Protein AF-A0A4T0WFV3-F1 (afdb_monomer)

Mean predicted aligned error: 18.71 Å

Foldseek 3Di:
DDDDDDDDDDDDDDDDDDDDDDDDDDDDDDDDDDDDDDDDDDDDDDDDDDDDDDDDDDDDDDDDDDDDPDPQDDDALQQAAAEEEEADPLLVVLLVLLFPDWDDDDDDDPPQPWDWTWGHQVSHTYIYTYQPPPDGFAVSLLSNLLSSCVRRVLHPAYEYFFAFAFLCQPHPAWAQAKEKQADDPPALREAAPPAADQDPPRDGDHDDHFHHADPLLVVLVVVCVVVQVCLLVQLVVSLVVSVVPDVVLVLQDDDPPDDTWDFDLPDAQDPPDPACPVPDPVRTDDDDDDPDPTHHYHYGHEHEAQDQQAHSVVSNVVCVVGVHRTYDGHVRSQCHPPRHMYMHFHQHNSHNHGRPSSRSNSSNSRSSSVSVSVVSNDCLVSVLPPVLPPDDPVVNVVVLVQVLVLLDDPCQCVVLVPDDAQPDCALVVLVVDPQSVLLVDPVNCVQQLQEEEEEEDAQLCQSNNLSHVLVCCCVPPCVPCLQFEFEFEAEADLPDDPLSAAVSVVLSRRLSRLCVSHVVLSCLVSRDSQRDDDPPDRRPDDPVVSLVSVLSSLVPSQAGAYEYEYEALVSYDPVRSQVVLVSVLVSSVVCVVRNYHYHYYYYYYCPPVHDDPRRHYHYLLVDPSSLVSQLVVQLVVVPDPDPVVSVVVSVVCCVVCVSHDDDD

pLDDT: mean 80.23, std 20.89, range [25.72, 98.75]

Organism: NCBI:txid80884

Radius of gyration: 37.85 Å; Cα contacts (8 Å, |Δi|>4): 1053; chains: 1; bounding box: 112×98×107 Å

Sequence (664 aa):
MGKRAQTEESNDSEEERRPRLTKRPREEEEEEPSTDEDSNGDDSDNSDSSDDCSDSSDDSCTAPDSKRPRVQQTLHCEDYTVGWVCALPKEMKAARLMLDDLHESLAKIPGDENTYTFGNIRDHNIVIACLPSGQYGITSAAIVAENMRRSFPSIKVRLMVGIGGGAPDKHDVRLGDVVVSHPTATSTGVVPYNFGKTVQAGRFEQTGFLNKPPRELLAVVAKLRSDDSSLPDRISASLGQLQERDPSSAPFTKPPDDPDRLFDATYDHIKGEDTCAKCEASKLLERPRRPTDHPKIHYGVIASADQVMKHGLTRRQLADDHDPLCFEMEAAGLMDSFPCLVIRGICDYSDSHKAKKWQEYAAATAAAYARELICVIPTHVIQNSLVHANLSPADKAMRRKDLWESLTFDQIDSRQSNIKSALGKTCRWLTSHQSYRDWLDPAKLPEHHGFLWISGKPGAGKSTIMKFVMSRTKRGKIKKSPANAAVIHFFFNARGEELEKTTLGMYRSLLHQLLENLPDLQQVLDTANFSLLKEGSSFPWELRLLQKLFKKAIRKLGQRQISCFIDALDECAEEEVREMVKFFEGIGRLAIKRGTTLYTCFSSRHYPHISIRNGLRLTLEEQNGHEKDLEEYVREKLETKNKKQTNDLTTQILRKSSGVFMTK

Nearest PDB structures (foldseek):
  4l5c-assembly1_B  TM=5.365E-01  e=4.462E-06  Schistosoma mansoni
  1mr3-assembly1_F  TM=5.372E-01  e=1.231E-01  Saccharomyces cerevisiae
  4ag5-assembly1_A  TM=3.852E-01  e=2.858E-02  Thermoanaerobacter pseudethanolicus
  4ag6-assembly1_A  TM=3.683E-01  e=3.026E-01  Thermoanaerobacter pseudethanolicus
  2x77-assembly1_A  TM=3.846E-01  e=2.860E-01  Leishmania major

Secondary structure (DSSP, 8-state):
-----------------PPP-PPPPPPPPPPPPPP-----------------------------------------GGG--EEEEESSHHHHHHHHHT-SEEPPPPPPPTT----EEEEEETTEEEEEEEPPTT--SHHHHHHHHHHHHHH-TT--EEEEEEEEEE-TTTS---TT-EEEE---SS--SEEETT-EEE-GGG-EEE---PPPPPHHHHHHHHHHHHTGGGHHHHHHHHHHHHHHH-GGGGGGSPPTTS----B-TTPPPPTT-SSGGGS-GGGBPP-PPPS-SSPPEEEEEEEE-SS----HHHHHHHHHHH-EEEEESSGGGTTTTS--EEEEEEEE-SSS---GGGHHHHHHHHHHHHHHHHHHS-HHHHTTTTHHHHS-HHHHHHHHHHHHHHT--TTTTHHHHHSPPPPTTTTGGGGG-HHHHHHH-TTTHHHHTTEEEEE--TTSSHHHHHHHHHHHHIIIIITT-TTTEEEEEEE--TTS-GGGSSHHHHHHHHHHHHHHH-GGGGGGGGGS----PPTT------HHHHHHHHHHHHHH-TT-EEEEEEE-GGGS-HHHHHHHHHHHHHHHHHHHHTT-EEEEEEEE-S-S----SS-EEEEGGG-HHHHHHHHHHHHHHT--S-HHHHHHHHHHHHHHHTT-----

Solvent-accessible surface area (backbone atoms only — not comparable to full-atom values): 38558 Å² total; per-residue (Å²): 140,89,83,88,80,90,88,88,88,80,90,82,81,89,82,93,76,83,85,78,87,78,81,80,84,83,81,84,87,81,87,80,86,84,85,81,86,82,83,90,84,82,88,83,82,89,76,90,84,84,89,79,89,88,86,83,90,85,82,91,79,89,74,89,73,79,84,72,81,77,78,82,74,88,80,55,53,65,64,26,31,32,38,38,39,17,65,42,74,62,23,42,51,29,45,59,67,59,38,75,48,78,50,80,82,73,77,85,52,88,96,48,88,75,61,71,50,43,27,22,49,85,94,44,31,33,39,35,37,52,40,58,89,98,44,72,28,24,69,48,42,28,52,53,49,52,44,49,54,67,66,23,74,42,48,77,45,36,37,39,39,22,59,22,19,22,32,53,82,93,40,96,55,48,70,35,17,28,40,33,49,27,64,55,100,88,43,36,9,48,43,50,80,79,54,56,44,74,48,84,95,73,41,77,42,74,75,76,81,53,51,46,50,44,69,70,58,52,52,48,50,52,56,53,58,73,53,48,91,51,48,36,56,52,36,49,50,52,56,53,53,40,53,76,74,35,79,88,40,62,67,44,41,79,56,87,92,58,75,87,79,50,62,43,48,89,61,73,53,64,85,95,56,89,58,70,86,81,52,65,72,89,45,47,58,89,71,84,85,66,98,61,94,55,46,52,81,44,76,31,29,32,34,18,32,84,59,88,62,47,41,30,57,62,47,48,54,46,38,72,76,63,53,32,47,27,40,40,35,32,60,67,37,25,26,75,86,47,53,28,45,41,30,25,0,12,23,32,57,27,27,54,60,58,38,76,74,34,41,40,19,2,9,30,42,15,30,35,48,51,44,55,52,56,70,69,50,58,58,83,81,65,35,53,66,55,55,66,74,73,48,53,77,63,54,48,52,52,50,41,48,55,54,51,59,43,37,58,61,88,67,78,57,46,59,60,67,71,51,65,76,60,60,93,74,42,68,52,53,52,77,72,32,65,70,54,48,48,59,70,31,77,88,47,31,82,70,19,39,22,29,38,38,43,32,34,62,79,46,55,46,64,67,35,46,52,52,44,54,51,52,49,49,50,62,60,43,42,76,75,38,50,93,46,41,44,75,30,56,42,48,45,27,69,86,54,58,76,47,40,28,35,69,55,34,40,47,28,44,36,44,38,45,47,32,66,66,37,58,82,48,42,62,52,56,62,76,51,67,77,72,78,80,59,92,92,56,82,64,88,82,50,58,72,56,44,52,51,44,45,55,51,39,63,71,68,45,52,79,31,37,39,40,39,39,41,34,38,53,53,37,32,58,66,69,60,47,56,53,48,51,55,50,50,54,54,48,27,54,51,25,58,80,64,63,25,46,52,36,40,36,41,28,28,40,73,53,67,87,77,83,73,94,47,48,44,76,45,52,47,89,78,32,74,56,49,56,53,31,53,53,52,53,46,55,69,70,58,80,63,95,46,70,70,61,49,51,55,52,40,54,52,48,45,66,73,40,74,62,42,54,82,84,130

Structure (mmCIF, N/CA/C/O backbone):
data_AF-A0A4T0WFV3-F1
#
_entry.id   AF-A0A4T0WFV3-F1
#
loop_
_atom_site.group_PDB
_atom_site.id
_atom_site.type_symbol
_atom_site.label_atom_id
_atom_site.label_alt_id
_atom_site.label_comp_id
_atom_site.label_asym_id
_atom_site.label_entity_id
_atom_site.label_seq_id
_atom_site.pdbx_PDB_ins_code
_atom_site.Cartn_x
_atom_site.Cartn_y
_atom_site.Cartn_z
_atom_site.occupancy
_atom_site.B_iso_or_equiv
_atom_site.auth_seq_id
_atom_site.auth_comp_id
_atom_site.auth_asym_id
_atom_site.auth_atom_id
_atom_site.pdbx_PDB_model_num
ATOM 1 N N . MET A 1 1 ? 71.197 -40.555 7.844 1.00 36.72 1 MET A N 1
ATOM 2 C CA . MET A 1 1 ? 71.809 -40.199 6.543 1.00 36.72 1 MET A CA 1
ATOM 3 C C . MET A 1 1 ? 71.079 -38.954 6.054 1.00 36.72 1 MET A C 1
ATOM 5 O O . MET A 1 1 ? 69.895 -39.063 5.821 1.00 36.72 1 MET A O 1
ATOM 9 N N . GLY A 1 2 ? 71.583 -37.727 5.997 1.00 33.28 2 GLY A N 1
ATOM 10 C CA . GLY A 1 2 ? 72.932 -37.188 6.035 1.00 33.28 2 GLY A CA 1
ATOM 11 C C . GLY A 1 2 ? 73.047 -36.166 4.899 1.00 33.28 2 GLY A C 1
ATOM 12 O O . GLY A 1 2 ? 73.201 -36.598 3.765 1.00 33.28 2 GLY A O 1
ATOM 13 N N . LYS A 1 3 ? 72.965 -34.856 5.194 1.00 33.91 3 LYS A N 1
ATOM 14 C CA . LYS A 1 3 ? 73.959 -33.822 4.816 1.00 33.91 3 LYS A CA 1
ATOM 15 C C . LYS A 1 3 ? 73.539 -32.399 5.256 1.00 33.91 3 LYS A C 1
ATOM 17 O O . LYS A 1 3 ? 72.387 -32.012 5.129 1.00 33.91 3 LYS A O 1
ATOM 22 N N . ARG A 1 4 ? 74.548 -31.706 5.811 1.00 34.94 4 ARG A N 1
ATOM 23 C CA . ARG A 1 4 ? 74.725 -30.281 6.202 1.00 34.94 4 ARG A CA 1
ATOM 24 C C . ARG A 1 4 ? 74.598 -29.337 4.979 1.00 34.94 4 ARG A C 1
ATOM 26 O O . ARG A 1 4 ? 74.634 -29.859 3.871 1.00 34.94 4 ARG A O 1
ATOM 33 N N . ALA A 1 5 ? 74.486 -28.002 5.053 1.00 32.59 5 ALA A N 1
ATOM 34 C CA . ALA A 1 5 ? 75.118 -26.953 5.890 1.00 32.59 5 ALA A CA 1
ATOM 35 C C . ALA A 1 5 ? 74.241 -25.657 5.844 1.00 32.59 5 ALA A C 1
ATOM 37 O O . ALA A 1 5 ? 73.470 -25.528 4.899 1.00 32.59 5 ALA A O 1
ATOM 38 N N . GLN A 1 6 ? 74.122 -24.785 6.868 1.00 33.12 6 GLN A N 1
ATOM 39 C CA . GLN A 1 6 ? 75.029 -23.674 7.284 1.00 33.12 6 GLN A CA 1
ATOM 40 C C . GLN A 1 6 ? 75.558 -22.852 6.085 1.00 33.12 6 GLN A C 1
ATOM 42 O O . GLN A 1 6 ? 76.046 -23.463 5.145 1.00 33.12 6 GLN A O 1
ATOM 47 N N . THR A 1 7 ? 75.507 -21.516 5.994 1.00 31.14 7 THR A N 1
ATOM 48 C CA . THR A 1 7 ? 75.465 -20.385 6.955 1.00 31.14 7 THR A CA 1
ATOM 49 C C . THR A 1 7 ? 75.285 -19.086 6.136 1.00 31.14 7 THR A C 1
ATOM 51 O O . THR A 1 7 ? 75.670 -19.086 4.973 1.00 31.14 7 THR A O 1
ATOM 54 N N . GLU A 1 8 ? 74.754 -18.004 6.721 1.00 29.38 8 GLU A N 1
ATOM 55 C CA . GLU A 1 8 ? 75.423 -16.684 6.873 1.00 29.38 8 GLU A CA 1
ATOM 56 C C . GLU A 1 8 ? 74.419 -15.547 7.140 1.00 29.38 8 GLU A C 1
ATOM 58 O O . GLU A 1 8 ? 73.475 -15.309 6.389 1.00 29.38 8 GLU A O 1
ATOM 63 N N . GLU A 1 9 ? 74.650 -14.873 8.267 1.00 32.00 9 GLU A N 1
ATOM 64 C CA . GLU A 1 9 ? 74.088 -13.583 8.653 1.00 32.00 9 GLU A CA 1
ATOM 65 C C . GLU A 1 9 ? 74.848 -12.454 7.946 1.00 32.00 9 GLU A C 1
ATOM 67 O O . GLU A 1 9 ? 76.075 -12.483 7.869 1.00 32.00 9 GLU A O 1
ATOM 72 N N . SER A 1 10 ? 74.137 -11.394 7.565 1.00 31.25 10 SER A N 1
ATOM 73 C CA . SER A 1 10 ? 74.710 -10.048 7.499 1.00 31.25 10 SER A CA 1
ATOM 74 C C . SER A 1 10 ? 73.637 -9.028 7.879 1.00 31.25 10 SER A C 1
ATOM 76 O O . SER A 1 10 ? 72.677 -8.816 7.138 1.00 31.25 10 SER A O 1
ATOM 78 N N . ASN A 1 11 ? 73.805 -8.433 9.061 1.00 30.36 11 ASN A N 1
ATOM 79 C CA . ASN A 1 11 ? 73.165 -7.184 9.460 1.00 30.36 11 ASN A CA 1
ATOM 80 C C . ASN A 1 11 ? 73.663 -6.049 8.560 1.00 30.36 11 ASN A C 1
ATOM 82 O O . ASN A 1 11 ? 74.871 -5.934 8.374 1.00 30.36 11 ASN A O 1
ATOM 86 N N . ASP A 1 12 ? 72.760 -5.173 8.119 1.00 31.09 12 ASP A N 1
ATOM 87 C CA . ASP A 1 12 ? 73.059 -3.743 8.091 1.00 31.09 12 ASP A CA 1
ATOM 88 C C . ASP A 1 12 ? 71.784 -2.892 8.186 1.00 31.09 12 ASP A C 1
ATOM 90 O O . ASP A 1 12 ? 70.691 -3.269 7.760 1.00 31.09 12 ASP A O 1
ATOM 94 N N . SER A 1 13 ? 71.977 -1.775 8.865 1.00 31.19 13 SER A N 1
ATOM 95 C CA . SER A 1 13 ? 71.055 -0.832 9.493 1.00 31.19 13 SER A CA 1
ATOM 96 C C . SER A 1 13 ? 70.337 0.158 8.562 1.00 31.19 13 SER A C 1
ATOM 98 O O . SER A 1 13 ? 70.824 0.475 7.487 1.00 31.19 13 SER A O 1
ATOM 100 N N . GLU A 1 14 ? 69.232 0.706 9.097 1.00 31.00 14 GLU A N 1
ATOM 101 C CA . GLU A 1 14 ? 68.650 2.048 8.867 1.00 31.00 14 GLU A CA 1
ATOM 102 C C . GLU A 1 14 ? 68.240 2.469 7.437 1.00 31.00 14 GLU A C 1
ATOM 104 O O . GLU A 1 14 ? 69.066 2.663 6.560 1.00 31.00 14 GLU A O 1
ATOM 109 N N . GLU A 1 15 ? 66.949 2.768 7.231 1.00 28.64 15 GLU A N 1
ATOM 110 C CA . GLU A 1 15 ? 66.472 4.161 7.090 1.00 28.64 15 GLU A CA 1
ATOM 111 C C . GLU A 1 15 ? 64.937 4.187 6.924 1.00 28.64 15 GLU A C 1
ATOM 113 O O . GLU A 1 15 ? 64.341 3.601 6.018 1.00 28.64 15 GLU A O 1
ATOM 118 N N . GLU A 1 16 ? 64.285 4.894 7.838 1.00 35.59 16 GLU A N 1
ATOM 119 C CA . GLU A 1 16 ? 62.853 5.153 7.899 1.00 35.59 16 GLU A CA 1
ATOM 120 C C . GLU A 1 16 ? 62.440 6.114 6.759 1.00 35.59 16 GLU A C 1
ATOM 122 O O . GLU A 1 16 ? 62.832 7.282 6.746 1.00 35.59 16 GLU A O 1
ATOM 127 N N . ARG A 1 17 ? 61.626 5.673 5.784 1.00 32.16 17 ARG A N 1
ATOM 128 C CA . ARG A 1 17 ? 61.016 6.576 4.782 1.00 32.16 17 ARG A CA 1
ATOM 129 C C . ARG A 1 17 ? 59.508 6.379 4.661 1.00 32.16 17 ARG A C 1
ATOM 131 O O . ARG A 1 17 ? 59.014 5.416 4.083 1.00 32.16 17 ARG A O 1
ATOM 138 N N . ARG A 1 18 ? 58.783 7.376 5.180 1.00 34.81 18 ARG A N 1
ATOM 139 C CA . ARG A 1 18 ? 57.342 7.619 5.001 1.00 34.81 18 ARG A CA 1
ATOM 140 C C . ARG A 1 18 ? 56.940 7.603 3.513 1.00 34.81 18 ARG A C 1
ATOM 142 O O . ARG A 1 18 ? 57.612 8.265 2.716 1.00 34.81 18 ARG A O 1
ATOM 149 N N . PRO A 1 19 ? 55.808 6.988 3.123 1.00 31.88 19 PRO A N 1
ATOM 150 C CA . PRO A 1 19 ? 55.267 7.169 1.786 1.00 31.88 19 PRO A CA 1
ATOM 151 C C . PRO A 1 19 ? 54.523 8.507 1.666 1.00 31.88 19 PRO A C 1
ATOM 153 O O . PRO A 1 19 ? 53.719 8.899 2.511 1.00 31.88 19 PRO A O 1
ATOM 156 N N . ARG A 1 20 ? 54.852 9.216 0.584 1.00 30.53 20 ARG A N 1
ATOM 157 C CA . ARG A 1 20 ? 54.301 10.504 0.155 1.00 30.53 20 ARG A CA 1
ATOM 158 C C . ARG A 1 20 ? 52.820 10.371 -0.217 1.00 30.53 20 ARG A C 1
ATOM 160 O O . ARG A 1 20 ? 52.461 9.513 -1.015 1.00 30.53 20 ARG A O 1
ATOM 167 N N . LEU A 1 21 ? 52.003 11.293 0.296 1.00 32.12 21 LEU A N 1
ATOM 168 C CA . LEU A 1 21 ? 50.657 11.601 -0.195 1.00 32.12 21 LEU A CA 1
ATOM 169 C C . LEU A 1 21 ? 50.721 11.973 -1.683 1.00 32.12 21 LEU A C 1
ATOM 171 O O . LEU A 1 21 ? 51.296 13.001 -2.050 1.00 32.12 21 LEU A O 1
ATOM 175 N N . THR A 1 22 ? 50.136 11.141 -2.540 1.00 31.78 22 THR A N 1
ATOM 176 C CA . THR A 1 22 ? 49.870 11.473 -3.940 1.00 31.78 22 THR A CA 1
ATOM 177 C C . THR A 1 22 ? 48.514 12.163 -4.073 1.00 31.78 22 THR A C 1
ATOM 179 O O . THR A 1 22 ? 47.547 11.876 -3.370 1.00 31.78 22 THR A O 1
ATOM 182 N N . LYS A 1 23 ? 48.521 13.168 -4.947 1.00 29.62 23 LYS A N 1
ATOM 183 C CA . LYS A 1 23 ? 47.522 14.216 -5.150 1.00 29.62 23 LYS A CA 1
ATOM 184 C C . LYS A 1 23 ? 46.174 13.667 -5.638 1.00 29.62 23 LYS A C 1
ATOM 186 O O . LYS A 1 23 ? 46.141 12.798 -6.504 1.00 29.62 23 LYS A O 1
ATOM 191 N N . ARG A 1 24 ? 45.085 14.246 -5.117 1.00 31.00 24 ARG A N 1
ATOM 192 C CA . ARG A 1 24 ? 43.713 14.128 -5.643 1.00 31.00 24 ARG A CA 1
ATOM 193 C C . ARG A 1 24 ? 43.625 14.724 -7.064 1.00 31.00 24 ARG A C 1
ATOM 195 O O . ARG A 1 24 ? 44.313 15.719 -7.312 1.00 31.00 24 ARG A O 1
ATOM 202 N N . PRO A 1 25 ? 42.801 14.177 -7.978 1.00 30.88 25 PRO A N 1
ATOM 203 C CA . PRO A 1 25 ? 42.477 14.843 -9.234 1.00 30.88 25 PRO A CA 1
ATOM 204 C C . PRO A 1 25 ? 41.519 16.017 -8.992 1.00 30.88 25 PRO A C 1
ATOM 206 O O . PRO A 1 25 ? 40.744 16.001 -8.038 1.00 30.88 25 PRO A O 1
ATOM 209 N N . ARG A 1 26 ? 41.638 17.029 -9.855 1.00 27.08 26 ARG A N 1
ATOM 210 C CA . ARG A 1 26 ? 40.878 18.284 -9.881 1.00 27.08 26 ARG A CA 1
ATOM 211 C C . ARG A 1 26 ? 39.387 18.036 -10.120 1.00 27.08 26 ARG A C 1
ATOM 213 O O . ARG A 1 26 ? 39.040 17.279 -11.021 1.00 27.08 26 ARG A O 1
ATOM 220 N N . GLU A 1 27 ? 38.565 18.709 -9.326 1.00 28.81 27 GLU A N 1
ATOM 221 C CA . GLU A 1 27 ? 37.150 18.971 -9.588 1.00 28.81 27 GLU A CA 1
ATOM 222 C C . GLU A 1 27 ? 37.064 20.066 -10.667 1.00 28.81 27 GLU A C 1
ATOM 224 O O . GLU A 1 27 ? 37.821 21.038 -10.620 1.00 28.81 27 GLU A O 1
ATOM 229 N N . GLU A 1 28 ? 36.221 19.847 -11.675 1.00 29.19 28 GLU A N 1
ATOM 230 C CA . GLU A 1 28 ? 35.853 20.841 -12.686 1.00 29.19 28 GLU A CA 1
ATOM 231 C C . GLU A 1 28 ? 34.779 21.765 -12.092 1.00 29.19 28 GLU A C 1
ATOM 233 O O . GLU A 1 28 ? 33.822 21.296 -11.477 1.00 29.19 28 GLU A O 1
ATOM 238 N N . GLU A 1 29 ? 35.001 23.073 -12.227 1.00 28.44 29 GLU A N 1
ATOM 239 C CA . GLU A 1 29 ? 34.124 24.160 -11.786 1.00 28.44 29 GLU A CA 1
ATOM 240 C C . GLU A 1 29 ? 32.889 24.250 -12.703 1.00 28.44 29 GLU A C 1
ATOM 242 O O . GLU A 1 29 ? 33.031 24.360 -13.920 1.00 28.44 29 GLU A O 1
ATOM 247 N N . GLU A 1 30 ? 31.686 24.227 -12.120 1.00 28.08 30 GLU A N 1
ATOM 248 C CA . GLU A 1 30 ? 30.442 24.644 -12.778 1.00 28.08 30 GLU A CA 1
ATOM 249 C C . GLU A 1 30 ? 30.124 26.094 -12.373 1.00 28.08 30 GLU A C 1
ATOM 251 O O . GLU A 1 30 ? 30.157 26.448 -11.193 1.00 28.08 30 GLU A O 1
ATOM 256 N N . GLU A 1 31 ? 29.858 26.932 -13.376 1.00 29.06 31 GLU A N 1
ATOM 257 C CA . GLU A 1 31 ? 29.551 28.362 -13.273 1.00 29.06 31 GLU A CA 1
ATOM 258 C C . GLU A 1 31 ? 28.161 28.616 -12.648 1.00 29.06 31 GLU A C 1
ATOM 260 O O . GLU A 1 31 ? 27.148 28.098 -13.123 1.00 29.06 31 GLU A O 1
ATOM 265 N N . GLU A 1 32 ? 28.097 29.472 -11.622 1.00 28.88 32 GLU A N 1
ATOM 266 C CA . GLU A 1 32 ? 26.854 30.093 -11.138 1.00 28.88 32 GLU A CA 1
ATOM 267 C C . GLU A 1 32 ? 26.551 31.390 -11.918 1.00 28.88 32 GLU A C 1
ATOM 269 O O . GLU A 1 32 ? 27.481 32.133 -12.247 1.00 28.88 32 GLU A O 1
ATOM 274 N N . PRO A 1 33 ? 25.274 31.728 -12.192 1.00 30.28 33 PRO A N 1
ATOM 275 C 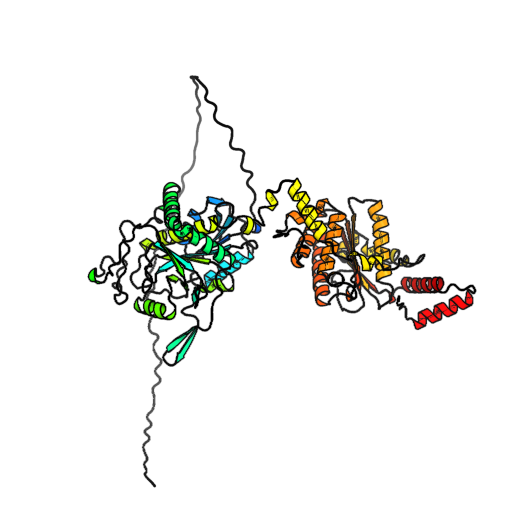CA . PRO A 1 33 ? 24.928 32.991 -12.825 1.00 30.28 33 PRO A CA 1
ATOM 276 C C . PRO A 1 33 ? 24.838 34.130 -11.799 1.00 30.28 33 PRO A C 1
ATOM 278 O O . PRO A 1 33 ? 24.219 34.015 -10.741 1.00 30.28 33 PRO A O 1
ATOM 281 N N . SER A 1 34 ? 25.443 35.254 -12.174 1.00 27.67 34 SER A N 1
ATOM 282 C CA . SER A 1 34 ? 25.490 36.531 -11.466 1.00 27.67 34 SER A CA 1
ATOM 283 C C . SER A 1 34 ? 24.108 37.148 -11.227 1.00 27.67 34 SER A C 1
ATOM 285 O O . SER A 1 34 ? 23.305 37.298 -12.149 1.00 27.67 34 SER A O 1
ATOM 287 N N . THR A 1 35 ? 23.877 37.575 -9.989 1.00 28.30 35 THR A N 1
ATOM 288 C CA . THR A 1 35 ? 22.819 38.502 -9.582 1.00 28.30 35 THR A CA 1
ATOM 289 C C . THR A 1 35 ? 23.283 39.942 -9.794 1.00 28.30 35 THR A C 1
ATOM 291 O O . THR A 1 35 ? 24.224 40.361 -9.124 1.00 28.30 35 THR A O 1
ATOM 294 N N . ASP A 1 36 ? 22.594 40.694 -10.650 1.00 28.17 36 ASP A N 1
ATOM 295 C CA . ASP A 1 36 ? 22.641 42.158 -10.647 1.00 28.17 36 ASP A CA 1
ATOM 296 C C . ASP A 1 36 ? 21.279 42.685 -10.175 1.00 28.17 36 ASP A C 1
ATOM 298 O O . ASP A 1 36 ? 20.255 42.543 -10.850 1.00 28.17 36 ASP A O 1
ATOM 302 N N . GLU A 1 37 ? 21.279 43.260 -8.975 1.00 30.48 37 GLU A N 1
ATOM 303 C CA . GLU A 1 37 ? 20.302 44.257 -8.547 1.00 30.48 37 GLU A CA 1
ATOM 304 C C . GLU A 1 37 ? 20.733 45.607 -9.133 1.00 30.48 37 GLU A C 1
ATOM 306 O O . GLU A 1 37 ? 21.910 45.941 -9.043 1.00 30.48 37 GLU A O 1
ATOM 311 N N . ASP A 1 38 ? 19.800 46.401 -9.671 1.00 29.19 38 ASP A N 1
ATOM 312 C CA . ASP A 1 38 ? 19.691 47.794 -9.225 1.00 29.19 38 ASP A CA 1
ATOM 313 C C . ASP A 1 38 ? 18.435 48.534 -9.731 1.00 29.19 38 ASP A C 1
ATOM 315 O O . ASP A 1 38 ? 18.204 48.725 -10.923 1.00 29.19 38 ASP A O 1
ATOM 319 N N . SER A 1 39 ? 17.729 49.088 -8.740 1.00 30.86 39 SER A N 1
ATOM 320 C CA . SER A 1 39 ? 17.126 50.432 -8.690 1.00 30.86 39 SER A CA 1
ATOM 321 C C . SER A 1 39 ? 15.833 50.792 -9.459 1.00 30.86 39 SER A C 1
ATOM 323 O O . SER A 1 39 ? 15.811 51.009 -10.663 1.00 30.86 39 SER A O 1
ATOM 325 N N . ASN A 1 40 ? 14.775 50.966 -8.649 1.00 29.03 40 ASN A N 1
ATOM 326 C CA . ASN A 1 40 ? 13.879 52.131 -8.486 1.00 29.03 40 ASN A CA 1
ATOM 327 C C . ASN A 1 40 ? 13.358 52.929 -9.701 1.00 29.03 40 ASN A C 1
ATOM 329 O O . ASN A 1 40 ? 14.121 53.526 -10.455 1.00 29.03 40 ASN A O 1
ATOM 333 N N . GLY A 1 41 ? 12.035 53.139 -9.718 1.00 27.69 41 GLY A N 1
ATOM 334 C CA . GLY A 1 41 ? 11.378 54.235 -10.437 1.00 27.69 41 GLY A CA 1
ATOM 335 C C . GLY A 1 41 ? 9.863 54.260 -10.207 1.00 27.69 41 GLY A C 1
ATOM 336 O O . GLY A 1 41 ? 9.177 53.311 -10.568 1.00 27.69 41 GLY A O 1
ATOM 337 N N . ASP A 1 42 ? 9.398 55.339 -9.580 1.00 28.67 42 ASP A N 1
ATOM 338 C CA . ASP A 1 42 ? 8.070 55.610 -9.015 1.00 28.67 42 ASP A CA 1
ATOM 339 C C . ASP A 1 42 ? 6.893 55.771 -10.004 1.00 28.67 42 ASP A C 1
ATOM 341 O O . ASP A 1 42 ? 7.070 56.087 -11.179 1.00 28.67 42 ASP A O 1
ATOM 345 N N . ASP A 1 43 ? 5.693 55.604 -9.428 1.00 27.89 43 ASP A N 1
ATOM 346 C CA . ASP A 1 43 ? 4.447 56.384 -9.555 1.00 27.89 43 ASP A CA 1
ATOM 347 C C . ASP A 1 43 ? 4.011 56.988 -10.906 1.00 27.89 43 ASP A C 1
ATOM 349 O O . ASP A 1 43 ? 4.655 57.862 -11.481 1.00 27.89 43 ASP A O 1
ATOM 353 N N . SER A 1 44 ? 2.764 56.684 -11.292 1.00 29.34 44 SER A N 1
ATOM 354 C CA . SER A 1 44 ? 1.600 57.598 -11.191 1.00 29.34 44 SER A CA 1
ATOM 355 C C . SER A 1 44 ? 0.582 57.469 -12.339 1.00 29.34 44 SER A C 1
ATOM 357 O O . SER A 1 44 ? 0.913 57.493 -13.519 1.00 29.34 44 SER A O 1
ATOM 359 N N . ASP A 1 45 ? -0.675 57.388 -11.896 1.00 28.11 45 ASP A N 1
ATOM 360 C CA . ASP A 1 45 ? -1.868 58.087 -12.381 1.00 28.11 45 ASP A CA 1
ATOM 361 C C . ASP A 1 45 ? -2.558 57.798 -13.728 1.00 28.11 45 ASP A C 1
ATOM 363 O O . ASP A 1 45 ? -2.008 57.949 -14.813 1.00 28.11 45 ASP A O 1
ATOM 367 N N . ASN A 1 46 ? -3.885 57.643 -13.553 1.00 28.70 46 ASN A N 1
ATOM 368 C CA . ASN A 1 46 ? -4.994 58.134 -14.385 1.00 28.70 46 ASN A CA 1
ATOM 369 C C . ASN A 1 46 ? -5.215 57.460 -15.749 1.00 28.70 46 ASN A C 1
ATOM 371 O O . ASN A 1 46 ? -4.294 57.101 -16.460 1.00 28.70 46 ASN A O 1
ATOM 375 N N . SER A 1 47 ? -6.423 57.302 -16.276 1.00 28.80 47 SER A N 1
ATOM 376 C CA . SER A 1 47 ? -7.806 57.521 -15.845 1.00 28.80 47 SER A CA 1
ATOM 377 C C . SER A 1 47 ? -8.645 57.148 -17.070 1.00 28.80 47 SER A C 1
ATOM 379 O O . SER A 1 47 ? -8.324 57.589 -18.169 1.00 28.80 47 SER A O 1
ATOM 381 N N . ASP A 1 48 ? -9.702 56.370 -16.861 1.00 26.69 48 ASP A N 1
ATOM 382 C CA . ASP A 1 48 ? -11.063 56.741 -17.265 1.00 26.69 48 ASP A CA 1
ATOM 383 C C . ASP A 1 48 ? -11.323 57.095 -18.743 1.00 26.69 48 ASP A C 1
ATOM 385 O O . ASP A 1 48 ? -10.888 58.126 -19.251 1.00 26.69 48 ASP A O 1
ATOM 389 N N . SER A 1 49 ? -12.124 56.276 -19.424 1.00 29.86 49 SER A N 1
ATOM 390 C CA . SER A 1 49 ? -13.309 56.746 -20.160 1.00 29.86 49 SER A CA 1
ATOM 391 C C . SER A 1 49 ? -13.985 55.613 -20.925 1.00 29.86 49 SER A C 1
ATOM 393 O O . SER A 1 49 ? -13.383 54.636 -21.369 1.00 29.86 49 SER A O 1
ATOM 395 N N . SER A 1 50 ? -15.293 55.779 -20.959 1.00 28.75 50 SER A N 1
ATOM 396 C CA . SER A 1 50 ? -16.377 54.905 -21.346 1.00 28.75 50 SER A CA 1
ATOM 397 C C . SER A 1 50 ? -16.740 55.032 -22.832 1.00 28.75 50 SER A C 1
ATOM 399 O O . SER A 1 50 ? -16.087 55.757 -23.578 1.00 28.75 50 SER A O 1
ATOM 401 N N . ASP A 1 51 ? -17.850 54.368 -23.180 1.00 28.72 51 ASP A N 1
ATOM 402 C CA . ASP A 1 51 ? -18.752 54.621 -24.318 1.00 28.72 51 ASP A CA 1
ATOM 403 C C . ASP A 1 51 ? -18.499 53.769 -25.578 1.00 28.72 51 ASP A C 1
ATOM 405 O O . ASP A 1 51 ? -17.371 53.567 -26.007 1.00 28.72 51 ASP A O 1
ATOM 409 N N . ASP A 1 52 ? -19.497 53.261 -26.300 1.00 27.69 52 ASP A N 1
ATOM 410 C CA . ASP A 1 52 ? -20.905 52.972 -26.021 1.00 27.69 52 ASP A CA 1
ATOM 411 C C . ASP A 1 52 ? -21.433 52.097 -27.184 1.00 27.69 52 ASP A C 1
ATOM 413 O O . ASP A 1 52 ? -20.883 52.080 -28.283 1.00 27.69 52 ASP A O 1
ATOM 417 N N . CYS A 1 53 ? -22.501 51.377 -26.867 1.00 25.72 53 CYS A N 1
ATOM 418 C CA . CYS A 1 53 ? -23.522 50.642 -27.617 1.00 25.72 53 CYS A CA 1
ATOM 419 C C . CYS A 1 53 ? -23.550 50.411 -29.154 1.00 25.72 53 CYS A C 1
ATOM 421 O O . CYS A 1 53 ? -23.300 51.275 -29.992 1.00 25.72 53 CYS A O 1
ATOM 423 N N . SER A 1 54 ? -24.219 49.272 -29.427 1.00 28.80 54 SER A N 1
ATOM 424 C CA . SER A 1 54 ? -25.230 48.949 -30.466 1.00 28.80 54 SER A CA 1
ATOM 425 C C . SER A 1 54 ? -24.786 48.098 -31.658 1.00 28.80 54 SER A C 1
ATOM 427 O O . SER A 1 54 ? -23.674 48.235 -32.145 1.00 28.80 54 SER A O 1
ATOM 429 N N . ASP A 1 55 ? -25.611 47.262 -32.285 1.00 26.52 55 ASP A N 1
ATOM 430 C CA . ASP A 1 55 ? -26.802 46.451 -31.977 1.00 26.52 55 ASP A CA 1
ATOM 431 C C . ASP A 1 55 ? -27.069 45.719 -33.313 1.00 26.52 55 ASP A C 1
ATOM 433 O O . ASP A 1 55 ? -27.020 46.350 -34.371 1.00 26.52 55 ASP A O 1
ATOM 437 N N . SER A 1 56 ? -27.256 44.399 -33.318 1.00 28.75 56 SER A N 1
ATOM 438 C CA . SER A 1 56 ? -28.100 43.722 -34.319 1.00 28.75 56 SER A CA 1
ATOM 439 C C . SER A 1 56 ? -28.290 42.241 -33.990 1.00 28.75 56 SER A C 1
ATOM 441 O O . SER A 1 56 ? -27.367 41.427 -33.957 1.00 28.75 56 SER A O 1
ATOM 443 N N . SER A 1 57 ? -29.555 41.945 -33.742 1.00 27.88 57 SER A N 1
ATOM 444 C CA . SER A 1 57 ? -30.236 40.668 -33.597 1.00 27.88 57 SER A CA 1
ATOM 445 C C . SER A 1 57 ? -30.155 39.786 -34.852 1.00 27.88 57 SER A C 1
ATOM 447 O O . SER A 1 57 ? -30.314 40.287 -35.960 1.00 27.88 57 SER A O 1
ATOM 449 N N . ASP A 1 58 ? -29.958 38.471 -34.692 1.00 27.78 58 ASP A N 1
ATOM 450 C CA . ASP A 1 58 ? -31.038 37.488 -34.899 1.00 27.78 58 ASP A CA 1
ATOM 451 C C . ASP A 1 58 ? -30.585 36.013 -34.793 1.00 27.78 58 ASP A C 1
ATOM 453 O O . ASP A 1 58 ? -29.547 35.589 -35.294 1.00 27.78 58 ASP A O 1
ATOM 457 N N . ASP A 1 59 ? -31.469 35.262 -34.136 1.00 27.98 59 ASP A N 1
ATOM 458 C CA . ASP A 1 59 ? -31.789 33.833 -34.225 1.00 27.98 59 ASP A CA 1
ATOM 459 C C . ASP A 1 59 ? -30.863 32.704 -33.711 1.00 27.98 59 ASP A C 1
ATOM 461 O O . ASP A 1 59 ? -30.067 32.076 -34.404 1.00 27.98 59 ASP A O 1
ATOM 465 N N . SER A 1 60 ? -31.108 32.385 -32.436 1.00 28.84 60 SER A N 1
ATOM 466 C CA . SER A 1 60 ? -31.490 31.068 -31.897 1.00 28.84 60 SER A CA 1
ATOM 467 C C . SER A 1 60 ? -30.931 29.776 -32.536 1.00 28.84 60 SER A C 1
ATOM 469 O O . SER A 1 60 ? -31.446 29.229 -33.505 1.00 28.84 60 SER A O 1
ATOM 471 N N . CYS A 1 61 ? -29.987 29.146 -31.827 1.00 27.09 61 CYS A N 1
ATOM 472 C CA . CYS A 1 61 ? -29.913 27.686 -31.696 1.00 27.09 61 CYS A CA 1
ATOM 473 C C . CYS A 1 61 ? -29.395 27.338 -30.292 1.00 27.09 61 CYS A C 1
ATOM 475 O O . CYS A 1 61 ? -28.285 27.685 -29.897 1.00 27.09 61 CYS A O 1
ATOM 477 N N . THR A 1 62 ? -30.253 26.685 -29.517 1.00 28.23 62 THR A N 1
ATOM 478 C CA . THR A 1 62 ? -30.068 26.268 -28.123 1.00 28.23 62 THR A CA 1
ATOM 479 C C . THR A 1 62 ? -28.792 25.449 -27.905 1.00 28.23 62 THR A C 1
ATOM 481 O O . THR A 1 62 ? -28.680 24.326 -28.396 1.00 28.23 62 THR A O 1
ATOM 484 N N . ALA A 1 63 ? -27.866 25.982 -27.105 1.00 27.44 63 ALA A N 1
ATOM 485 C CA . ALA A 1 63 ? -26.747 25.232 -26.542 1.00 27.44 63 ALA A CA 1
ATOM 486 C C . ALA A 1 63 ? -27.239 24.295 -25.417 1.00 27.44 63 ALA A C 1
ATOM 488 O O . ALA A 1 63 ? -28.064 24.718 -24.599 1.00 27.44 63 ALA A O 1
ATOM 489 N N . PRO A 1 64 ? -26.743 23.047 -25.319 1.00 31.28 64 PRO A N 1
ATOM 490 C CA . PRO A 1 64 ? -27.035 22.193 -24.182 1.00 31.28 64 PRO A CA 1
ATOM 491 C C . PRO A 1 64 ? -26.267 22.691 -22.954 1.00 31.28 64 PRO A C 1
ATOM 493 O O . PRO A 1 64 ? -25.047 22.588 -22.854 1.00 31.28 64 PRO A O 1
ATOM 496 N N . ASP A 1 65 ? -27.050 23.290 -22.070 1.00 31.72 65 ASP A N 1
ATOM 497 C CA . ASP A 1 65 ? -27.028 23.220 -20.613 1.00 31.72 65 ASP A CA 1
ATOM 498 C C . ASP A 1 65 ? -25.675 23.000 -19.902 1.00 31.72 65 ASP A C 1
ATOM 500 O O . ASP A 1 65 ? -25.084 21.920 -19.876 1.00 31.72 65 ASP A O 1
ATOM 504 N N . SER A 1 66 ? -25.248 24.099 -19.281 1.00 32.47 66 SER A N 1
ATOM 505 C CA . SER A 1 66 ? -24.448 24.243 -18.067 1.00 32.47 66 SER A CA 1
ATOM 506 C C . SER A 1 66 ? -23.720 23.003 -17.510 1.00 32.47 66 SER A C 1
ATOM 508 O O . SER A 1 66 ? -24.284 22.047 -16.973 1.00 32.47 66 SER A O 1
ATOM 510 N N . LYS A 1 67 ? -22.383 23.100 -17.509 1.00 35.19 67 LYS A N 1
ATOM 511 C CA . LYS A 1 67 ? -21.491 22.305 -16.657 1.00 35.19 67 LYS A CA 1
ATOM 512 C C . LYS A 1 67 ? -21.975 22.401 -15.206 1.00 35.19 67 LYS A C 1
ATOM 514 O O . LYS A 1 67 ? -21.772 23.422 -14.551 1.00 35.19 67 LYS A O 1
ATOM 519 N N . ARG A 1 68 ? -22.571 21.326 -14.682 1.00 29.48 68 ARG A N 1
ATOM 520 C CA . ARG A 1 68 ? -22.736 21.151 -13.232 1.00 29.48 68 ARG A CA 1
ATOM 521 C C . ARG A 1 68 ? -21.363 21.345 -12.571 1.00 29.48 68 ARG A C 1
ATOM 523 O O . ARG A 1 68 ? -20.396 20.745 -13.051 1.00 29.48 68 ARG A O 1
ATOM 530 N N . PRO A 1 69 ? -21.239 22.136 -11.494 1.00 26.64 69 PRO A N 1
ATOM 531 C CA . PRO A 1 69 ? -19.972 22.262 -10.789 1.00 26.64 69 PRO A CA 1
ATOM 532 C C . PRO A 1 69 ? -19.562 20.876 -10.277 1.00 26.64 69 PRO A C 1
ATOM 534 O O . PRO A 1 69 ? -20.304 20.241 -9.524 1.00 26.64 69 PRO A O 1
ATOM 537 N N . ARG A 1 70 ? -18.399 20.373 -10.723 1.00 34.62 70 ARG A N 1
ATOM 538 C CA . ARG A 1 70 ? -17.774 19.183 -10.131 1.00 34.62 70 ARG A CA 1
ATOM 539 C C . ARG A 1 70 ? -17.534 19.520 -8.662 1.00 34.62 70 ARG A C 1
ATOM 541 O O . ARG A 1 70 ? -16.718 20.383 -8.357 1.00 34.62 70 ARG A O 1
ATOM 548 N N . VAL A 1 71 ? -18.264 18.866 -7.763 1.00 34.72 71 VAL A N 1
ATOM 549 C CA . VAL A 1 71 ? -17.953 18.874 -6.332 1.00 34.72 71 VAL A CA 1
ATOM 550 C C . VAL A 1 71 ? -16.511 18.378 -6.213 1.00 34.72 71 VAL A C 1
ATOM 552 O O . VAL A 1 71 ? -16.255 17.210 -6.494 1.00 34.72 71 VAL A O 1
ATOM 555 N N . GLN A 1 72 ? -15.563 19.262 -5.888 1.00 42.12 72 GLN A N 1
ATOM 556 C CA . GLN A 1 72 ? -14.180 18.870 -5.621 1.00 42.12 72 GLN A CA 1
ATOM 557 C C . GLN A 1 72 ? -14.194 17.944 -4.406 1.00 42.12 72 GLN A C 1
ATOM 559 O O . GLN A 1 72 ? -14.384 18.367 -3.266 1.00 42.12 72 GLN A O 1
ATOM 564 N N . GLN A 1 73 ? -14.077 16.649 -4.667 1.00 52.88 73 GLN A N 1
ATOM 565 C CA . GLN A 1 73 ? -13.988 15.642 -3.632 1.00 52.88 73 GLN A CA 1
ATOM 566 C C . GLN A 1 73 ? -12.616 15.781 -2.970 1.00 52.88 73 GLN A C 1
ATOM 568 O O . GLN A 1 73 ? -11.589 15.640 -3.628 1.00 52.88 73 GLN A O 1
ATOM 573 N N . THR A 1 74 ? -12.588 16.089 -1.674 1.00 71.19 74 THR A N 1
ATOM 574 C CA . THR A 1 74 ? -11.337 16.131 -0.910 1.00 71.19 74 THR A CA 1
ATOM 575 C C . THR A 1 74 ? -10.756 14.720 -0.838 1.00 71.19 74 THR A C 1
ATOM 577 O O . THR A 1 74 ? -11.377 13.834 -0.250 1.00 71.19 74 THR A O 1
ATOM 580 N N . LEU A 1 75 ? -9.592 14.511 -1.454 1.00 80.31 75 LEU A N 1
ATOM 581 C CA . LEU A 1 75 ? -8.870 13.239 -1.421 1.00 80.31 75 LEU A CA 1
ATOM 582 C C . LEU A 1 75 ? -7.904 13.197 -0.231 1.00 80.31 75 LEU A C 1
ATOM 584 O O . LEU A 1 75 ? -7.332 14.210 0.173 1.00 80.31 75 LEU A O 1
ATOM 588 N N . HIS A 1 76 ? -7.706 12.005 0.317 1.00 85.00 76 HIS A N 1
ATOM 589 C CA . HIS A 1 76 ? -6.790 11.708 1.413 1.00 85.00 76 HIS A CA 1
ATOM 590 C C . HIS A 1 76 ? -5.810 10.598 1.018 1.00 85.00 76 HIS A C 1
ATOM 592 O O . HIS A 1 76 ? -5.987 9.917 0.009 1.00 85.00 76 HIS A O 1
ATOM 598 N N . CYS A 1 77 ? -4.768 10.377 1.825 1.00 84.44 77 CYS A N 1
ATOM 599 C CA . CYS A 1 77 ? -3.773 9.337 1.550 1.00 84.44 77 CYS A CA 1
ATOM 600 C C . CYS A 1 77 ? -4.399 7.935 1.432 1.00 84.44 77 CYS A C 1
ATOM 602 O O . CYS A 1 77 ? -3.919 7.092 0.679 1.00 84.44 77 CYS A O 1
ATOM 604 N N . GLU A 1 78 ? -5.495 7.675 2.145 1.00 86.62 78 GLU A N 1
ATOM 605 C CA . GLU A 1 78 ? -6.225 6.409 2.091 1.00 86.62 78 GLU A CA 1
ATOM 606 C C . GLU A 1 78 ? -6.976 6.169 0.772 1.00 86.62 78 GLU A C 1
ATOM 608 O O . GLU A 1 78 ? -7.406 5.037 0.526 1.00 86.62 78 GLU A O 1
ATOM 613 N N . ASP A 1 79 ? -7.117 7.188 -0.075 1.00 84.88 79 ASP A N 1
ATOM 614 C CA . ASP A 1 79 ? -7.803 7.076 -1.362 1.00 84.88 79 ASP A CA 1
ATOM 615 C C . ASP A 1 79 ? -6.872 6.602 -2.483 1.00 84.88 79 ASP A C 1
ATOM 617 O O . ASP A 1 79 ? -7.359 6.174 -3.528 1.00 84.88 79 ASP A O 1
ATOM 621 N N . TYR A 1 80 ? -5.551 6.628 -2.271 1.00 91.25 80 TYR A N 1
ATOM 622 C CA . TYR A 1 80 ? -4.547 6.202 -3.247 1.00 91.25 80 TYR A CA 1
ATOM 623 C C . TYR A 1 80 ? -4.229 4.720 -3.097 1.00 91.25 80 TYR A C 1
ATOM 625 O O . TYR A 1 80 ? -3.945 4.218 -2.009 1.00 91.25 80 TYR A O 1
ATOM 633 N N . THR A 1 81 ? -4.290 4.003 -4.213 1.00 92.12 81 THR A N 1
ATOM 634 C CA . THR A 1 81 ? -4.272 2.533 -4.220 1.00 92.12 81 THR A CA 1
ATOM 635 C C . THR A 1 81 ? -3.185 1.937 -5.110 1.00 92.12 81 THR A C 1
ATOM 637 O O . THR A 1 81 ? -2.854 0.751 -4.983 1.00 92.12 81 THR A O 1
ATOM 640 N N . VAL A 1 82 ? -2.585 2.775 -5.953 1.00 96.06 82 VAL A N 1
ATOM 641 C CA . VAL A 1 82 ? -1.445 2.459 -6.806 1.00 96.06 82 VAL A CA 1
ATOM 642 C C . VAL A 1 82 ? -0.278 3.354 -6.394 1.00 96.06 82 VAL A C 1
ATOM 644 O O . VAL A 1 82 ? -0.396 4.577 -6.408 1.00 96.06 82 VAL A O 1
ATOM 647 N N . GLY A 1 83 ? 0.841 2.740 -6.022 1.00 97.69 83 GLY A N 1
ATOM 648 C CA . GLY A 1 83 ? 2.118 3.409 -5.804 1.00 97.69 83 GLY A CA 1
ATOM 649 C C . GLY A 1 83 ? 3.035 3.205 -7.001 1.00 97.69 83 GLY A C 1
ATOM 650 O O . GLY A 1 83 ? 3.221 2.069 -7.443 1.00 97.69 83 GLY A O 1
ATOM 651 N N . TRP A 1 84 ? 3.611 4.290 -7.507 1.00 98.50 84 TRP A N 1
ATOM 652 C CA . TRP A 1 84 ? 4.497 4.291 -8.666 1.00 98.50 84 TRP A CA 1
ATOM 653 C C . TRP A 1 84 ? 5.808 4.994 -8.305 1.00 98.50 84 TRP A C 1
ATOM 655 O O . TRP A 1 84 ? 5.834 6.197 -8.052 1.00 98.50 84 TRP A O 1
ATOM 665 N N . VAL A 1 85 ? 6.911 4.250 -8.283 1.00 98.25 85 VAL A N 1
ATOM 666 C CA . VAL A 1 85 ? 8.249 4.781 -7.984 1.00 98.25 85 VAL A CA 1
ATOM 667 C C . VAL A 1 85 ? 9.048 4.935 -9.278 1.00 98.25 85 VAL A C 1
ATOM 669 O O . VAL A 1 85 ? 9.037 4.042 -10.126 1.00 98.25 85 VAL A O 1
ATOM 672 N N . CYS A 1 86 ? 9.708 6.083 -9.422 1.00 97.81 86 CYS A N 1
ATOM 673 C CA . CYS A 1 86 ? 10.626 6.423 -10.511 1.00 97.81 86 CYS A CA 1
ATOM 674 C C . CYS A 1 86 ? 12.005 6.764 -9.928 1.00 97.81 86 CYS A C 1
ATOM 676 O O . CYS A 1 86 ? 12.082 7.348 -8.848 1.00 97.81 86 CYS A O 1
ATOM 678 N N . ALA A 1 87 ? 13.086 6.455 -10.638 1.00 95.50 87 ALA A N 1
ATOM 679 C CA . ALA A 1 87 ? 14.451 6.814 -10.252 1.00 95.50 87 ALA A CA 1
ATOM 680 C C . ALA A 1 87 ? 14.846 8.220 -10.722 1.00 95.50 87 ALA A C 1
ATOM 682 O O . ALA A 1 87 ? 15.542 8.933 -10.005 1.00 95.50 87 ALA A O 1
ATOM 683 N N . LEU A 1 88 ? 14.395 8.636 -11.908 1.00 95.81 88 LEU A N 1
ATOM 684 C CA . LEU A 1 88 ? 14.842 9.872 -12.552 1.00 95.81 88 LEU A CA 1
ATOM 685 C C . LEU A 1 88 ? 13.694 10.863 -12.810 1.00 95.81 88 LEU A C 1
ATOM 687 O O . LEU A 1 88 ? 12.573 10.453 -13.123 1.00 95.81 88 LEU A O 1
ATOM 691 N N . PRO A 1 89 ? 13.968 12.184 -12.828 1.00 95.94 89 PRO A N 1
ATOM 692 C CA . PRO A 1 89 ? 12.960 13.195 -13.153 1.00 95.94 89 PRO A CA 1
ATOM 693 C C . PRO A 1 89 ? 12.277 12.987 -14.513 1.00 95.94 89 PRO A C 1
ATOM 695 O O . PRO A 1 89 ? 11.076 13.219 -14.643 1.00 95.94 89 PRO A O 1
ATOM 698 N N . LYS A 1 90 ? 13.012 12.501 -15.523 1.00 95.50 90 LYS A N 1
ATOM 699 C CA . LYS A 1 90 ? 12.449 12.179 -16.847 1.00 95.50 90 LYS A CA 1
ATOM 700 C C . LYS A 1 90 ? 11.459 11.013 -16.800 1.00 95.50 90 LYS A C 1
ATOM 702 O O . LYS A 1 90 ? 10.440 11.050 -17.480 1.00 95.50 90 LYS A O 1
ATOM 707 N N . GLU A 1 91 ? 11.708 10.025 -15.943 1.00 97.75 91 GLU A N 1
ATOM 708 C CA . GLU A 1 91 ? 10.794 8.903 -15.714 1.00 97.75 91 GLU A CA 1
ATOM 709 C C . GLU A 1 91 ? 9.535 9.374 -14.987 1.00 97.75 91 GLU A C 1
ATOM 711 O O . GLU A 1 91 ? 8.426 9.048 -15.403 1.00 97.75 91 GLU A O 1
ATOM 716 N N . MET A 1 92 ? 9.687 10.227 -13.966 1.00 97.00 92 MET A N 1
ATOM 717 C CA . MET A 1 92 ? 8.545 10.852 -13.297 1.00 97.00 92 MET A CA 1
ATOM 718 C C . MET A 1 92 ? 7.730 11.714 -14.267 1.00 97.00 92 MET A C 1
ATOM 720 O O . MET A 1 92 ? 6.502 11.675 -14.226 1.00 97.00 92 MET A O 1
ATOM 724 N N . LYS A 1 93 ? 8.371 12.487 -15.153 1.00 95.69 93 LYS A N 1
ATOM 725 C CA . LYS A 1 93 ? 7.662 13.282 -16.166 1.00 95.69 93 LYS A CA 1
ATOM 726 C C . LYS A 1 93 ? 6.893 12.377 -17.135 1.00 95.69 93 LYS A C 1
ATOM 728 O O . LYS A 1 93 ? 5.721 12.657 -17.366 1.00 95.69 93 LYS A O 1
ATOM 733 N N . ALA A 1 94 ? 7.484 11.277 -17.613 1.00 96.62 94 ALA A N 1
ATOM 734 C CA . ALA A 1 94 ? 6.773 10.277 -18.417 1.00 96.62 94 ALA A CA 1
ATOM 735 C C . ALA A 1 94 ? 5.564 9.690 -17.669 1.00 96.62 94 ALA A C 1
ATOM 737 O O . ALA A 1 94 ? 4.465 9.641 -18.215 1.00 96.62 94 ALA A O 1
ATOM 738 N N . ALA A 1 95 ? 5.735 9.306 -16.401 1.00 97.50 95 ALA A N 1
ATOM 739 C CA . ALA A 1 95 ? 4.656 8.775 -15.571 1.00 97.50 95 ALA A CA 1
ATOM 740 C C . ALA A 1 95 ? 3.520 9.792 -15.369 1.00 97.50 95 ALA A C 1
ATOM 742 O O . ALA A 1 95 ? 2.349 9.446 -15.493 1.00 97.50 95 ALA A O 1
ATOM 743 N N . ARG A 1 96 ? 3.858 11.064 -15.119 1.00 95.81 96 ARG A N 1
ATOM 744 C CA . ARG A 1 96 ? 2.886 12.159 -14.974 1.00 95.81 96 ARG A CA 1
ATOM 745 C C . ARG A 1 96 ? 2.079 12.399 -16.243 1.00 95.81 96 ARG A C 1
ATOM 747 O O . ARG A 1 96 ? 0.889 12.663 -16.140 1.00 95.81 96 ARG A O 1
ATOM 754 N N . LEU A 1 97 ? 2.716 12.310 -17.411 1.00 93.38 97 LEU A N 1
ATOM 755 C CA . LEU A 1 97 ? 2.041 12.464 -18.701 1.00 93.38 97 LEU A CA 1
ATOM 756 C C . LEU A 1 97 ? 1.014 11.349 -18.950 1.00 93.38 97 LEU A C 1
ATOM 758 O O . LEU A 1 97 ? 0.029 11.584 -19.637 1.00 93.38 97 LEU A O 1
ATOM 762 N N . MET A 1 98 ? 1.203 10.163 -18.364 1.00 94.94 98 MET A N 1
ATOM 763 C CA . MET A 1 98 ? 0.282 9.029 -18.521 1.00 94.94 98 MET A CA 1
ATOM 764 C C . MET A 1 98 ? -0.982 9.103 -17.653 1.00 94.94 98 MET A C 1
ATOM 766 O O . MET A 1 98 ? -1.865 8.258 -17.820 1.00 94.94 98 MET A O 1
ATOM 770 N N . LEU A 1 99 ? -1.068 10.060 -16.725 1.00 94.06 99 LEU A N 1
ATOM 771 C CA . LEU A 1 99 ? -2.244 10.258 -15.877 1.00 94.06 99 LEU A CA 1
ATOM 772 C C . LEU A 1 99 ? -3.408 10.841 -16.691 1.00 94.06 99 LEU A C 1
ATOM 774 O O . LEU A 1 99 ? -3.205 11.672 -17.577 1.00 94.06 99 LEU A O 1
ATOM 778 N N . ASP A 1 100 ? -4.632 10.419 -16.376 1.00 88.00 100 ASP A N 1
ATOM 779 C CA . ASP A 1 100 ? -5.836 10.953 -17.013 1.00 88.00 100 ASP A CA 1
ATOM 780 C C . ASP A 1 100 ? -6.178 12.344 -16.440 1.00 88.00 100 ASP A C 1
ATOM 782 O O . ASP A 1 100 ? -6.384 13.277 -17.219 1.00 88.00 100 ASP A O 1
ATOM 786 N N . ASP A 1 101 ? -6.152 12.497 -15.107 1.00 86.62 101 ASP A N 1
ATOM 787 C CA . ASP A 1 101 ? -6.234 13.778 -14.396 1.00 86.62 101 ASP A CA 1
ATOM 788 C C . ASP A 1 101 ? -5.146 13.888 -13.301 1.00 86.62 101 ASP A C 1
ATOM 790 O O . ASP A 1 101 ? -4.722 12.905 -12.683 1.00 86.62 101 ASP A O 1
ATOM 794 N N . LEU A 1 102 ? -4.699 15.120 -13.033 1.00 88.31 102 LEU A N 1
ATOM 795 C CA . LEU A 1 102 ? -3.857 15.453 -11.880 1.00 88.31 102 LEU A CA 1
ATOM 796 C C . LEU A 1 102 ? -4.737 15.864 -10.696 1.00 88.31 102 LEU A C 1
ATOM 798 O O . LEU A 1 102 ? -5.686 16.632 -10.854 1.00 88.31 102 LEU A O 1
ATOM 802 N N . HIS A 1 103 ? -4.396 15.390 -9.502 1.00 90.38 103 HIS A N 1
ATOM 803 C CA . HIS A 1 103 ? -5.045 15.813 -8.262 1.00 90.38 103 HIS A CA 1
ATOM 804 C C . HIS A 1 103 ? -4.248 16.929 -7.578 1.00 90.38 103 HIS A C 1
ATOM 806 O O . HIS A 1 103 ? -3.046 17.088 -7.803 1.00 90.38 103 HIS A O 1
ATOM 812 N N . GLU A 1 104 ? -4.911 17.679 -6.697 1.00 85.88 104 GLU A N 1
ATOM 813 C CA . GLU A 1 104 ? -4.244 18.653 -5.833 1.00 85.88 104 GLU A CA 1
ATOM 814 C C . GLU A 1 104 ? -3.266 17.968 -4.867 1.00 85.88 104 GLU A C 1
ATOM 816 O O . GLU A 1 104 ? -3.500 16.854 -4.384 1.00 85.88 104 GLU A O 1
ATOM 821 N N . SER A 1 105 ? -2.164 18.655 -4.565 1.00 86.81 105 SER A N 1
ATOM 822 C CA . SER A 1 105 ? -1.172 18.171 -3.609 1.00 86.81 105 SER A CA 1
ATOM 823 C C . SER A 1 105 ? -1.770 18.034 -2.212 1.00 86.81 105 SER A C 1
ATOM 825 O O . SER A 1 105 ? -2.372 18.966 -1.679 1.00 86.81 105 SER A O 1
ATOM 827 N N . LEU A 1 106 ? -1.544 16.882 -1.582 1.00 86.19 106 LEU A N 1
ATOM 828 C CA . LEU A 1 106 ? -1.882 16.686 -0.176 1.00 86.19 106 LEU A CA 1
ATOM 829 C C . LEU A 1 106 ? -0.901 17.436 0.736 1.00 86.19 106 LEU A C 1
ATOM 831 O O . LEU A 1 106 ? 0.249 17.693 0.373 1.00 86.19 106 LEU A O 1
ATOM 835 N N . ALA A 1 107 ? -1.346 17.751 1.955 1.00 81.44 107 ALA A N 1
ATOM 836 C CA . ALA A 1 107 ? -0.478 18.326 2.977 1.00 81.44 107 ALA A CA 1
ATOM 837 C C . ALA A 1 107 ? 0.726 17.411 3.261 1.00 81.44 107 ALA A C 1
ATOM 839 O O . ALA A 1 107 ? 0.601 16.183 3.250 1.00 81.44 107 ALA A O 1
ATOM 840 N N . LYS A 1 108 ? 1.882 18.017 3.566 1.00 83.69 108 LYS A N 1
ATOM 841 C CA . LYS A 1 108 ? 3.109 17.281 3.891 1.00 83.69 108 LYS A CA 1
ATOM 842 C C . LYS A 1 108 ? 2.846 16.271 5.008 1.00 83.69 108 LYS A C 1
ATOM 844 O O . LYS A 1 108 ? 2.310 16.618 6.062 1.00 83.69 108 LYS A O 1
ATOM 849 N N . ILE A 1 109 ? 3.252 15.028 4.775 1.00 87.75 109 ILE A N 1
ATOM 850 C CA . ILE A 1 109 ? 3.021 13.924 5.700 1.00 87.75 109 ILE A CA 1
ATOM 851 C C . ILE A 1 109 ? 4.134 13.944 6.759 1.00 87.75 109 ILE A C 1
ATOM 853 O O . ILE A 1 109 ? 5.313 13.883 6.408 1.00 87.75 109 ILE A O 1
ATOM 857 N N . PRO A 1 110 ? 3.814 14.076 8.061 1.00 86.44 110 PRO A N 1
ATOM 858 C CA . PRO A 1 110 ? 4.838 14.154 9.098 1.00 86.44 110 PRO A CA 1
ATOM 859 C C . PRO A 1 110 ? 5.724 12.903 9.135 1.00 86.44 110 PRO A C 1
ATOM 861 O O . PRO A 1 110 ? 5.217 11.791 9.266 1.00 86.44 110 PRO A O 1
ATOM 864 N N . GLY A 1 111 ? 7.043 13.099 9.078 1.00 87.44 111 GLY A N 1
ATOM 865 C CA . GLY A 1 111 ? 8.026 12.009 9.082 1.00 87.44 111 GLY A CA 1
ATOM 866 C C . GLY A 1 111 ? 8.257 11.349 7.720 1.00 87.44 111 GLY A C 1
ATOM 867 O O . GLY A 1 111 ? 9.013 10.387 7.656 1.00 87.44 111 GLY A O 1
ATOM 868 N N . ASP A 1 112 ? 7.632 11.862 6.659 1.00 92.19 112 ASP A N 1
ATOM 869 C CA . ASP A 1 112 ? 7.899 11.479 5.277 1.00 92.19 112 ASP A CA 1
ATOM 870 C C . ASP A 1 112 ? 8.562 12.653 4.540 1.00 92.19 112 ASP A C 1
ATOM 872 O O . ASP A 1 112 ? 8.029 13.767 4.484 1.00 92.19 112 ASP A O 1
ATOM 876 N N . GLU A 1 113 ? 9.761 12.411 4.018 1.00 91.12 113 GLU A N 1
ATOM 877 C CA . GLU A 1 113 ? 10.561 13.398 3.285 1.00 91.12 113 GLU A CA 1
ATOM 878 C C . GLU A 1 113 ? 10.333 13.340 1.770 1.00 91.12 113 GLU A C 1
ATOM 880 O O . GLU A 1 113 ? 10.807 14.213 1.043 1.00 91.12 113 GLU A O 1
ATOM 885 N N . ASN A 1 114 ? 9.584 12.348 1.283 1.00 94.62 114 ASN A N 1
ATOM 886 C CA . ASN A 1 114 ? 9.289 12.216 -0.133 1.00 94.62 114 ASN A CA 1
ATOM 887 C C . ASN A 1 114 ? 8.403 13.366 -0.627 1.00 94.62 114 ASN A C 1
ATOM 889 O O . ASN A 1 114 ? 7.506 13.854 0.066 1.00 94.62 114 ASN A O 1
ATOM 893 N N . THR A 1 115 ? 8.601 13.728 -1.893 1.00 93.12 115 THR A N 1
ATOM 894 C CA . THR A 1 115 ? 7.658 14.558 -2.646 1.00 93.12 115 THR A CA 1
ATOM 895 C C . THR A 1 115 ? 6.847 13.673 -3.580 1.00 93.12 115 THR A C 1
ATOM 897 O O . THR A 1 115 ? 7.403 12.841 -4.299 1.00 93.12 115 THR A O 1
ATOM 900 N N . TYR A 1 116 ? 5.530 13.866 -3.573 1.00 96.50 116 TYR A N 1
ATOM 901 C CA . TYR A 1 116 ? 4.593 13.042 -4.324 1.00 96.50 116 TYR A CA 1
ATOM 902 C C . TYR A 1 116 ? 3.868 13.844 -5.400 1.00 96.50 116 TYR A C 1
ATOM 904 O O . TYR A 1 116 ? 3.504 14.998 -5.188 1.00 96.50 116 TYR A O 1
ATOM 912 N N . THR A 1 117 ? 3.617 13.202 -6.540 1.00 96.44 117 THR A N 1
ATOM 913 C CA . THR A 1 117 ? 2.616 13.652 -7.513 1.00 96.44 117 THR A CA 1
ATOM 914 C C . THR A 1 117 ? 1.380 12.769 -7.417 1.00 96.44 117 THR A C 1
ATOM 916 O O . THR A 1 117 ? 1.493 11.556 -7.243 1.00 96.44 117 THR A O 1
ATOM 919 N N . PHE A 1 118 ? 0.208 13.378 -7.550 1.00 95.94 118 PHE A N 1
ATOM 920 C CA . PHE A 1 118 ? -1.077 12.721 -7.373 1.00 95.94 118 PHE A CA 1
ATOM 921 C C . PHE A 1 118 ? -1.916 12.810 -8.645 1.00 95.94 118 PHE A C 1
ATOM 923 O O . PHE A 1 118 ? -1.940 13.848 -9.306 1.00 95.94 118 PHE A O 1
ATOM 930 N N . GLY A 1 119 ? -2.635 11.741 -8.963 1.00 93.56 119 GLY A N 1
ATOM 931 C CA . GLY A 1 119 ? -3.604 11.731 -10.054 1.00 93.56 119 GLY A CA 1
ATOM 932 C C . GLY A 1 119 ? -4.331 10.403 -10.151 1.00 93.56 119 GLY A C 1
ATOM 933 O O . GLY A 1 119 ? -4.330 9.614 -9.201 1.00 93.56 119 GLY A O 1
ATOM 934 N N . ASN A 1 120 ? -4.923 10.136 -11.304 1.00 92.38 120 ASN A N 1
ATOM 935 C CA . ASN A 1 120 ? -5.623 8.890 -11.586 1.00 92.38 120 ASN A CA 1
ATOM 936 C C . ASN A 1 120 ? -5.325 8.359 -12.994 1.00 92.38 120 ASN A C 1
ATOM 938 O O . ASN A 1 120 ? -4.965 9.100 -13.903 1.00 92.38 120 ASN A O 1
ATOM 942 N N . ILE A 1 121 ? -5.503 7.050 -13.168 1.00 90.69 121 ILE A N 1
ATOM 943 C CA . ILE A 1 121 ? -5.698 6.410 -14.476 1.00 90.69 121 ILE A CA 1
ATOM 944 C C . ILE A 1 121 ? -6.973 5.587 -14.358 1.00 90.69 121 ILE A C 1
ATOM 946 O O . ILE A 1 121 ? -7.075 4.704 -13.497 1.00 90.69 121 ILE A O 1
ATOM 950 N N . ARG A 1 122 ? -7.953 5.878 -15.212 1.00 84.56 122 ARG A N 1
ATOM 951 C CA . ARG A 1 122 ? -9.340 5.428 -15.066 1.00 84.56 122 ARG A CA 1
ATOM 952 C C . ARG A 1 122 ? -9.824 5.707 -13.639 1.00 84.56 122 ARG A C 1
ATOM 954 O O . ARG A 1 122 ? -9.695 6.822 -13.137 1.00 84.56 122 ARG A O 1
ATOM 961 N N . ASP A 1 123 ? -10.330 4.682 -12.964 1.00 81.62 123 ASP A N 1
ATOM 962 C CA . ASP A 1 123 ? -10.861 4.794 -11.610 1.00 81.62 123 ASP A CA 1
ATOM 963 C C . ASP A 1 123 ? -9.843 4.414 -10.514 1.00 81.62 123 ASP A C 1
ATOM 965 O O . ASP A 1 123 ? -10.233 4.121 -9.376 1.00 81.62 123 ASP A O 1
ATOM 969 N N . HIS A 1 124 ? -8.548 4.363 -10.851 1.00 85.75 124 HIS A N 1
ATOM 970 C CA . HIS A 1 124 ? -7.467 4.074 -9.910 1.00 85.75 124 HIS A CA 1
ATOM 971 C C . HIS A 1 124 ? -6.720 5.354 -9.551 1.00 85.75 124 HIS A C 1
ATOM 973 O O . HIS A 1 124 ? -6.096 5.971 -10.410 1.00 85.75 124 HIS A O 1
ATOM 979 N N . ASN A 1 125 ? -6.728 5.714 -8.268 1.00 93.94 125 ASN A N 1
ATOM 980 C CA . ASN A 1 125 ? -5.928 6.821 -7.746 1.00 93.94 125 ASN A CA 1
ATOM 981 C C . ASN A 1 125 ? -4.469 6.386 -7.557 1.00 93.94 125 ASN A C 1
ATOM 983 O O . ASN A 1 125 ? -4.184 5.398 -6.862 1.00 93.94 125 ASN A O 1
ATOM 987 N N . ILE A 1 126 ? -3.558 7.160 -8.139 1.00 96.75 126 ILE A N 1
ATOM 988 C CA . ILE A 1 126 ? -2.126 6.889 -8.242 1.00 96.75 126 ILE A CA 1
ATOM 989 C C . ILE A 1 126 ? -1.347 7.951 -7.480 1.00 96.75 126 ILE A C 1
ATOM 991 O O . ILE A 1 126 ? -1.590 9.151 -7.623 1.00 96.75 126 ILE A O 1
ATOM 995 N N . VAL A 1 127 ? -0.389 7.491 -6.683 1.00 97.75 127 VAL A N 1
ATOM 996 C CA . VAL A 1 127 ? 0.636 8.338 -6.085 1.00 97.75 127 VAL A CA 1
ATOM 997 C C . VAL A 1 127 ? 1.997 7.980 -6.679 1.00 97.75 127 VAL A C 1
ATOM 999 O O . VAL A 1 127 ? 2.400 6.815 -6.690 1.00 97.75 127 VAL A O 1
ATOM 1002 N N . ILE A 1 128 ? 2.692 8.989 -7.201 1.00 98.56 128 ILE A N 1
ATOM 1003 C CA . ILE A 1 128 ? 3.995 8.863 -7.857 1.00 98.56 128 ILE A CA 1
ATOM 1004 C C . ILE A 1 128 ? 5.061 9.497 -6.964 1.00 98.56 128 ILE A C 1
ATOM 1006 O O . ILE A 1 128 ? 4.888 10.637 -6.535 1.00 98.56 128 ILE A O 1
ATOM 1010 N N . ALA A 1 129 ? 6.174 8.804 -6.729 1.00 97.50 129 ALA A N 1
ATOM 1011 C CA . ALA A 1 129 ? 7.369 9.374 -6.103 1.00 97.50 129 ALA A CA 1
ATOM 1012 C C . ALA A 1 129 ? 8.589 9.209 -7.012 1.00 97.50 129 ALA A C 1
ATOM 1014 O O . ALA A 1 129 ? 8.694 8.231 -7.752 1.00 97.50 129 ALA A O 1
ATOM 1015 N N . CYS A 1 130 ? 9.511 10.164 -6.931 1.00 97.19 130 CYS A N 1
ATOM 1016 C CA . CYS A 1 130 ? 10.827 10.087 -7.557 1.00 97.19 130 CYS A CA 1
ATOM 1017 C C . CYS A 1 130 ? 11.879 10.019 -6.456 1.00 97.19 130 CYS A C 1
ATOM 1019 O O . CYS A 1 130 ? 11.682 10.595 -5.382 1.00 97.19 130 CYS A O 1
ATOM 1021 N N . LEU A 1 131 ? 12.993 9.347 -6.729 1.00 95.06 131 LEU A N 1
ATOM 1022 C CA . LEU A 1 131 ? 14.168 9.442 -5.875 1.00 95.06 131 LEU A CA 1
ATOM 1023 C C . LEU A 1 131 ? 14.650 10.905 -5.781 1.00 95.06 131 LEU A C 1
ATOM 1025 O O . LEU A 1 131 ? 14.473 11.670 -6.738 1.00 95.06 131 LEU A O 1
ATOM 1029 N N . PRO A 1 132 ? 15.221 11.322 -4.633 1.00 92.38 132 PRO A N 1
ATOM 1030 C CA . PRO A 1 132 ? 15.769 12.664 -4.474 1.00 92.38 132 PRO A CA 1
ATOM 1031 C C . PRO A 1 132 ? 16.827 12.980 -5.535 1.00 92.38 132 PRO A C 1
ATOM 1033 O O . PRO A 1 132 ? 17.606 12.113 -5.927 1.00 92.38 132 PRO A O 1
ATOM 1036 N N . SER A 1 133 ? 16.890 14.241 -5.970 1.00 87.31 133 SER A N 1
ATOM 1037 C CA . SER A 1 133 ? 17.881 14.674 -6.962 1.00 87.31 133 SER A CA 1
ATOM 1038 C C . SER A 1 133 ? 19.308 14.341 -6.510 1.00 87.31 133 SER A C 1
ATOM 1040 O O . SER A 1 133 ? 19.662 14.550 -5.349 1.00 87.31 133 SER A O 1
ATOM 1042 N N . GLY A 1 134 ? 20.117 13.799 -7.423 1.00 83.38 134 GLY A N 1
ATOM 1043 C CA . GLY A 1 134 ? 21.490 13.365 -7.145 1.00 83.38 134 GLY A CA 1
ATOM 1044 C C . GLY A 1 134 ? 21.615 12.053 -6.360 1.00 83.38 134 GLY A C 1
ATOM 1045 O O . GLY A 1 134 ? 22.733 11.595 -6.141 1.00 83.38 134 GLY A O 1
ATOM 1046 N N . GLN A 1 135 ? 20.504 11.424 -5.963 1.00 85.94 135 GLN A N 1
ATOM 1047 C CA . GLN A 1 135 ? 20.496 10.120 -5.304 1.00 85.94 135 GLN A CA 1
ATOM 1048 C C . GLN A 1 135 ? 19.919 9.056 -6.240 1.00 85.94 135 GLN A C 1
ATOM 1050 O O . GLN A 1 135 ? 18.876 9.244 -6.857 1.00 85.94 135 GLN A O 1
ATOM 1055 N N . TYR A 1 136 ? 20.600 7.921 -6.335 1.00 84.81 136 TYR A N 1
ATOM 1056 C CA . TYR A 1 136 ? 20.187 6.757 -7.117 1.00 84.81 136 TYR A CA 1
ATOM 1057 C C . TYR A 1 136 ? 20.660 5.481 -6.421 1.00 84.81 136 TYR A C 1
ATOM 1059 O O . TYR A 1 136 ? 21.389 5.538 -5.425 1.00 84.81 136 TYR A O 1
ATOM 1067 N N . GLY A 1 137 ? 20.224 4.333 -6.932 1.00 88.19 137 GLY A N 1
ATOM 1068 C CA . GLY A 1 137 ? 20.573 3.036 -6.372 1.00 88.19 137 GLY A CA 1
ATOM 1069 C C . GLY A 1 137 ? 19.558 2.479 -5.371 1.00 88.19 137 GLY A C 1
ATOM 1070 O O . GLY A 1 137 ? 18.607 3.135 -4.930 1.00 88.19 137 GLY A O 1
ATOM 1071 N N . ILE A 1 138 ? 19.814 1.236 -4.983 1.00 91.25 138 ILE A N 1
ATOM 1072 C CA . ILE A 1 138 ? 19.005 0.340 -4.151 1.00 91.25 138 ILE A CA 1
ATOM 1073 C C . ILE A 1 138 ? 18.588 1.006 -2.833 1.00 91.25 138 ILE A C 1
ATOM 1075 O O . ILE A 1 138 ? 17.428 0.913 -2.427 1.00 91.25 138 ILE A O 1
ATOM 1079 N N . THR A 1 139 ? 19.511 1.704 -2.161 1.00 90.56 139 THR A N 1
ATOM 1080 C CA . THR A 1 139 ? 19.254 2.295 -0.832 1.00 90.56 139 THR A CA 1
ATOM 1081 C C . THR A 1 139 ? 18.257 3.450 -0.898 1.00 90.56 139 THR A C 1
ATOM 1083 O O . THR A 1 139 ? 17.300 3.487 -0.123 1.00 90.56 139 THR A O 1
ATOM 1086 N N . SER A 1 140 ? 18.454 4.384 -1.833 1.00 93.12 140 SER A N 1
ATOM 1087 C CA . SER A 1 140 ? 17.555 5.532 -1.996 1.00 93.12 140 SER A CA 1
ATOM 1088 C C . SER A 1 140 ? 16.157 5.061 -2.406 1.00 93.12 140 SER A C 1
ATOM 1090 O O . SER A 1 140 ? 15.151 5.475 -1.825 1.00 93.12 140 SER A O 1
ATOM 1092 N N . ALA A 1 141 ? 16.101 4.087 -3.319 1.00 94.38 141 ALA A N 1
ATOM 1093 C CA . ALA A 1 141 ? 14.853 3.495 -3.771 1.00 94.38 141 ALA A CA 1
ATOM 1094 C C . ALA A 1 141 ? 14.075 2.817 -2.625 1.00 94.38 141 ALA A C 1
ATOM 1096 O O . ALA A 1 141 ? 12.864 3.017 -2.497 1.00 94.38 141 ALA A O 1
ATOM 1097 N N . ALA A 1 142 ? 14.761 2.081 -1.743 1.00 93.31 142 ALA A N 1
ATOM 1098 C CA . ALA A 1 142 ? 14.147 1.444 -0.579 1.00 93.31 142 ALA A CA 1
ATOM 1099 C C . ALA A 1 142 ? 13.547 2.461 0.412 1.00 93.31 142 ALA A C 1
ATOM 1101 O O . ALA A 1 142 ? 12.447 2.241 0.925 1.00 93.31 142 ALA A O 1
ATOM 1102 N N . ILE A 1 143 ? 14.235 3.584 0.661 1.00 94.12 143 ILE A N 1
ATOM 1103 C CA . ILE A 1 143 ? 13.752 4.655 1.553 1.00 94.12 143 ILE A CA 1
ATOM 1104 C C . ILE A 1 143 ? 12.474 5.283 0.990 1.00 94.12 143 ILE A C 1
ATOM 1106 O O . ILE A 1 143 ? 11.469 5.377 1.700 1.00 94.12 143 ILE A O 1
ATOM 1110 N N . VAL A 1 144 ? 12.489 5.656 -0.294 1.00 95.75 144 VAL A N 1
ATOM 1111 C CA . VAL A 1 144 ? 11.325 6.249 -0.968 1.00 95.75 144 VAL A CA 1
ATOM 1112 C C . VAL A 1 144 ? 10.131 5.299 -0.914 1.00 95.75 144 VAL A C 1
ATOM 1114 O O . VAL A 1 144 ? 9.030 5.701 -0.531 1.00 95.75 144 VAL A O 1
ATOM 1117 N N . ALA A 1 145 ? 10.347 4.025 -1.238 1.00 95.00 145 ALA A N 1
ATOM 1118 C CA . ALA A 1 145 ? 9.299 3.016 -1.256 1.00 95.00 145 ALA A CA 1
ATOM 1119 C C . ALA A 1 145 ? 8.705 2.742 0.139 1.00 95.00 145 ALA A C 1
ATOM 1121 O O . ALA A 1 145 ? 7.483 2.655 0.289 1.00 95.00 145 ALA A O 1
ATOM 1122 N N . GLU A 1 146 ? 9.534 2.644 1.182 1.00 92.62 146 GLU A N 1
ATOM 1123 C CA . GLU A 1 146 ? 9.064 2.388 2.549 1.00 92.62 146 GLU A CA 1
ATOM 1124 C C . GLU A 1 146 ? 8.281 3.577 3.122 1.00 92.62 146 GLU A C 1
ATOM 1126 O O . GLU A 1 146 ? 7.242 3.380 3.760 1.00 92.62 146 GLU A O 1
ATOM 1131 N N . ASN A 1 147 ? 8.722 4.806 2.849 1.00 94.94 147 ASN A N 1
ATOM 1132 C CA . ASN A 1 147 ? 7.977 6.011 3.206 1.00 94.94 147 ASN A CA 1
ATOM 1133 C C . ASN A 1 147 ? 6.614 6.053 2.498 1.00 94.94 147 ASN A C 1
ATOM 1135 O O . ASN A 1 147 ? 5.586 6.189 3.164 1.00 94.94 147 ASN A O 1
ATOM 1139 N N . MET A 1 148 ? 6.573 5.789 1.185 1.00 96.12 148 MET A N 1
ATOM 1140 C CA . MET A 1 148 ? 5.317 5.692 0.430 1.00 96.12 148 MET A CA 1
ATOM 1141 C C . MET A 1 148 ? 4.380 4.636 1.028 1.00 96.12 148 MET A C 1
ATOM 1143 O O . MET A 1 148 ? 3.196 4.896 1.246 1.00 96.12 148 MET A O 1
ATOM 1147 N N . ARG A 1 149 ? 4.904 3.451 1.359 1.00 91.38 149 ARG A N 1
ATOM 1148 C CA . ARG A 1 149 ? 4.125 2.360 1.961 1.00 91.38 149 ARG A CA 1
ATOM 1149 C C . ARG A 1 149 ? 3.500 2.750 3.302 1.00 91.38 149 ARG A C 1
ATOM 1151 O O . ARG A 1 149 ? 2.395 2.304 3.611 1.00 91.38 149 ARG A O 1
ATOM 1158 N N . ARG A 1 150 ? 4.213 3.528 4.121 1.00 90.69 150 ARG A N 1
ATOM 1159 C CA . ARG A 1 150 ? 3.735 4.000 5.433 1.00 90.69 150 ARG A CA 1
ATOM 1160 C C . ARG A 1 150 ? 2.690 5.098 5.295 1.00 90.69 150 ARG A C 1
ATOM 1162 O O . ARG A 1 150 ? 1.680 5.063 5.994 1.00 90.69 150 ARG A O 1
ATOM 1169 N N . SER A 1 151 ? 2.945 6.041 4.399 1.00 92.62 151 SER A N 1
ATOM 1170 C CA . SER A 1 151 ? 2.125 7.226 4.168 1.00 92.62 151 SER A CA 1
ATOM 1171 C C . SER A 1 151 ? 0.801 6.915 3.474 1.00 92.62 151 SER A C 1
ATOM 1173 O O . SER A 1 151 ? -0.210 7.552 3.767 1.00 92.62 151 SER A O 1
ATOM 1175 N N . PHE A 1 152 ? 0.782 5.899 2.609 1.00 92.75 152 PHE A N 1
ATOM 1176 C CA . PHE A 1 152 ? -0.376 5.517 1.803 1.00 92.75 152 PHE A CA 1
ATOM 1177 C C . PHE A 1 152 ? -0.780 4.062 2.094 1.00 92.75 152 PHE A C 1
ATOM 1179 O O . PHE A 1 152 ? -0.442 3.140 1.345 1.00 92.75 152 PHE A O 1
ATOM 1186 N N . PRO A 1 153 ? -1.530 3.818 3.186 1.00 86.00 153 PRO A N 1
ATOM 1187 C CA . PRO A 1 153 ? -1.815 2.465 3.669 1.00 86.00 153 PRO A CA 1
ATOM 1188 C C . PRO A 1 153 ? -2.738 1.657 2.743 1.00 86.00 153 PRO A C 1
ATOM 1190 O O . PRO A 1 153 ? -2.852 0.442 2.904 1.00 86.00 153 PRO A O 1
ATOM 1193 N N . SER A 1 154 ? -3.406 2.315 1.792 1.00 87.38 154 SER A N 1
ATOM 1194 C CA . SER A 1 154 ? -4.317 1.687 0.830 1.00 87.38 154 SER A CA 1
ATOM 1195 C C . SER A 1 154 ? -3.626 1.206 -0.451 1.00 87.38 154 SER A C 1
ATOM 1197 O O . SER A 1 154 ? -4.289 0.584 -1.285 1.00 87.38 154 SER A O 1
ATOM 1199 N N . ILE A 1 155 ? -2.315 1.440 -0.616 1.00 90.19 155 ILE A N 1
ATOM 1200 C CA . ILE A 1 155 ? -1.563 0.971 -1.785 1.00 90.19 155 ILE A CA 1
ATOM 1201 C C . ILE A 1 155 ? -1.524 -0.559 -1.825 1.00 90.19 155 ILE A C 1
ATOM 1203 O O . ILE A 1 155 ? -0.914 -1.219 -0.975 1.00 90.19 155 ILE A O 1
ATOM 1207 N N . LYS A 1 156 ? -2.123 -1.113 -2.881 1.00 86.31 156 LYS A N 1
ATOM 1208 C CA . LYS A 1 156 ? -2.128 -2.547 -3.201 1.00 86.31 156 LYS A CA 1
ATOM 1209 C C . LYS A 1 156 ? -1.303 -2.868 -4.440 1.00 86.31 156 LYS A C 1
ATOM 1211 O O . LYS A 1 156 ? -0.688 -3.927 -4.498 1.00 86.31 156 LYS A O 1
ATOM 1216 N N . VAL A 1 157 ? -1.281 -1.959 -5.412 1.00 93.19 157 VAL A N 1
ATOM 1217 C CA . VAL A 1 157 ? -0.455 -2.076 -6.618 1.00 93.19 157 VAL A CA 1
ATOM 1218 C C . VAL A 1 157 ? 0.793 -1.249 -6.428 1.00 93.19 157 VAL A C 1
ATOM 1220 O O . VAL A 1 157 ? 0.711 -0.076 -6.084 1.00 93.19 157 VAL A O 1
ATOM 1223 N N . ARG A 1 158 ? 1.945 -1.863 -6.651 1.00 96.62 158 ARG A N 1
ATOM 1224 C CA . ARG A 1 158 ? 3.250 -1.238 -6.471 1.00 96.62 158 ARG A CA 1
ATOM 1225 C C . ARG A 1 158 ? 4.045 -1.449 -7.740 1.00 96.62 158 ARG A C 1
ATOM 1227 O O . ARG A 1 158 ? 4.214 -2.594 -8.162 1.00 96.62 158 ARG A O 1
ATOM 1234 N N . LEU A 1 159 ? 4.496 -0.360 -8.339 1.00 98.25 159 LEU A N 1
ATOM 1235 C CA . LEU A 1 159 ? 5.240 -0.363 -9.589 1.00 98.25 159 LEU A CA 1
ATOM 1236 C C . LEU A 1 159 ? 6.569 0.361 -9.386 1.00 98.25 159 LEU A C 1
ATOM 1238 O O . LEU A 1 159 ? 6.604 1.424 -8.766 1.00 98.25 159 LEU A O 1
ATOM 1242 N N . MET A 1 160 ? 7.634 -0.208 -9.940 1.00 97.81 160 MET A N 1
ATOM 1243 C CA . MET A 1 160 ? 8.892 0.491 -10.190 1.00 97.81 160 MET A CA 1
ATOM 1244 C C . MET A 1 160 ? 9.016 0.637 -11.701 1.00 97.81 160 MET A C 1
ATOM 1246 O O . MET A 1 160 ? 9.161 -0.367 -12.402 1.00 97.81 160 MET A O 1
ATOM 1250 N N . VAL A 1 161 ? 8.900 1.861 -12.209 1.00 98.62 161 VAL A N 1
ATOM 1251 C CA . VAL A 1 161 ? 8.883 2.116 -13.654 1.00 98.62 161 VAL A CA 1
ATOM 1252 C C . VAL A 1 161 ? 9.963 3.119 -13.997 1.00 98.62 161 VAL A C 1
ATOM 1254 O O . VAL A 1 161 ? 10.057 4.173 -13.373 1.00 98.62 161 VAL A O 1
ATOM 1257 N N . GLY A 1 162 ? 10.752 2.802 -15.013 1.00 98.06 162 GLY A N 1
ATOM 1258 C CA . GLY A 1 162 ? 11.814 3.682 -15.465 1.00 98.06 162 GLY A CA 1
ATOM 1259 C C . GLY A 1 162 ? 12.542 3.127 -16.674 1.00 98.06 162 GLY A C 1
ATOM 1260 O O . GLY A 1 162 ? 12.006 2.293 -17.401 1.00 98.06 162 GLY A O 1
ATOM 1261 N N . ILE A 1 163 ? 13.773 3.571 -16.881 1.00 98.00 163 ILE A N 1
ATOM 1262 C CA . ILE A 1 163 ? 14.639 3.096 -17.959 1.00 98.00 163 ILE A CA 1
ATOM 1263 C C . ILE A 1 163 ? 15.588 2.005 -17.469 1.00 98.00 163 ILE A C 1
ATOM 1265 O O . ILE A 1 163 ? 15.861 1.887 -16.274 1.00 98.00 163 ILE A O 1
ATOM 1269 N N . GLY A 1 164 ? 16.083 1.201 -18.401 1.00 97.00 164 GLY A N 1
ATOM 1270 C CA . GLY A 1 164 ? 17.141 0.223 -18.181 1.00 97.00 164 GLY A CA 1
ATOM 1271 C C . GLY A 1 164 ? 17.964 0.017 -19.450 1.00 97.00 164 GLY A C 1
ATOM 1272 O O . GLY A 1 164 ? 17.559 0.416 -20.545 1.00 97.00 164 GLY A O 1
ATOM 1273 N N . GLY A 1 165 ? 19.124 -0.614 -19.304 1.00 97.06 165 GLY A N 1
ATOM 1274 C CA . GLY A 1 165 ? 19.952 -1.014 -20.437 1.00 97.06 165 GLY A CA 1
ATOM 1275 C C . GLY A 1 165 ? 19.598 -2.428 -20.886 1.00 97.06 165 GLY A C 1
ATOM 1276 O O . GLY A 1 165 ? 19.558 -3.347 -20.074 1.00 97.06 165 GLY A O 1
ATOM 1277 N N . GLY A 1 166 ? 19.339 -2.641 -22.168 1.00 97.19 166 GLY A N 1
ATOM 1278 C CA . GLY A 1 166 ? 18.966 -3.940 -22.722 1.00 97.19 166 GLY A CA 1
ATOM 1279 C C . GLY A 1 166 ? 20.115 -4.946 -22.701 1.00 97.19 166 GLY A C 1
ATOM 1280 O O . GLY A 1 166 ? 21.288 -4.576 -22.697 1.00 97.19 166 GLY A O 1
ATOM 1281 N N . ALA A 1 167 ? 19.766 -6.228 -22.714 1.00 96.88 167 ALA A N 1
ATOM 1282 C CA . ALA A 1 167 ? 20.691 -7.348 -22.838 1.00 96.88 167 ALA A CA 1
ATOM 1283 C C . ALA A 1 167 ? 20.358 -8.144 -24.116 1.00 96.88 167 ALA A C 1
ATOM 1285 O O . ALA A 1 167 ? 19.567 -9.088 -24.080 1.00 96.88 167 ALA A O 1
ATOM 1286 N N . PRO A 1 168 ? 20.907 -7.740 -25.275 1.00 95.50 168 PRO A N 1
ATOM 1287 C CA . PRO A 1 168 ? 20.507 -8.284 -26.569 1.00 95.50 168 PRO A CA 1
ATOM 1288 C C . PRO A 1 168 ? 21.236 -9.588 -26.953 1.00 95.50 168 PRO A C 1
ATOM 1290 O O . PRO A 1 168 ? 21.141 -10.020 -28.097 1.00 95.50 168 PRO A O 1
ATOM 1293 N N . ASP A 1 169 ? 22.004 -10.202 -26.040 1.00 91.44 169 ASP A N 1
ATOM 1294 C CA . ASP A 1 169 ? 22.879 -11.340 -26.360 1.00 91.44 169 ASP A CA 1
ATOM 1295 C C . ASP A 1 169 ? 22.090 -12.606 -26.749 1.00 91.44 169 ASP A C 1
ATOM 1297 O O . ASP A 1 169 ? 22.363 -13.212 -27.782 1.00 91.44 169 ASP A O 1
ATOM 1301 N N . LYS A 1 170 ? 21.088 -12.994 -25.948 1.00 92.69 170 LYS A N 1
ATOM 1302 C CA . LYS A 1 170 ? 20.220 -14.165 -26.210 1.00 92.69 170 LYS A CA 1
ATOM 1303 C C . LYS A 1 170 ? 18.826 -13.795 -26.709 1.00 92.69 170 LYS A C 1
ATOM 1305 O O . LYS A 1 170 ? 18.089 -14.657 -27.186 1.00 92.69 170 LYS A O 1
ATOM 1310 N N . HIS A 1 171 ? 18.469 -12.517 -26.613 1.00 94.06 171 HIS A N 1
ATOM 1311 C CA . HIS A 1 171 ? 17.119 -12.011 -26.845 1.00 94.06 171 HIS A CA 1
ATOM 1312 C C . HIS A 1 171 ? 17.160 -10.825 -27.806 1.00 94.06 171 HIS A C 1
ATOM 1314 O O . HIS A 1 171 ? 18.026 -9.965 -27.697 1.00 94.06 171 HIS A O 1
ATOM 1320 N N . ASP A 1 172 ? 16.193 -10.713 -28.722 1.00 94.81 172 ASP A N 1
ATOM 1321 C CA . ASP A 1 172 ? 16.084 -9.555 -29.629 1.00 94.81 172 ASP A CA 1
ATOM 1322 C C . ASP A 1 172 ? 15.483 -8.332 -28.907 1.00 94.81 172 ASP A C 1
ATOM 1324 O O . ASP A 1 172 ? 14.428 -7.835 -29.297 1.00 94.81 172 ASP A O 1
ATOM 1328 N N . VAL A 1 173 ? 16.129 -7.857 -27.841 1.00 96.75 173 VAL A N 1
ATOM 1329 C CA . VAL A 1 173 ? 15.758 -6.629 -27.117 1.00 96.75 173 VAL A CA 1
ATOM 1330 C C . VAL A 1 173 ? 16.265 -5.415 -27.899 1.00 96.75 173 VAL A C 1
ATOM 1332 O O . VAL A 1 173 ? 17.418 -5.409 -28.337 1.00 96.75 173 VAL A O 1
ATOM 1335 N N . ARG A 1 174 ? 15.414 -4.410 -28.131 1.00 96.69 174 ARG A N 1
ATOM 1336 C CA . ARG A 1 174 ? 15.739 -3.196 -28.905 1.00 96.69 174 ARG A CA 1
ATOM 1337 C C . ARG A 1 174 ? 15.514 -1.918 -28.116 1.00 96.69 174 ARG A C 1
ATOM 1339 O O . ARG A 1 174 ? 14.744 -1.914 -27.161 1.00 96.69 174 ARG A O 1
ATOM 1346 N N . LEU A 1 175 ? 16.155 -0.828 -28.534 1.00 96.69 175 LEU A N 1
ATOM 1347 C CA . LEU A 1 175 ? 15.886 0.490 -27.960 1.00 96.69 175 LEU A CA 1
ATOM 1348 C C . LEU A 1 175 ? 14.398 0.847 -28.110 1.00 96.69 175 LEU A C 1
ATOM 1350 O O . LEU A 1 175 ? 13.790 0.631 -29.160 1.00 96.69 175 LEU A O 1
ATOM 1354 N N . GLY A 1 176 ? 13.806 1.362 -27.035 1.00 96.38 176 GLY A N 1
ATOM 1355 C CA . GLY A 1 176 ? 12.375 1.645 -26.931 1.00 96.38 176 GLY A CA 1
ATOM 1356 C C . GLY A 1 176 ? 11.502 0.452 -26.531 1.00 96.38 176 GLY A C 1
ATOM 1357 O O . GLY A 1 176 ? 10.375 0.683 -26.094 1.00 96.38 176 GLY A O 1
ATOM 1358 N N . ASP A 1 177 ? 11.995 -0.792 -26.609 1.00 98.00 177 ASP A N 1
ATOM 1359 C CA . ASP A 1 177 ? 11.265 -1.959 -26.093 1.00 98.00 177 ASP A CA 1
ATOM 1360 C C . ASP A 1 177 ? 11.015 -1.837 -24.584 1.00 98.00 177 ASP A C 1
ATOM 1362 O O . ASP A 1 177 ? 11.686 -1.085 -23.873 1.00 98.00 177 ASP A O 1
ATOM 1366 N N . VAL A 1 178 ? 10.052 -2.613 -24.089 1.00 98.50 178 VAL A N 1
ATOM 1367 C CA . VAL A 1 178 ? 9.700 -2.672 -22.669 1.00 98.50 178 VAL A CA 1
ATOM 1368 C C . VAL A 1 178 ? 10.044 -4.049 -22.118 1.00 98.50 178 VAL A C 1
ATOM 1370 O O . VAL A 1 178 ? 9.617 -5.066 -22.655 1.00 98.50 178 VAL A O 1
ATOM 1373 N N . VAL A 1 179 ? 10.780 -4.091 -21.013 1.00 98.69 179 VAL A N 1
ATOM 1374 C CA . VAL A 1 179 ? 11.055 -5.298 -20.233 1.00 98.69 179 VAL A CA 1
ATOM 1375 C C . VAL A 1 179 ? 10.243 -5.258 -18.945 1.00 98.69 179 VAL A C 1
ATOM 1377 O O . VAL A 1 179 ? 10.241 -4.264 -18.222 1.00 98.69 179 VAL A O 1
ATOM 1380 N N . VAL A 1 180 ? 9.554 -6.353 -18.644 1.00 98.31 180 VAL A N 1
ATOM 1381 C CA . VAL A 1 180 ? 8.709 -6.504 -17.457 1.00 98.31 180 VAL A CA 1
ATOM 1382 C C . VAL A 1 180 ? 9.232 -7.667 -16.627 1.00 98.31 180 VAL A C 1
ATOM 1384 O O . VAL A 1 180 ? 9.391 -8.776 -17.150 1.00 98.31 180 VAL A O 1
ATOM 1387 N N . SER A 1 181 ? 9.470 -7.439 -15.331 1.00 97.81 181 SER A N 1
ATOM 1388 C CA . SER A 1 181 ? 9.965 -8.497 -14.450 1.00 97.81 181 SER A CA 1
ATOM 1389 C C . SER A 1 181 ? 8.967 -9.649 -14.369 1.00 97.81 181 SER A C 1
ATOM 1391 O O . SER A 1 181 ? 7.791 -9.481 -14.032 1.00 97.81 181 SER A O 1
ATOM 1393 N N . HIS A 1 182 ? 9.436 -10.849 -14.702 1.00 96.19 182 HIS A N 1
ATOM 1394 C CA . HIS A 1 182 ? 8.616 -12.051 -14.736 1.00 96.19 182 HIS A CA 1
ATOM 1395 C C . HIS A 1 182 ? 9.394 -13.243 -14.171 1.00 96.19 182 HIS A C 1
ATOM 1397 O O . HIS A 1 182 ? 10.508 -13.504 -14.629 1.00 96.19 182 HIS A O 1
ATOM 1403 N N . PRO A 1 183 ? 8.831 -13.983 -13.198 1.00 93.50 183 PRO A N 1
ATOM 1404 C CA . PRO A 1 183 ? 9.459 -15.196 -12.693 1.00 93.50 183 PRO A CA 1
ATOM 1405 C C . PRO A 1 183 ? 9.652 -16.234 -13.801 1.00 93.50 183 PRO A C 1
ATOM 1407 O O . PRO A 1 183 ? 8.759 -16.453 -14.619 1.00 93.50 183 PRO A O 1
ATOM 1410 N N . THR A 1 184 ? 10.795 -16.908 -13.789 1.00 88.62 184 THR A N 1
ATOM 1411 C CA . THR A 1 184 ? 11.116 -18.033 -14.675 1.00 88.62 184 THR A CA 1
ATOM 1412 C C . THR A 1 184 ? 11.291 -19.307 -13.844 1.00 88.62 184 THR A C 1
ATOM 1414 O O . THR A 1 184 ? 11.091 -19.306 -12.629 1.00 88.62 184 THR A O 1
ATOM 1417 N N . ALA A 1 185 ? 11.669 -20.420 -14.479 1.00 84.06 185 ALA A N 1
ATOM 1418 C CA . ALA A 1 185 ? 11.974 -21.657 -13.758 1.00 84.06 185 ALA A CA 1
ATOM 1419 C C . ALA A 1 185 ? 13.150 -21.508 -12.770 1.00 84.06 185 ALA A C 1
ATOM 1421 O O . ALA A 1 185 ? 13.227 -22.252 -11.797 1.00 84.06 185 ALA A O 1
ATOM 1422 N N . THR A 1 186 ? 14.053 -20.554 -13.016 1.00 82.31 186 THR A N 1
ATOM 1423 C CA . THR A 1 186 ? 15.321 -20.390 -12.288 1.00 82.31 186 THR A CA 1
ATOM 1424 C C . THR A 1 186 ? 15.464 -19.032 -11.596 1.00 82.31 186 THR A C 1
ATOM 1426 O O . THR A 1 186 ? 16.444 -18.815 -10.890 1.00 82.31 186 THR A O 1
ATOM 1429 N N . SER A 1 187 ? 14.504 -18.116 -11.762 1.00 88.00 187 SER A N 1
ATOM 1430 C CA . SER A 1 187 ? 14.580 -16.751 -11.234 1.00 88.00 187 SER A CA 1
ATOM 1431 C C . SER A 1 187 ? 13.226 -16.233 -10.755 1.00 88.00 187 SER A C 1
ATOM 1433 O O . SER A 1 187 ? 12.175 -16.560 -11.304 1.00 88.00 187 SER A O 1
ATOM 1435 N N . THR A 1 188 ? 13.245 -15.363 -9.747 1.00 87.94 188 THR A N 1
ATOM 1436 C CA . THR A 1 188 ? 12.055 -14.675 -9.228 1.00 87.94 188 THR A CA 1
ATOM 1437 C C . THR A 1 188 ? 11.652 -13.449 -10.057 1.00 87.94 188 THR A C 1
ATOM 1439 O O . THR A 1 188 ? 10.634 -12.825 -9.764 1.00 87.94 188 THR A O 1
ATOM 1442 N N . GLY A 1 189 ? 12.395 -13.143 -11.127 1.00 93.00 189 GLY A N 1
ATOM 1443 C CA . GLY A 1 189 ? 12.135 -12.053 -12.075 1.00 93.00 189 GLY A CA 1
ATOM 1444 C C . GLY A 1 189 ? 13.035 -10.831 -11.878 1.00 93.00 189 GLY A C 1
ATOM 1445 O O . GLY A 1 189 ? 13.204 -10.052 -12.811 1.00 93.00 189 GLY A O 1
ATOM 1446 N N . VAL A 1 190 ? 13.661 -10.689 -10.706 1.00 94.88 190 VAL A N 1
ATOM 1447 C CA . VAL A 1 190 ? 14.710 -9.696 -10.433 1.00 94.88 190 VAL A CA 1
ATOM 1448 C C . VAL A 1 190 ? 15.883 -10.403 -9.765 1.00 94.88 190 VAL A C 1
ATOM 1450 O O . VAL A 1 190 ? 15.689 -11.131 -8.791 1.00 94.88 190 VAL A O 1
ATOM 1453 N N . VAL A 1 191 ? 17.094 -10.205 -10.285 1.00 91.88 191 VAL A N 1
ATOM 1454 C CA . VAL A 1 191 ? 18.317 -10.845 -9.780 1.00 91.88 191 VAL A CA 1
ATOM 1455 C C . VAL A 1 191 ? 19.326 -9.778 -9.359 1.00 91.88 191 VAL A C 1
ATOM 1457 O O . VAL A 1 191 ? 19.720 -8.966 -10.199 1.00 91.88 191 VAL A O 1
ATOM 1460 N N . PRO A 1 192 ? 19.780 -9.776 -8.093 1.00 89.88 192 PRO A N 1
ATOM 1461 C CA . PRO A 1 192 ? 20.844 -8.892 -7.655 1.00 89.88 192 PRO A CA 1
ATOM 1462 C C . PRO A 1 192 ? 22.208 -9.473 -8.057 1.00 89.88 192 PRO A C 1
ATOM 1464 O O . PRO A 1 192 ? 22.719 -10.383 -7.406 1.00 89.88 192 PRO A O 1
ATOM 1467 N N . TYR A 1 193 ? 22.810 -8.973 -9.138 1.00 84.31 193 TYR A N 1
ATOM 1468 C CA . TYR A 1 193 ? 24.005 -9.600 -9.733 1.00 84.31 193 TYR A CA 1
ATOM 1469 C C . TYR A 1 193 ? 25.330 -9.229 -9.048 1.00 84.31 193 TYR A C 1
ATOM 1471 O O . TYR A 1 193 ? 26.370 -9.788 -9.380 1.00 84.31 193 TYR A O 1
ATOM 1479 N N . ASN A 1 194 ? 25.312 -8.301 -8.088 1.00 78.88 194 ASN A N 1
ATOM 1480 C CA . ASN A 1 194 ? 26.469 -7.947 -7.261 1.00 78.88 194 ASN A CA 1
ATOM 1481 C C . ASN A 1 194 ? 26.308 -8.362 -5.783 1.00 78.88 194 ASN A C 1
ATOM 1483 O O . ASN A 1 194 ? 27.178 -8.057 -4.968 1.00 78.88 194 ASN A O 1
ATOM 1487 N N . PHE A 1 195 ? 25.218 -9.057 -5.425 1.00 72.56 195 PHE A N 1
ATOM 1488 C CA . PHE A 1 195 ? 24.941 -9.511 -4.059 1.00 72.56 195 PHE A CA 1
ATOM 1489 C C . PHE A 1 195 ? 25.210 -11.013 -3.851 1.00 72.56 195 PHE A C 1
ATOM 1491 O O . PHE A 1 195 ? 24.437 -11.881 -4.263 1.00 72.56 195 PHE A O 1
ATOM 1498 N N . GLY A 1 196 ? 26.347 -11.333 -3.236 1.00 73.19 196 GLY A N 1
ATOM 1499 C CA . GLY A 1 196 ? 26.834 -12.705 -3.136 1.00 73.19 196 GLY A CA 1
ATOM 1500 C C . GLY A 1 196 ? 28.202 -12.798 -2.472 1.00 73.19 196 GLY A C 1
ATOM 1501 O O . GLY A 1 196 ? 28.688 -11.838 -1.873 1.00 73.19 196 GLY A O 1
ATOM 1502 N N . LYS A 1 197 ? 28.824 -13.972 -2.558 1.00 73.25 197 LYS A N 1
ATOM 1503 C CA . LYS A 1 197 ? 30.154 -14.240 -2.004 1.00 73.25 197 LYS A CA 1
ATOM 1504 C C . LYS A 1 197 ? 31.154 -14.460 -3.125 1.00 73.25 197 LYS A C 1
ATOM 1506 O O . LYS A 1 197 ? 30.895 -15.207 -4.061 1.00 73.25 197 LYS A O 1
ATOM 1511 N N . THR A 1 198 ? 32.330 -13.867 -2.984 1.00 80.19 198 THR A N 1
ATOM 1512 C CA . THR A 1 198 ? 33.484 -14.225 -3.809 1.00 80.19 198 THR A CA 1
ATOM 1513 C C . THR A 1 198 ? 34.112 -15.500 -3.250 1.00 80.19 198 THR A C 1
ATOM 1515 O O . THR A 1 198 ? 34.538 -15.530 -2.095 1.00 80.19 198 THR A O 1
ATOM 1518 N N . VAL A 1 199 ? 34.160 -16.557 -4.058 1.00 81.06 199 VAL A N 1
ATOM 1519 C CA . VAL A 1 199 ? 34.786 -17.847 -3.736 1.00 81.06 199 VAL A CA 1
ATOM 1520 C C . VAL A 1 199 ? 36.181 -17.959 -4.370 1.00 81.06 199 VAL A C 1
ATOM 1522 O O . VAL A 1 199 ? 36.705 -16.995 -4.937 1.00 81.06 199 VAL A O 1
ATOM 1525 N N . GLN A 1 200 ? 36.836 -19.121 -4.226 1.00 69.06 200 GLN A N 1
ATOM 1526 C CA . GLN A 1 200 ? 38.185 -19.354 -4.759 1.00 69.06 200 GLN A CA 1
ATOM 1527 C C . GLN A 1 200 ? 38.292 -18.959 -6.243 1.00 69.06 200 GLN A C 1
ATOM 1529 O O . GLN A 1 200 ? 37.348 -19.120 -7.015 1.00 69.06 200 GLN A O 1
ATOM 1534 N N . ALA A 1 201 ? 39.460 -18.433 -6.624 1.00 73.75 201 ALA A N 1
ATOM 1535 C CA . ALA A 1 201 ? 39.741 -17.885 -7.954 1.00 73.75 201 ALA A CA 1
ATOM 1536 C C . ALA A 1 201 ? 38.888 -16.662 -8.363 1.00 73.75 201 ALA A C 1
ATOM 1538 O O . ALA A 1 201 ? 38.799 -16.348 -9.545 1.00 73.75 201 ALA A O 1
ATOM 1539 N N . GLY A 1 202 ? 38.283 -15.947 -7.405 1.00 67.00 202 GLY A N 1
ATOM 1540 C CA . GLY A 1 202 ? 37.564 -14.697 -7.680 1.00 67.00 202 GLY A CA 1
ATOM 1541 C C . GLY A 1 202 ? 36.176 -14.891 -8.296 1.00 67.00 202 GLY A C 1
ATOM 1542 O O . GLY A 1 202 ? 35.553 -13.918 -8.711 1.00 67.00 202 GLY A O 1
ATOM 1543 N N . ARG A 1 203 ? 35.679 -16.133 -8.350 1.00 72.44 203 ARG A N 1
ATOM 1544 C CA . ARG A 1 203 ? 34.337 -16.439 -8.851 1.00 72.44 203 ARG A CA 1
ATOM 1545 C C . ARG A 1 203 ? 33.289 -15.897 -7.884 1.00 72.44 203 ARG A C 1
ATOM 1547 O O . ARG A 1 203 ? 33.406 -16.075 -6.678 1.00 72.44 203 ARG A O 1
ATOM 1554 N N . PHE A 1 204 ? 32.256 -15.264 -8.417 1.00 75.25 204 PHE A N 1
ATOM 1555 C CA . PHE A 1 204 ? 31.123 -14.789 -7.638 1.00 75.25 204 PHE A CA 1
ATOM 1556 C C . PHE A 1 204 ? 30.041 -15.874 -7.540 1.00 75.25 204 PHE A C 1
ATOM 1558 O O . PHE A 1 204 ? 29.734 -16.547 -8.524 1.00 75.25 204 PHE A O 1
ATOM 1565 N N . GLU A 1 205 ? 29.482 -16.058 -6.348 1.00 73.88 205 GLU A N 1
ATOM 1566 C CA . GLU A 1 205 ? 28.380 -16.975 -6.065 1.00 73.88 205 GLU A CA 1
ATOM 1567 C C . GLU A 1 205 ? 27.228 -16.201 -5.419 1.00 73.88 205 GLU A C 1
ATOM 1569 O O . GLU A 1 205 ? 27.380 -15.606 -4.350 1.00 73.88 205 GLU A O 1
ATOM 1574 N N . GLN A 1 206 ? 26.062 -16.212 -6.061 1.00 72.25 206 GLN A N 1
ATOM 1575 C CA . GLN A 1 206 ? 24.860 -15.565 -5.543 1.00 72.25 206 GLN A CA 1
ATOM 1576 C C . GLN A 1 206 ? 24.349 -16.301 -4.293 1.00 72.25 206 GLN A C 1
ATOM 1578 O O . GLN A 1 206 ? 24.145 -17.513 -4.317 1.00 72.25 206 GLN A O 1
ATOM 1583 N N . THR A 1 207 ? 24.094 -15.573 -3.199 1.00 64.56 207 THR A N 1
ATOM 1584 C CA . THR A 1 207 ? 23.737 -16.175 -1.895 1.00 64.56 207 THR A CA 1
ATOM 1585 C C . THR A 1 207 ? 22.281 -15.985 -1.468 1.00 64.56 207 THR A C 1
ATOM 1587 O O . THR A 1 207 ? 21.977 -16.064 -0.278 1.00 64.56 207 THR A O 1
ATOM 1590 N N . GLY A 1 208 ? 21.363 -15.735 -2.402 1.00 68.75 208 GLY A N 1
ATOM 1591 C CA . GLY A 1 208 ? 19.944 -15.579 -2.083 1.00 68.75 208 GLY A CA 1
ATOM 1592 C C . GLY A 1 208 ? 19.073 -15.219 -3.281 1.00 68.75 208 GLY A C 1
ATOM 1593 O O . GLY A 1 208 ? 19.572 -14.897 -4.359 1.00 68.75 208 GLY A O 1
ATOM 1594 N N . PHE A 1 209 ? 17.760 -15.259 -3.067 1.00 80.75 209 PHE A N 1
ATOM 1595 C CA . PHE A 1 209 ? 16.747 -14.856 -4.039 1.00 80.75 209 PHE A CA 1
ATOM 1596 C C . PHE A 1 209 ? 15.911 -13.727 -3.449 1.00 80.75 209 PHE A C 1
ATOM 1598 O O . PHE A 1 209 ? 15.539 -13.789 -2.279 1.00 80.75 209 PHE A O 1
ATOM 1605 N N . LEU A 1 210 ? 15.597 -12.730 -4.272 1.00 85.88 210 LEU A N 1
ATOM 1606 C CA . LEU A 1 210 ? 14.634 -11.690 -3.924 1.00 85.88 210 LEU A CA 1
ATOM 1607 C C . LEU A 1 210 ? 13.209 -12.219 -4.071 1.00 85.88 210 LEU A C 1
ATOM 1609 O O . LEU A 1 210 ? 12.957 -13.130 -4.869 1.00 85.88 210 LEU A O 1
ATOM 1613 N N . ASN A 1 211 ? 12.258 -11.607 -3.371 1.00 87.81 211 ASN A N 1
ATOM 1614 C CA . ASN A 1 211 ? 10.841 -11.864 -3.602 1.00 87.81 211 ASN A CA 1
ATOM 1615 C C . ASN A 1 211 ? 10.451 -11.670 -5.077 1.00 87.81 211 ASN A C 1
ATOM 1617 O O . ASN A 1 211 ? 10.971 -10.816 -5.791 1.00 87.81 211 ASN A O 1
ATOM 1621 N N . LYS A 1 212 ? 9.483 -12.467 -5.532 1.00 89.56 212 LYS A N 1
ATOM 1622 C CA . LYS A 1 212 ? 8.871 -12.317 -6.859 1.00 89.56 212 LYS A CA 1
ATOM 1623 C C . LYS A 1 212 ? 7.814 -11.205 -6.869 1.00 89.56 212 LYS A C 1
ATOM 1625 O O . LYS A 1 212 ? 7.251 -10.915 -5.808 1.00 89.56 212 LYS A O 1
ATOM 1630 N N . PRO A 1 213 ? 7.462 -10.646 -8.045 1.00 93.25 213 PRO A N 1
ATOM 1631 C CA . PRO A 1 213 ? 6.329 -9.735 -8.154 1.00 93.25 213 PRO A CA 1
ATOM 1632 C C . PRO A 1 213 ? 5.042 -10.331 -7.546 1.00 93.25 213 PRO A C 1
ATOM 1634 O O . PRO A 1 213 ? 4.827 -11.548 -7.642 1.00 93.25 213 PRO A O 1
ATOM 1637 N N . PRO A 1 214 ? 4.168 -9.503 -6.935 1.00 91.62 214 PRO A N 1
ATOM 1638 C CA . PRO A 1 214 ? 2.907 -9.952 -6.347 1.00 91.62 214 PRO A CA 1
ATOM 1639 C C . PRO A 1 214 ? 2.063 -10.795 -7.307 1.00 91.62 214 PRO A C 1
ATOM 1641 O O . PRO A 1 214 ? 1.961 -10.495 -8.501 1.00 91.62 214 PRO A O 1
ATOM 1644 N N . ARG A 1 215 ? 1.407 -11.837 -6.781 1.00 90.19 215 ARG A N 1
ATOM 1645 C CA . ARG A 1 215 ? 0.599 -12.776 -7.579 1.00 90.19 215 ARG A CA 1
ATOM 1646 C C . ARG A 1 215 ? -0.510 -12.059 -8.349 1.00 90.19 215 ARG A C 1
ATOM 1648 O O . ARG A 1 215 ? -0.808 -12.434 -9.479 1.00 90.19 215 ARG A O 1
ATOM 1655 N N . GLU A 1 216 ? -1.108 -11.043 -7.744 1.00 87.62 216 GLU A N 1
ATOM 1656 C CA . GLU A 1 216 ? -2.167 -10.229 -8.331 1.00 87.62 216 GLU A CA 1
ATOM 1657 C C . GLU A 1 216 ? -1.664 -9.505 -9.584 1.00 87.62 216 GLU A C 1
ATOM 1659 O O . GLU A 1 216 ? -2.327 -9.543 -10.618 1.00 87.62 216 GLU A O 1
ATOM 1664 N N . LEU A 1 217 ? -0.459 -8.926 -9.536 1.00 92.31 217 LEU A N 1
ATOM 1665 C CA . LEU A 1 217 ? 0.154 -8.271 -10.696 1.00 92.31 217 LEU A CA 1
ATOM 1666 C C . LEU A 1 217 ? 0.560 -9.281 -11.765 1.00 92.31 217 LEU A C 1
ATOM 1668 O O . LEU A 1 217 ? 0.356 -9.022 -12.946 1.00 92.31 217 LEU A O 1
ATOM 1672 N N . LEU A 1 218 ? 1.046 -10.462 -11.377 1.00 93.25 218 LEU A N 1
ATOM 1673 C CA . LEU A 1 218 ? 1.345 -11.532 -12.333 1.00 93.25 218 LEU A CA 1
ATOM 1674 C C . LEU A 1 218 ? 0.088 -12.038 -13.058 1.00 93.25 218 LEU A C 1
ATOM 1676 O O . LEU A 1 218 ? 0.156 -12.338 -14.248 1.00 93.25 218 LEU A O 1
ATOM 1680 N N . ALA A 1 219 ? -1.065 -12.092 -12.384 1.00 90.56 219 ALA A N 1
ATOM 1681 C CA . ALA A 1 219 ? -2.339 -12.433 -13.018 1.00 90.56 219 ALA A CA 1
ATOM 1682 C C . ALA A 1 219 ? -2.794 -11.352 -14.015 1.00 90.56 219 ALA A C 1
ATOM 1684 O O . ALA A 1 219 ? -3.289 -11.671 -15.095 1.00 90.56 219 ALA A O 1
ATOM 1685 N N . VAL A 1 220 ? -2.579 -10.077 -13.681 1.00 91.38 220 VAL A N 1
ATOM 1686 C CA . VAL A 1 220 ? -2.848 -8.949 -14.585 1.00 91.38 220 VAL A CA 1
ATOM 1687 C C . VAL A 1 220 ? -1.922 -8.989 -15.804 1.00 91.38 220 VAL A C 1
ATOM 1689 O O . VAL A 1 220 ? -2.392 -8.839 -16.929 1.00 91.38 220 VAL A O 1
ATOM 1692 N N . VAL A 1 221 ? -0.631 -9.265 -15.602 1.00 94.00 221 VAL A N 1
ATOM 1693 C CA . VAL A 1 221 ? 0.334 -9.478 -16.691 1.00 94.00 221 VAL A CA 1
ATOM 1694 C C . VAL A 1 221 ? -0.111 -10.633 -17.586 1.00 94.00 221 VAL A C 1
ATOM 1696 O O . VAL A 1 221 ? -0.103 -10.487 -18.802 1.00 94.00 221 VAL A O 1
ATOM 1699 N N . ALA A 1 222 ? -0.550 -11.760 -17.017 1.00 92.31 222 ALA A N 1
ATOM 1700 C CA . ALA A 1 222 ? -1.047 -12.891 -17.799 1.00 92.31 222 ALA A CA 1
ATOM 1701 C C . ALA A 1 222 ? -2.262 -12.516 -18.667 1.00 92.31 222 ALA A C 1
ATOM 1703 O O . ALA A 1 222 ? -2.333 -12.932 -19.819 1.00 92.31 222 ALA A O 1
ATOM 1704 N N . LYS A 1 223 ? -3.176 -11.688 -18.144 1.00 90.25 223 LYS A N 1
ATOM 1705 C CA . LYS A 1 223 ? -4.318 -11.158 -18.904 1.00 90.25 223 LYS A CA 1
ATOM 1706 C C . LYS A 1 223 ? -3.884 -10.206 -20.021 1.00 90.25 223 LYS A C 1
ATOM 1708 O O . LYS A 1 223 ? -4.387 -10.300 -21.128 1.00 90.25 223 LYS A O 1
ATOM 1713 N N . LEU A 1 224 ? -2.936 -9.304 -19.771 1.00 90.25 224 LEU A N 1
ATOM 1714 C CA . LEU A 1 224 ? -2.418 -8.439 -20.839 1.00 90.25 224 LEU A CA 1
ATOM 1715 C C . LEU A 1 224 ? -1.739 -9.236 -21.948 1.00 90.25 224 LEU A C 1
ATOM 1717 O O . LEU A 1 224 ? -1.924 -8.932 -23.122 1.00 90.25 224 LEU A O 1
ATOM 1721 N N . ARG A 1 225 ? -1.001 -10.280 -21.566 1.00 90.00 225 ARG A N 1
ATOM 1722 C CA . ARG A 1 225 ? -0.350 -11.202 -22.496 1.00 90.00 225 ARG A CA 1
ATOM 1723 C C . ARG A 1 225 ? -1.332 -12.053 -23.294 1.00 90.00 225 ARG A C 1
ATOM 1725 O O . ARG A 1 225 ? -0.938 -12.557 -24.333 1.00 90.00 225 ARG A O 1
ATOM 1732 N N . SER A 1 226 ? -2.574 -12.258 -22.849 1.00 84.75 226 SER A N 1
ATOM 1733 C CA . SER A 1 226 ? -3.561 -12.950 -23.691 1.00 84.75 226 SER A CA 1
ATOM 1734 C C . SER A 1 226 ? -4.077 -12.068 -24.831 1.00 84.75 226 SER A C 1
ATOM 1736 O O . SER A 1 226 ? -4.497 -12.602 -25.851 1.00 84.75 226 SER A O 1
ATOM 1738 N N . ASP A 1 227 ? -3.975 -10.743 -24.694 1.00 71.44 227 ASP A N 1
ATOM 1739 C CA . ASP A 1 227 ? -4.366 -9.752 -25.709 1.00 71.44 227 ASP A CA 1
ATOM 1740 C C . ASP A 1 227 ? -3.156 -9.264 -26.553 1.00 71.44 227 ASP A C 1
ATOM 1742 O O . ASP A 1 227 ? -3.179 -8.161 -27.117 1.00 71.44 227 ASP A O 1
ATOM 1746 N N . ASP A 1 228 ? -2.093 -10.084 -26.623 1.00 67.38 228 ASP A N 1
ATOM 1747 C CA . ASP A 1 228 ? -0.710 -9.748 -27.026 1.00 67.38 228 ASP A CA 1
ATOM 1748 C C . ASP A 1 228 ? -0.594 -8.967 -28.341 1.00 67.38 228 ASP A C 1
ATOM 1750 O O . ASP A 1 228 ? 0.178 -8.016 -28.447 1.00 67.38 228 ASP A O 1
ATOM 1754 N N . SER A 1 229 ? -1.399 -9.320 -29.347 1.00 73.94 229 SER A N 1
ATOM 1755 C CA . SER A 1 229 ? -1.257 -8.774 -30.702 1.00 73.94 229 SER A CA 1
ATOM 1756 C C . SER A 1 229 ? -1.551 -7.279 -30.801 1.00 73.94 229 SER A C 1
ATOM 1758 O O . SER A 1 229 ? -1.102 -6.640 -31.741 1.00 73.94 229 SER A O 1
ATOM 1760 N N . SER A 1 230 ? -2.309 -6.726 -29.853 1.00 84.69 230 SER A N 1
ATOM 1761 C CA . SER A 1 230 ? -2.766 -5.329 -29.882 1.00 84.69 230 SER A CA 1
ATOM 1762 C C . SER A 1 230 ? -2.046 -4.428 -28.878 1.00 84.69 230 SER A C 1
ATOM 1764 O O . SER A 1 230 ? -2.195 -3.208 -28.923 1.00 84.69 230 SER A O 1
ATOM 1766 N N . LEU A 1 231 ? -1.274 -4.999 -27.948 1.00 89.62 231 LEU A N 1
ATOM 1767 C CA . LEU A 1 231 ? -0.630 -4.233 -26.883 1.00 89.62 231 LEU A CA 1
ATOM 1768 C C . LEU A 1 231 ? 0.462 -3.272 -27.400 1.00 89.62 231 LEU A C 1
ATOM 1770 O O . LEU A 1 231 ? 0.428 -2.107 -26.997 1.00 89.62 231 LEU A O 1
ATOM 1774 N N . PRO A 1 232 ? 1.372 -3.675 -28.314 1.00 91.19 232 PRO A N 1
ATOM 1775 C CA . PRO A 1 232 ? 2.315 -2.744 -28.943 1.00 91.19 232 PRO A CA 1
ATOM 1776 C C . PRO A 1 232 ? 1.630 -1.556 -29.632 1.00 91.19 232 PRO A C 1
ATOM 1778 O O . PRO A 1 232 ? 2.106 -0.422 -29.549 1.00 91.19 232 PRO A O 1
ATOM 1781 N N . ASP A 1 233 ? 0.485 -1.802 -30.273 1.00 90.62 233 ASP A N 1
ATOM 1782 C CA . ASP A 1 233 ? -0.290 -0.767 -30.959 1.00 90.62 233 ASP A CA 1
ATOM 1783 C C . ASP A 1 233 ? -0.933 0.197 -29.958 1.00 90.62 233 ASP A C 1
ATOM 1785 O O . ASP A 1 233 ? -0.877 1.408 -30.154 1.00 90.62 233 ASP A O 1
ATOM 1789 N N . ARG A 1 234 ? -1.483 -0.309 -28.844 1.00 90.75 234 ARG A N 1
ATOM 1790 C CA . ARG A 1 234 ? -2.040 0.534 -27.768 1.00 90.75 234 ARG A CA 1
ATOM 1791 C C . ARG A 1 234 ? -0.985 1.392 -27.079 1.00 90.75 234 ARG A C 1
ATOM 1793 O O . ARG A 1 234 ? -1.263 2.547 -26.752 1.00 90.75 234 ARG A O 1
ATOM 1800 N N . ILE A 1 235 ? 0.219 0.855 -26.877 1.00 93.19 235 ILE A N 1
ATOM 1801 C CA . ILE A 1 235 ? 1.355 1.619 -26.347 1.00 93.19 235 ILE A CA 1
ATOM 1802 C C . ILE A 1 235 ? 1.708 2.752 -27.312 1.00 93.19 235 ILE A C 1
ATOM 1804 O O . ILE A 1 235 ? 1.742 3.910 -26.901 1.00 93.19 235 ILE A O 1
ATOM 1808 N N . SER A 1 236 ? 1.893 2.442 -28.597 1.00 92.56 236 SER A N 1
ATOM 1809 C CA . SER A 1 236 ? 2.193 3.451 -29.621 1.00 92.56 236 SER A CA 1
ATOM 1810 C C . SER A 1 236 ? 1.079 4.497 -29.750 1.00 92.56 236 SER A C 1
ATOM 1812 O O . SER A 1 236 ? 1.368 5.688 -29.834 1.00 92.56 236 SER A O 1
ATOM 1814 N N . ALA A 1 237 ? -0.190 4.085 -29.682 1.00 90.62 237 ALA A N 1
ATOM 1815 C CA . ALA A 1 237 ? -1.335 4.994 -29.706 1.00 90.62 237 ALA A CA 1
ATOM 1816 C C . ALA A 1 237 ? -1.366 5.918 -28.480 1.00 90.62 237 ALA A C 1
ATOM 1818 O O . ALA A 1 237 ? -1.606 7.114 -28.623 1.00 90.62 237 ALA A O 1
ATOM 1819 N N . SER A 1 238 ? -1.073 5.389 -27.286 1.00 88.94 238 SER A N 1
ATOM 1820 C CA . SER A 1 238 ? -0.980 6.195 -26.061 1.00 88.94 238 SER A CA 1
ATOM 1821 C C . SER A 1 238 ? 0.117 7.254 -26.181 1.00 88.94 238 SER A C 1
ATOM 1823 O O . SER A 1 238 ? -0.099 8.405 -25.819 1.00 88.94 238 SER A O 1
ATOM 1825 N N . LEU A 1 239 ? 1.271 6.894 -26.753 1.00 91.56 239 LEU A N 1
ATOM 1826 C CA . LEU A 1 239 ? 2.368 7.832 -27.005 1.00 91.56 239 LEU A CA 1
ATOM 1827 C C . LEU A 1 239 ? 1.995 8.909 -28.034 1.00 91.56 239 LEU A C 1
ATOM 1829 O O . LEU A 1 239 ? 2.343 10.069 -27.835 1.00 91.56 239 LEU A O 1
ATOM 1833 N N . GLY A 1 240 ? 1.262 8.553 -29.094 1.00 87.31 240 GLY A N 1
ATOM 1834 C CA . GLY A 1 240 ? 0.742 9.519 -30.067 1.00 87.31 240 GLY A CA 1
ATOM 1835 C C . GLY A 1 240 ? -0.231 10.521 -29.437 1.00 87.31 240 GLY A C 1
ATOM 1836 O O . GLY A 1 240 ? -0.092 11.724 -29.630 1.00 87.31 240 GLY A O 1
ATOM 1837 N N . GLN A 1 241 ? -1.147 10.051 -28.586 1.00 84.06 241 GLN A N 1
ATOM 1838 C CA . GLN A 1 241 ? -2.090 10.922 -27.870 1.00 84.06 241 GLN A CA 1
ATOM 1839 C C . GLN A 1 241 ? -1.395 11.912 -26.925 1.00 84.06 241 GLN A C 1
ATOM 1841 O O . GLN A 1 241 ? -1.891 13.020 -26.731 1.00 84.06 241 GLN A O 1
ATOM 1846 N N . LEU A 1 242 ? -0.253 11.546 -26.330 1.00 80.88 242 LEU A N 1
ATOM 1847 C CA . LEU A 1 242 ? 0.520 12.486 -25.510 1.00 80.88 242 LEU A CA 1
ATOM 1848 C C . LEU A 1 242 ? 1.051 13.663 -26.324 1.00 80.88 242 LEU A C 1
ATOM 1850 O O . LEU A 1 242 ? 0.970 14.799 -25.856 1.00 80.88 242 LEU A O 1
ATOM 1854 N N . GLN A 1 243 ? 1.540 13.391 -27.535 1.00 79.31 243 GLN A N 1
ATOM 1855 C CA . GLN A 1 243 ? 2.057 14.418 -28.443 1.00 79.31 243 GLN A CA 1
ATOM 1856 C C . GLN A 1 243 ? 0.979 15.438 -28.808 1.00 79.31 243 GLN A C 1
ATOM 1858 O O . GLN A 1 243 ? 1.258 16.631 -28.877 1.00 79.31 243 GLN A O 1
ATOM 1863 N N . GLU A 1 244 ? -0.259 14.977 -28.992 1.00 80.44 244 GLU A N 1
ATOM 1864 C CA . GLU A 1 244 ? -1.396 15.843 -29.310 1.00 80.44 244 GLU A CA 1
ATOM 1865 C C . GLU A 1 244 ? -1.860 16.682 -28.109 1.00 80.44 244 GLU A C 1
ATOM 1867 O O . GLU A 1 244 ? -2.292 17.822 -28.280 1.00 80.44 244 GLU A O 1
ATOM 1872 N N . ARG A 1 245 ? -1.793 16.131 -26.888 1.00 79.62 245 ARG A N 1
ATOM 1873 C CA . ARG A 1 245 ? -2.358 16.758 -25.678 1.00 79.62 245 ARG A CA 1
ATOM 1874 C C . ARG A 1 245 ? -1.410 17.731 -24.978 1.00 79.62 245 ARG A C 1
ATOM 1876 O O . ARG A 1 245 ? -1.891 18.676 -24.359 1.00 79.62 245 ARG A O 1
ATOM 1883 N N . ASP A 1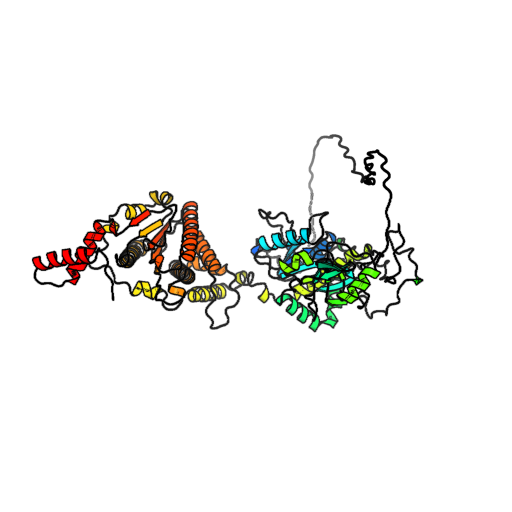 246 ? -0.099 17.496 -25.026 1.00 79.69 246 ASP A N 1
ATOM 1884 C CA . ASP A 1 246 ? 0.893 18.295 -24.295 1.00 79.69 246 ASP A CA 1
ATOM 1885 C C . ASP A 1 246 ? 2.160 18.518 -25.146 1.00 79.69 246 ASP A C 1
ATOM 1887 O O . ASP A 1 246 ? 2.952 17.586 -25.318 1.00 79.69 246 ASP A O 1
ATOM 1891 N N . PRO A 1 247 ? 2.423 19.751 -25.626 1.00 81.81 247 PRO A N 1
ATOM 1892 C CA . PRO A 1 247 ? 3.639 20.081 -26.377 1.00 81.81 247 PRO A CA 1
ATOM 1893 C C . PRO A 1 247 ? 4.947 19.777 -25.629 1.00 81.81 247 PRO A C 1
ATOM 1895 O O . PRO A 1 247 ? 5.975 19.517 -26.255 1.00 81.81 247 PRO A O 1
ATOM 1898 N N . SER A 1 248 ? 4.931 19.754 -24.288 1.00 84.12 248 SER A N 1
ATOM 1899 C CA . SER A 1 248 ? 6.101 19.394 -23.473 1.00 84.12 248 SER A CA 1
ATOM 1900 C C . SER A 1 248 ? 6.469 17.906 -23.551 1.00 84.12 248 SER A C 1
ATOM 1902 O O . SER A 1 248 ? 7.500 17.499 -23.012 1.00 84.12 248 SER A O 1
ATOM 1904 N N . SER A 1 249 ? 5.659 17.089 -24.236 1.00 86.00 249 SER A N 1
ATOM 1905 C CA . SER A 1 249 ? 5.934 15.675 -24.499 1.00 86.00 249 SER A CA 1
ATOM 1906 C C . SER A 1 249 ? 6.857 15.428 -25.703 1.00 86.00 249 SER A C 1
ATOM 1908 O O . SER A 1 249 ? 7.275 14.292 -25.905 1.00 86.00 249 SER A O 1
ATOM 1910 N N . ALA A 1 250 ? 7.247 16.460 -26.466 1.00 86.19 250 ALA A N 1
ATOM 1911 C CA . ALA A 1 250 ? 8.120 16.319 -27.640 1.00 86.19 250 ALA A CA 1
ATOM 1912 C C . ALA A 1 250 ? 9.425 15.513 -27.402 1.00 86.19 250 ALA A C 1
ATOM 1914 O O . ALA A 1 250 ? 9.783 14.706 -28.265 1.00 86.19 250 ALA A O 1
ATOM 1915 N N . PRO A 1 251 ? 10.116 15.625 -26.244 1.00 88.31 251 PRO A N 1
ATOM 1916 C CA . PRO A 1 251 ? 11.293 14.800 -25.953 1.00 88.31 251 PRO A CA 1
ATOM 1917 C C . PRO A 1 251 ? 10.989 13.301 -25.793 1.00 88.31 251 PRO A C 1
ATOM 1919 O O . PRO A 1 251 ? 11.880 12.478 -25.943 1.00 88.31 251 PRO A O 1
ATOM 1922 N N . PHE A 1 252 ? 9.740 12.926 -25.507 1.00 91.94 252 PHE A N 1
ATOM 1923 C CA . PHE A 1 252 ? 9.298 11.552 -25.230 1.00 91.94 252 PHE A CA 1
ATOM 1924 C C . PHE A 1 252 ? 8.894 10.787 -26.500 1.00 91.94 252 PHE A C 1
ATOM 1926 O O . PHE A 1 252 ? 8.192 9.777 -26.439 1.00 91.94 252 PHE A O 1
ATOM 1933 N N . THR A 1 253 ? 9.326 11.274 -27.661 1.00 90.56 253 THR A N 1
ATOM 1934 C CA . THR A 1 253 ? 9.059 10.682 -28.972 1.00 90.56 253 THR A CA 1
ATOM 1935 C C . THR A 1 253 ? 10.261 9.880 -29.454 1.00 90.56 253 THR A C 1
ATOM 1937 O O . THR A 1 253 ? 11.387 10.100 -29.010 1.00 90.56 253 THR A O 1
ATOM 1940 N N . LYS A 1 254 ? 10.028 8.908 -30.344 1.00 90.25 254 LYS A N 1
ATOM 1941 C CA . LYS A 1 254 ? 11.116 8.101 -30.904 1.00 90.25 254 LYS A CA 1
ATOM 1942 C C . LYS A 1 254 ? 12.105 9.038 -31.613 1.00 90.25 254 LYS A C 1
ATOM 1944 O O . LYS A 1 254 ? 11.660 9.775 -32.494 1.00 90.25 254 LYS A O 1
ATOM 1949 N N . PRO A 1 255 ? 13.409 9.008 -31.281 1.00 88.31 255 PRO A N 1
ATOM 1950 C CA . PRO A 1 255 ? 14.388 9.877 -31.924 1.00 88.31 255 PRO A CA 1
ATOM 1951 C C . PRO A 1 255 ? 14.404 9.657 -33.448 1.00 88.31 255 PRO A C 1
ATOM 1953 O O . PRO A 1 255 ? 14.690 8.540 -33.884 1.00 88.31 255 PRO A O 1
ATOM 1956 N N . PRO A 1 256 ? 14.109 10.680 -34.275 1.00 85.00 256 PRO A N 1
ATOM 1957 C CA . PRO A 1 256 ? 14.044 10.509 -35.728 1.00 85.00 256 PRO A CA 1
ATOM 1958 C C . PRO A 1 256 ? 15.433 10.308 -36.353 1.00 85.00 256 PRO A C 1
ATOM 1960 O O . PRO A 1 256 ? 15.582 9.529 -37.291 1.00 85.00 256 PRO A O 1
ATOM 1963 N N . ASP A 1 257 ? 16.456 10.956 -35.787 1.00 86.06 257 ASP A N 1
ATOM 1964 C CA . ASP A 1 257 ? 17.817 11.001 -36.343 1.00 86.06 257 ASP A CA 1
ATOM 1965 C C . ASP A 1 257 ? 18.808 10.055 -35.642 1.00 86.06 257 ASP A C 1
ATOM 1967 O O . ASP A 1 257 ? 20.014 10.107 -35.896 1.00 86.06 257 ASP A O 1
ATOM 1971 N N . ASP A 1 258 ? 18.336 9.211 -34.721 1.00 85.25 258 ASP A N 1
ATOM 1972 C CA . ASP A 1 258 ? 19.188 8.280 -33.977 1.00 85.25 258 ASP A CA 1
ATOM 1973 C C . ASP A 1 258 ? 18.604 6.862 -34.022 1.00 85.25 258 ASP A C 1
ATOM 1975 O O . ASP A 1 258 ? 17.844 6.482 -33.132 1.00 85.25 258 ASP A O 1
ATOM 1979 N N . PRO A 1 259 ? 18.893 6.087 -35.085 1.00 88.56 259 PRO A N 1
ATOM 1980 C CA . PRO A 1 259 ? 18.330 4.755 -35.251 1.00 88.56 259 PRO A CA 1
ATOM 1981 C C . PRO A 1 259 ? 18.859 3.784 -34.192 1.00 88.56 259 PRO A C 1
ATOM 1983 O O . PRO A 1 259 ? 19.925 3.978 -33.610 1.00 88.56 259 PRO A O 1
ATOM 1986 N N . ASP A 1 260 ? 18.128 2.687 -34.003 1.00 92.12 260 ASP A N 1
ATOM 1987 C CA . ASP A 1 260 ? 18.575 1.577 -33.169 1.00 92.12 260 ASP A CA 1
ATOM 1988 C C . ASP A 1 260 ? 19.866 0.952 -33.733 1.00 92.12 260 ASP A C 1
ATOM 1990 O O . ASP A 1 260 ? 19.864 0.370 -34.822 1.00 92.12 260 ASP A O 1
ATOM 1994 N N . ARG A 1 261 ? 20.970 1.084 -32.988 1.00 92.06 261 ARG A N 1
ATOM 1995 C CA . ARG A 1 261 ? 22.300 0.580 -33.344 1.00 92.06 261 ARG A CA 1
ATOM 1996 C C . ARG A 1 261 ? 22.811 -0.352 -32.257 1.00 92.06 261 ARG A C 1
ATOM 1998 O O . ARG A 1 261 ? 23.087 0.086 -31.144 1.00 92.06 261 ARG A O 1
ATOM 2005 N N . LEU A 1 262 ? 22.993 -1.621 -32.607 1.00 94.81 262 LEU A N 1
ATOM 2006 C CA . LEU A 1 262 ? 23.649 -2.601 -31.749 1.00 94.81 262 LEU A CA 1
ATOM 2007 C C . LEU A 1 262 ? 25.048 -2.891 -32.292 1.00 94.81 262 LEU A C 1
ATOM 2009 O O . LEU A 1 262 ? 25.183 -3.357 -33.421 1.00 94.81 262 LEU A O 1
ATOM 2013 N N . PHE A 1 263 ? 26.073 -2.632 -31.487 1.00 95.44 263 PHE A N 1
ATOM 2014 C CA . PHE A 1 263 ? 27.454 -2.984 -31.804 1.00 95.44 263 PHE A CA 1
ATOM 2015 C C . PHE A 1 263 ? 27.803 -4.375 -31.268 1.00 95.44 263 PHE A C 1
ATOM 2017 O O . PHE A 1 263 ? 27.188 -4.867 -30.317 1.00 95.44 263 PHE A O 1
ATOM 2024 N N . ASP A 1 264 ? 28.805 -5.015 -31.871 1.00 94.81 264 ASP A N 1
ATOM 2025 C CA . ASP A 1 264 ? 29.387 -6.235 -31.322 1.00 94.81 264 ASP A CA 1
ATOM 2026 C C . ASP A 1 264 ? 29.903 -5.982 -29.897 1.00 94.81 264 ASP A C 1
ATOM 2028 O O . ASP A 1 264 ? 30.593 -4.998 -29.645 1.00 94.81 264 ASP A O 1
ATOM 2032 N N . ALA A 1 265 ? 29.602 -6.882 -28.958 1.00 93.75 265 ALA A N 1
ATOM 2033 C CA . ALA A 1 265 ? 29.946 -6.685 -27.547 1.00 93.75 265 ALA A CA 1
ATOM 2034 C C . ALA A 1 265 ? 31.463 -6.655 -27.257 1.00 93.75 265 ALA A C 1
ATOM 2036 O O . ALA A 1 265 ? 31.850 -6.320 -26.140 1.00 93.75 265 ALA A O 1
ATOM 2037 N N . THR A 1 266 ? 32.308 -7.051 -28.219 1.00 94.81 266 THR A N 1
ATOM 2038 C CA . THR A 1 266 ? 33.778 -6.941 -28.154 1.00 94.81 266 THR A CA 1
ATOM 2039 C C . THR A 1 266 ? 34.294 -5.572 -28.596 1.00 94.81 266 THR A C 1
ATOM 2041 O O . THR A 1 266 ? 35.469 -5.269 -28.391 1.00 94.81 266 THR A O 1
ATOM 2044 N N . TYR A 1 267 ? 33.451 -4.761 -29.235 1.00 95.31 267 TYR A N 1
ATOM 2045 C CA . TYR A 1 267 ? 33.792 -3.414 -29.651 1.00 95.31 267 TYR A CA 1
ATOM 2046 C C . TYR A 1 267 ? 33.418 -2.442 -28.538 1.00 95.31 267 TYR A C 1
ATOM 2048 O O . TYR A 1 267 ? 32.289 -2.451 -28.055 1.00 95.31 267 TYR A O 1
ATOM 2056 N N . ASP A 1 268 ? 34.374 -1.613 -28.136 1.00 94.44 268 ASP A N 1
ATOM 2057 C CA . ASP A 1 268 ? 34.135 -0.552 -27.171 1.00 94.44 268 ASP A CA 1
ATOM 2058 C C . ASP A 1 268 ? 33.934 0.786 -27.868 1.00 94.44 268 ASP A C 1
ATOM 2060 O O . ASP A 1 268 ? 34.586 1.105 -28.866 1.00 94.44 268 ASP A O 1
ATOM 2064 N N . HIS A 1 269 ? 33.063 1.593 -27.272 1.00 92.69 269 HIS A N 1
ATOM 2065 C CA . HIS A 1 269 ? 32.844 2.966 -27.687 1.00 92.69 269 HIS A CA 1
ATOM 2066 C C . HIS A 1 269 ? 34.143 3.783 -27.645 1.00 92.69 269 HIS A C 1
ATOM 2068 O O . HIS A 1 269 ? 34.999 3.606 -26.770 1.00 92.69 269 HIS A O 1
ATOM 2074 N N . ILE A 1 270 ? 34.281 4.716 -28.587 1.00 91.56 270 ILE A N 1
ATOM 2075 C CA . ILE A 1 270 ? 35.486 5.535 -28.726 1.00 91.56 270 ILE A CA 1
ATOM 2076 C C . ILE A 1 270 ? 35.631 6.451 -27.506 1.00 91.56 270 ILE A C 1
ATOM 2078 O O . ILE A 1 270 ? 34.748 7.248 -27.185 1.00 91.56 270 ILE A O 1
ATOM 2082 N N . LYS A 1 271 ? 36.779 6.357 -26.824 1.00 87.56 271 LYS A N 1
ATOM 2083 C CA . LYS A 1 271 ? 37.073 7.177 -25.641 1.00 87.56 271 LYS A CA 1
ATOM 2084 C C . LYS A 1 271 ? 37.053 8.668 -25.989 1.00 87.56 271 LYS A C 1
ATOM 2086 O O . LYS A 1 271 ? 37.725 9.087 -26.925 1.00 87.56 271 LYS A O 1
ATOM 2091 N N . GLY A 1 272 ? 36.349 9.453 -25.176 1.00 83.06 272 GLY A N 1
ATOM 2092 C CA . GLY A 1 272 ? 36.248 10.910 -25.320 1.00 83.06 272 GLY A CA 1
ATOM 2093 C C . GLY A 1 272 ? 35.115 11.388 -26.232 1.00 83.06 272 GLY A C 1
ATOM 2094 O O . GLY A 1 272 ? 34.901 12.589 -26.326 1.00 83.06 272 GLY A O 1
ATOM 2095 N N . GLU A 1 273 ? 34.370 10.483 -26.870 1.00 86.38 273 GLU A N 1
ATOM 2096 C CA . GLU A 1 273 ? 33.202 10.839 -27.679 1.00 86.38 273 GLU A CA 1
ATOM 2097 C C . GLU A 1 273 ? 31.904 10.629 -26.890 1.00 86.38 273 GLU A C 1
ATOM 2099 O O . GLU A 1 273 ? 31.723 9.598 -26.245 1.00 86.38 273 GLU A O 1
ATOM 2104 N N . ASP A 1 274 ? 30.955 11.558 -26.998 1.00 79.62 274 ASP A N 1
ATOM 2105 C CA . ASP A 1 274 ? 29.644 11.450 -26.336 1.00 79.62 274 ASP A CA 1
ATOM 2106 C C . ASP A 1 274 ? 28.597 10.664 -27.138 1.00 79.62 274 ASP A C 1
ATOM 2108 O O . ASP A 1 274 ? 27.537 10.318 -26.611 1.00 79.62 274 ASP A O 1
ATOM 2112 N N . THR A 1 275 ? 28.863 10.406 -28.423 1.00 85.12 275 THR A N 1
ATOM 2113 C CA . THR A 1 275 ? 27.915 9.765 -29.346 1.00 85.12 275 THR A CA 1
ATOM 2114 C C . THR A 1 275 ? 28.606 8.741 -30.231 1.00 85.12 275 THR A C 1
ATOM 2116 O O . THR A 1 275 ? 29.776 8.894 -30.577 1.00 85.12 275 THR A O 1
ATOM 2119 N N . CYS A 1 276 ? 27.862 7.736 -30.690 1.00 87.81 276 CYS A N 1
ATOM 2120 C CA . CYS A 1 276 ? 28.381 6.696 -31.580 1.00 87.81 276 CYS A CA 1
ATOM 2121 C C . CYS A 1 276 ? 28.517 7.136 -33.051 1.00 87.81 276 CYS A C 1
ATOM 2123 O O . CYS A 1 276 ? 28.667 6.292 -33.928 1.00 87.81 276 CYS A O 1
ATOM 2125 N N . ALA A 1 277 ? 28.474 8.440 -33.353 1.00 86.56 277 ALA A N 1
ATOM 2126 C CA . ALA A 1 277 ? 28.582 8.949 -34.723 1.00 86.56 277 ALA A CA 1
ATOM 2127 C C . ALA A 1 277 ? 29.936 8.626 -35.381 1.00 86.56 277 ALA A C 1
ATOM 2129 O O . ALA A 1 277 ? 30.010 8.490 -36.600 1.00 86.56 277 ALA A O 1
ATOM 2130 N N . LYS A 1 278 ? 30.998 8.492 -34.574 1.00 89.00 278 LYS A N 1
ATOM 2131 C CA . LYS A 1 278 ? 32.350 8.132 -35.031 1.00 89.00 278 LYS A CA 1
ATOM 2132 C C . LYS A 1 278 ? 32.672 6.642 -34.882 1.00 89.00 278 LYS A C 1
ATOM 2134 O O . LYS A 1 278 ? 33.769 6.234 -35.249 1.00 89.00 278 LYS A O 1
ATOM 2139 N N . CYS A 1 279 ? 31.753 5.842 -34.340 1.00 91.81 279 CYS A N 1
ATOM 2140 C CA . CYS A 1 279 ? 31.956 4.405 -34.176 1.00 91.81 279 CYS A CA 1
ATOM 2141 C C . CYS A 1 279 ? 32.020 3.687 -35.527 1.00 91.81 279 CYS A C 1
ATOM 2143 O O . CYS A 1 279 ? 31.383 4.084 -36.504 1.00 91.81 279 CYS A O 1
ATOM 2145 N N . GLU A 1 280 ? 32.776 2.595 -35.572 1.00 93.44 280 GLU A N 1
ATOM 2146 C CA . GLU A 1 280 ? 32.987 1.810 -36.783 1.00 93.44 280 GLU A CA 1
ATOM 2147 C C . GLU A 1 280 ? 31.692 1.123 -37.236 1.00 93.44 280 GLU A C 1
ATOM 2149 O O . GLU A 1 280 ? 31.177 0.223 -36.573 1.00 93.44 280 GLU A O 1
ATOM 2154 N N . ALA A 1 281 ? 31.190 1.493 -38.417 1.00 92.00 281 ALA A N 1
ATOM 2155 C CA . ALA A 1 281 ? 29.982 0.890 -38.983 1.00 92.00 281 ALA A CA 1
ATOM 2156 C C . ALA A 1 281 ? 30.123 -0.624 -39.236 1.00 92.00 281 ALA A C 1
ATOM 2158 O O . ALA A 1 281 ? 29.138 -1.349 -39.164 1.00 92.00 281 ALA A O 1
ATOM 2159 N N . SER A 1 282 ? 31.342 -1.120 -39.475 1.00 94.19 282 SER A N 1
ATOM 2160 C CA . SER A 1 282 ? 31.639 -2.553 -39.640 1.00 94.19 282 SER A CA 1
ATOM 2161 C C . SER A 1 282 ? 31.456 -3.376 -38.360 1.00 94.19 282 SER A C 1
ATOM 2163 O O . SER A 1 282 ? 31.434 -4.603 -38.423 1.00 94.19 282 SER A O 1
ATOM 2165 N N . LYS A 1 283 ? 31.351 -2.717 -37.200 1.00 96.25 283 LYS A N 1
ATOM 2166 C CA . LYS A 1 283 ? 31.112 -3.343 -35.894 1.00 96.25 283 LYS A CA 1
ATOM 2167 C C . LYS A 1 283 ? 29.631 -3.396 -35.530 1.00 96.25 283 LYS A C 1
ATOM 2169 O O . LYS A 1 283 ? 29.293 -3.960 -34.492 1.00 96.25 283 LYS A O 1
ATOM 2174 N N . LEU A 1 284 ? 28.757 -2.810 -36.350 1.00 94.69 284 LEU A N 1
ATOM 2175 C CA . LEU A 1 284 ? 27.314 -2.918 -36.178 1.00 94.69 284 LEU A CA 1
ATOM 2176 C C . LEU A 1 284 ? 26.854 -4.335 -36.516 1.00 94.69 284 LEU A C 1
ATOM 2178 O O . LEU A 1 284 ? 27.231 -4.899 -37.542 1.00 94.69 284 LEU A O 1
ATOM 2182 N N . LEU A 1 285 ? 26.010 -4.895 -35.658 1.00 94.62 285 LEU A N 1
ATOM 2183 C CA . LEU A 1 285 ? 25.376 -6.180 -35.897 1.00 94.62 285 LEU A CA 1
ATOM 2184 C C . LEU A 1 285 ? 24.140 -5.991 -36.775 1.00 94.62 285 LEU A C 1
ATOM 2186 O O . LEU A 1 285 ? 23.241 -5.211 -36.451 1.00 94.62 285 LEU A O 1
ATOM 2190 N N . GLU A 1 286 ? 24.070 -6.743 -37.872 1.00 92.75 286 GLU A N 1
ATOM 2191 C CA . GLU A 1 286 ? 22.863 -6.800 -38.690 1.00 92.75 286 GLU A CA 1
ATOM 2192 C C . GLU A 1 286 ? 21.746 -7.530 -37.941 1.00 92.75 286 GLU A C 1
ATOM 2194 O O . GLU A 1 286 ? 21.924 -8.631 -37.416 1.00 92.75 286 GLU A O 1
ATOM 2199 N N . ARG A 1 287 ? 20.564 -6.909 -37.901 1.00 92.75 287 ARG A N 1
ATOM 2200 C CA . ARG A 1 287 ? 19.377 -7.461 -37.240 1.00 92.75 287 ARG A CA 1
ATOM 2201 C C . ARG A 1 287 ? 18.209 -7.510 -38.221 1.00 92.75 287 ARG A C 1
ATOM 2203 O O . ARG A 1 287 ? 18.016 -6.552 -38.972 1.00 92.75 287 ARG A O 1
ATOM 2210 N N . PRO A 1 288 ? 17.373 -8.564 -38.192 1.00 91.69 288 PRO A N 1
ATOM 2211 C CA . PRO A 1 288 ? 16.187 -8.635 -39.037 1.00 91.69 288 PRO A CA 1
ATOM 2212 C C . PRO A 1 288 ? 15.270 -7.423 -38.840 1.00 91.69 288 PRO A C 1
ATOM 2214 O O . PRO A 1 288 ? 15.043 -6.970 -37.709 1.00 91.69 288 PRO A O 1
ATOM 2217 N N . ARG A 1 289 ? 14.710 -6.909 -39.938 1.00 91.06 289 ARG A N 1
ATOM 2218 C CA . ARG A 1 289 ? 13.717 -5.831 -39.887 1.00 91.06 289 ARG A CA 1
ATOM 2219 C C . ARG A 1 289 ? 12.443 -6.341 -39.207 1.00 91.06 289 ARG A C 1
ATOM 2221 O O . ARG A 1 289 ? 11.934 -7.402 -39.562 1.00 91.06 289 ARG A O 1
ATOM 2228 N N . ARG A 1 290 ? 11.929 -5.587 -38.231 1.00 90.75 290 ARG A N 1
ATOM 2229 C CA . ARG A 1 290 ? 10.638 -5.889 -37.599 1.00 90.75 290 ARG A CA 1
ATOM 2230 C C . ARG A 1 290 ? 9.478 -5.467 -38.515 1.00 90.75 290 ARG A C 1
ATOM 2232 O O . ARG A 1 290 ? 9.645 -4.521 -39.285 1.00 90.75 290 ARG A O 1
ATOM 2239 N N . PRO A 1 291 ? 8.309 -6.132 -38.434 1.00 87.31 291 PRO A N 1
ATOM 2240 C CA . PRO A 1 291 ? 7.130 -5.755 -39.218 1.00 87.31 291 PRO A CA 1
ATOM 2241 C C . PRO A 1 291 ? 6.616 -4.343 -38.911 1.00 87.31 291 PRO A C 1
ATOM 2243 O O . PRO A 1 291 ? 6.089 -3.679 -39.798 1.00 87.31 291 PRO A O 1
ATOM 2246 N N . THR A 1 292 ? 6.777 -3.892 -37.665 1.00 88.69 292 THR A N 1
ATOM 2247 C CA . THR A 1 292 ? 6.390 -2.558 -37.198 1.00 88.69 292 THR A CA 1
ATOM 2248 C C . THR A 1 292 ? 7.530 -1.923 -36.406 1.00 88.69 292 THR A C 1
ATOM 2250 O O . THR A 1 292 ? 8.425 -2.611 -35.908 1.00 88.69 292 THR A O 1
ATOM 2253 N N . ASP A 1 293 ? 7.474 -0.600 -36.274 1.00 86.50 293 ASP A N 1
ATOM 2254 C CA . ASP A 1 293 ? 8.374 0.190 -35.429 1.00 86.50 293 ASP A CA 1
ATOM 2255 C C . ASP A 1 293 ? 7.890 0.306 -33.974 1.00 86.50 293 ASP A C 1
ATOM 2257 O O . ASP A 1 293 ? 8.466 1.067 -33.194 1.00 86.50 293 ASP A O 1
ATOM 2261 N N . HIS A 1 294 ? 6.827 -0.421 -33.612 1.00 92.50 294 HIS A N 1
ATOM 2262 C CA . HIS A 1 294 ? 6.226 -0.360 -32.283 1.00 92.50 294 HIS A CA 1
ATOM 2263 C C . HIS A 1 294 ? 7.117 -1.059 -31.240 1.00 92.50 294 HIS A C 1
ATOM 2265 O O . HIS A 1 294 ? 7.753 -2.072 -31.557 1.00 92.50 294 HIS A O 1
ATOM 2271 N N . PRO A 1 295 ? 7.136 -0.568 -29.986 1.00 93.81 295 PRO A N 1
ATOM 2272 C CA . PRO A 1 295 ? 7.836 -1.227 -28.889 1.00 93.81 295 PRO A CA 1
ATOM 2273 C C . PRO A 1 295 ? 7.372 -2.670 -28.698 1.00 93.81 295 PRO A C 1
ATOM 2275 O O . PRO A 1 295 ? 6.171 -2.935 -28.603 1.00 93.81 295 PRO A O 1
ATOM 2278 N N . LYS A 1 296 ? 8.316 -3.608 -28.582 1.00 95.12 296 LYS A N 1
ATOM 2279 C CA . LYS A 1 296 ? 8.017 -4.987 -28.184 1.00 95.12 296 LYS A CA 1
ATOM 2280 C C . LYS A 1 296 ? 8.104 -5.124 -26.666 1.00 95.12 296 LYS A C 1
ATOM 2282 O O . LYS A 1 296 ? 8.935 -4.485 -26.023 1.00 95.12 296 LYS A O 1
ATOM 2287 N N . ILE A 1 297 ? 7.257 -5.980 -26.102 1.00 96.25 297 ILE A N 1
ATOM 2288 C CA . ILE A 1 297 ? 7.241 -6.272 -24.672 1.00 96.25 297 ILE A CA 1
ATOM 2289 C C . ILE A 1 297 ? 7.943 -7.610 -24.444 1.00 96.25 297 ILE A C 1
ATOM 2291 O O . ILE A 1 297 ? 7.615 -8.614 -25.080 1.00 96.25 297 ILE A O 1
ATOM 2295 N N . HIS A 1 298 ? 8.899 -7.625 -23.523 1.00 97.00 298 HIS A N 1
ATOM 2296 C CA . HIS A 1 298 ? 9.650 -8.808 -23.119 1.00 97.00 298 HIS A CA 1
ATOM 2297 C C . HIS A 1 298 ? 9.394 -9.098 -21.641 1.00 97.00 298 HIS A C 1
ATOM 2299 O O . HIS A 1 298 ? 9.361 -8.190 -20.811 1.00 97.00 298 HIS A O 1
ATOM 2305 N N . TYR A 1 299 ? 9.220 -10.373 -21.304 1.00 96.88 299 TYR A N 1
ATOM 2306 C CA . TYR A 1 299 ? 8.893 -10.823 -19.951 1.00 96.88 299 TYR A CA 1
ATOM 2307 C C . TYR A 1 299 ? 9.980 -11.764 -19.453 1.00 96.88 299 TYR A C 1
ATOM 2309 O O . TYR A 1 299 ? 10.155 -12.840 -20.023 1.00 96.88 299 TYR A O 1
ATOM 2317 N N . GLY A 1 300 ? 10.687 -11.392 -18.389 1.00 96.44 300 GLY A N 1
ATOM 2318 C CA . GLY A 1 300 ? 11.772 -12.227 -17.879 1.00 96.44 300 GLY A CA 1
ATOM 2319 C C . GLY A 1 300 ? 12.590 -11.564 -16.785 1.00 96.44 300 GLY A C 1
ATOM 2320 O O . GLY A 1 300 ? 12.065 -10.789 -15.984 1.00 96.44 300 GLY A O 1
ATOM 2321 N N . VAL A 1 301 ? 13.871 -11.919 -16.735 1.00 96.75 301 VAL A N 1
ATOM 2322 C CA . VAL A 1 301 ? 14.779 -11.526 -15.657 1.00 96.75 301 VAL A CA 1
ATOM 2323 C C . VAL A 1 301 ? 15.295 -10.105 -15.868 1.00 96.75 301 VAL A C 1
ATOM 2325 O O . VAL A 1 301 ? 15.771 -9.758 -16.946 1.00 96.75 301 VAL A O 1
ATOM 2328 N N . ILE A 1 302 ? 15.238 -9.297 -14.811 1.00 97.69 302 ILE A N 1
ATOM 2329 C CA . ILE A 1 302 ? 15.885 -7.985 -14.728 1.00 97.69 302 ILE A CA 1
ATOM 2330 C C . ILE A 1 302 ? 17.063 -8.084 -13.755 1.00 97.69 302 ILE A C 1
ATOM 2332 O O . ILE A 1 302 ? 16.890 -8.483 -12.602 1.00 97.69 302 ILE A O 1
ATOM 2336 N N . ALA A 1 303 ? 18.262 -7.740 -14.216 1.00 95.50 303 ALA A N 1
ATOM 2337 C CA . ALA A 1 303 ? 19.470 -7.715 -13.402 1.00 95.50 303 ALA A CA 1
ATOM 2338 C C . ALA A 1 303 ? 19.599 -6.354 -12.693 1.00 95.50 303 ALA A C 1
ATOM 2340 O O . ALA A 1 303 ? 19.600 -5.314 -13.345 1.00 95.50 303 ALA A O 1
ATOM 2341 N N . SER A 1 304 ? 19.711 -6.364 -11.365 1.00 94.94 304 SER A N 1
ATOM 2342 C CA . SER A 1 304 ? 19.702 -5.165 -10.518 1.00 94.94 304 SER A CA 1
ATOM 2343 C C . SER A 1 304 ? 20.986 -5.022 -9.702 1.00 94.94 304 SER A C 1
ATOM 2345 O O . SER A 1 304 ? 21.405 -5.994 -9.070 1.00 94.94 304 SER A O 1
ATOM 2347 N N . ALA A 1 305 ? 21.615 -3.845 -9.685 1.00 90.06 305 ALA A N 1
ATOM 2348 C CA . ALA A 1 305 ? 22.756 -3.553 -8.806 1.00 90.06 305 ALA A CA 1
ATOM 2349 C C . ALA A 1 305 ? 23.046 -2.051 -8.682 1.00 90.06 305 ALA A C 1
ATOM 2351 O O . ALA A 1 305 ? 22.825 -1.295 -9.617 1.00 90.06 305 ALA A O 1
ATOM 2352 N N . ASP A 1 306 ? 23.732 -1.636 -7.615 1.00 86.12 306 ASP A N 1
ATOM 2353 C CA . ASP A 1 306 ? 24.239 -0.259 -7.441 1.00 86.12 306 ASP A CA 1
ATOM 2354 C C . ASP A 1 306 ? 25.382 0.141 -8.411 1.00 86.12 306 ASP A C 1
ATOM 2356 O O . ASP A 1 306 ? 26.044 1.161 -8.222 1.00 86.12 306 ASP A O 1
ATOM 2360 N N . GLN A 1 307 ? 25.654 -0.648 -9.456 1.00 84.50 307 GLN A N 1
ATOM 2361 C CA 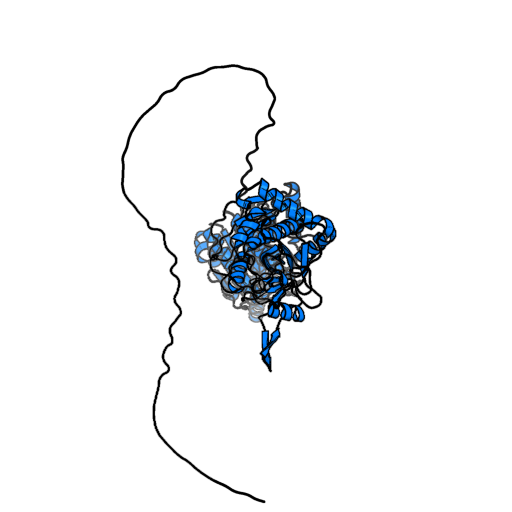. GLN A 1 307 ? 26.703 -0.382 -10.445 1.00 84.50 307 GLN A CA 1
ATOM 2362 C C . GLN A 1 307 ? 26.130 -0.341 -11.859 1.00 84.50 307 GLN A C 1
ATOM 2364 O O . GLN A 1 307 ? 25.514 -1.303 -12.310 1.00 84.50 307 GLN A O 1
ATOM 2369 N N . VAL A 1 308 ? 26.417 0.730 -12.604 1.00 86.44 308 VAL A N 1
ATOM 2370 C CA . VAL A 1 308 ? 26.017 0.837 -14.015 1.00 86.44 308 VAL A CA 1
ATOM 2371 C C . VAL A 1 308 ? 26.783 -0.191 -14.853 1.00 86.44 308 VAL A C 1
ATOM 2373 O O . VAL A 1 308 ? 28.010 -0.122 -14.950 1.00 86.44 308 VAL A O 1
ATOM 2376 N N . MET A 1 309 ? 26.070 -1.086 -15.537 1.00 92.06 309 MET A N 1
ATOM 2377 C CA . MET A 1 309 ? 26.673 -1.965 -16.541 1.00 92.06 309 MET A CA 1
ATOM 2378 C C . MET A 1 309 ? 27.055 -1.154 -17.795 1.00 92.06 309 MET A C 1
ATOM 2380 O O . MET A 1 309 ? 26.202 -0.547 -18.448 1.00 92.06 309 MET A O 1
ATOM 2384 N N . LYS A 1 310 ? 28.358 -1.098 -18.102 1.00 91.25 310 LYS A N 1
ATOM 2385 C CA . LYS A 1 310 ? 28.926 -0.360 -19.251 1.00 91.25 310 LYS A CA 1
ATOM 2386 C C . LYS A 1 310 ? 29.946 -1.175 -20.056 1.00 91.25 310 LYS A C 1
ATOM 2388 O O . LYS A 1 310 ? 30.761 -0.596 -20.764 1.00 91.25 310 LYS A O 1
ATOM 2393 N N . HIS A 1 311 ? 29.945 -2.500 -19.923 1.00 92.94 311 HIS A N 1
ATOM 2394 C CA . HIS A 1 311 ? 30.944 -3.357 -20.563 1.00 92.94 311 HIS A CA 1
ATOM 2395 C C . HIS A 1 311 ? 30.279 -4.570 -21.218 1.00 92.94 311 HIS A C 1
ATOM 2397 O O . HIS A 1 311 ? 29.762 -5.453 -20.530 1.00 92.94 311 HIS A O 1
ATOM 2403 N N . GLY A 1 312 ? 30.312 -4.609 -22.555 1.00 93.19 312 GLY A N 1
ATOM 2404 C CA . GLY A 1 312 ? 29.577 -5.588 -23.361 1.00 93.19 312 GLY A CA 1
ATOM 2405 C C . GLY A 1 312 ? 29.958 -7.042 -23.070 1.00 93.19 312 GLY A C 1
ATOM 2406 O O . GLY A 1 312 ? 29.085 -7.904 -22.996 1.00 93.19 312 GLY A O 1
ATOM 2407 N N . LEU A 1 313 ? 31.239 -7.330 -22.822 1.00 94.06 313 LEU A N 1
ATOM 2408 C CA . LEU A 1 313 ? 31.680 -8.689 -22.485 1.00 94.06 313 LEU A CA 1
ATOM 2409 C C . LEU A 1 313 ? 31.218 -9.140 -21.095 1.00 94.06 313 LEU A C 1
ATOM 2411 O O . LEU A 1 313 ? 30.811 -10.288 -20.934 1.00 94.06 313 LEU A O 1
ATOM 2415 N N . THR A 1 314 ? 31.231 -8.247 -20.100 1.00 92.25 314 THR A N 1
ATOM 2416 C CA . THR A 1 314 ? 30.705 -8.570 -18.761 1.00 92.25 314 THR A CA 1
ATOM 2417 C C . THR A 1 314 ? 29.193 -8.772 -18.807 1.00 92.25 314 THR A C 1
ATOM 2419 O O . THR A 1 314 ? 28.688 -9.717 -18.204 1.00 92.25 314 THR A O 1
ATOM 2422 N N . ARG A 1 315 ? 28.473 -7.941 -19.572 1.00 94.12 315 ARG A N 1
ATOM 2423 C CA . ARG A 1 315 ? 27.041 -8.120 -19.850 1.00 94.12 315 ARG A CA 1
ATOM 2424 C C . ARG A 1 315 ? 26.761 -9.506 -20.437 1.00 94.12 315 ARG A C 1
ATOM 2426 O O . ARG A 1 315 ? 25.901 -10.216 -19.925 1.00 94.12 315 ARG A O 1
ATOM 2433 N N . ARG A 1 316 ? 27.521 -9.907 -21.463 1.00 93.19 316 ARG A N 1
ATOM 2434 C CA . ARG A 1 316 ? 27.394 -11.218 -22.113 1.00 93.19 316 ARG A CA 1
ATOM 2435 C C . ARG A 1 316 ? 27.654 -12.373 -21.147 1.00 93.19 316 ARG A C 1
ATOM 2437 O O . ARG A 1 316 ? 26.886 -13.325 -21.135 1.00 93.19 316 ARG A O 1
ATOM 2444 N N . GLN A 1 317 ? 28.682 -12.269 -20.307 1.00 91.06 317 GLN A N 1
ATOM 2445 C CA . GLN A 1 317 ? 28.958 -13.274 -19.279 1.00 91.06 317 GLN A CA 1
ATOM 2446 C C . GLN A 1 317 ? 27.768 -13.442 -18.319 1.00 91.06 317 GLN A C 1
ATOM 2448 O O . GLN A 1 317 ? 27.320 -14.557 -18.074 1.00 91.06 317 GLN A O 1
ATOM 2453 N N . LEU A 1 318 ? 27.191 -12.337 -17.839 1.00 89.62 318 LEU A N 1
ATOM 2454 C CA . LEU A 1 318 ? 26.002 -12.383 -16.982 1.00 89.62 318 LEU A CA 1
ATOM 2455 C C . LEU A 1 318 ? 24.759 -12.904 -17.719 1.00 89.62 318 LEU A C 1
ATOM 2457 O O . LEU A 1 318 ? 23.873 -13.477 -17.086 1.00 89.62 318 LEU A O 1
ATOM 2461 N N . ALA A 1 319 ? 24.693 -12.754 -19.046 1.00 90.25 319 ALA A N 1
ATOM 2462 C CA . ALA A 1 319 ? 23.661 -13.381 -19.866 1.00 90.25 319 ALA A CA 1
ATOM 2463 C C . ALA A 1 319 ? 23.777 -14.906 -19.934 1.00 90.25 319 ALA A C 1
ATOM 2465 O O . ALA A 1 319 ? 22.766 -15.597 -20.084 1.00 90.25 319 ALA A O 1
ATOM 2466 N N . ASP A 1 320 ? 24.976 -15.453 -19.758 1.00 89.44 320 ASP A N 1
ATOM 2467 C CA . ASP A 1 320 ? 25.172 -16.890 -19.594 1.00 89.44 320 ASP A CA 1
ATOM 2468 C C . ASP A 1 320 ? 24.769 -17.396 -18.215 1.00 89.44 320 ASP A C 1
ATOM 2470 O O . ASP A 1 320 ? 24.134 -18.449 -18.126 1.00 89.44 320 ASP A O 1
ATOM 2474 N N . ASP A 1 321 ? 25.028 -16.610 -17.175 1.00 85.69 321 ASP A N 1
ATOM 2475 C CA . ASP A 1 321 ? 24.760 -17.011 -15.794 1.00 85.69 321 ASP A CA 1
ATOM 2476 C C . ASP A 1 321 ? 23.287 -16.834 -15.379 1.00 85.69 321 ASP A C 1
ATOM 2478 O O . ASP A 1 321 ? 22.735 -17.669 -14.658 1.00 85.69 321 ASP A O 1
ATOM 2482 N N . HIS A 1 322 ? 22.635 -15.755 -15.825 1.00 87.94 322 HIS A N 1
ATOM 2483 C CA . HIS A 1 322 ? 21.326 -15.331 -15.303 1.00 87.94 322 HIS A CA 1
ATOM 2484 C C . HIS A 1 322 ? 20.254 -15.079 -16.368 1.00 87.94 322 HIS A C 1
ATOM 2486 O O . HIS A 1 322 ? 19.095 -14.875 -16.002 1.00 87.94 322 HIS A O 1
ATOM 2492 N N . ASP A 1 323 ? 20.628 -15.082 -17.652 1.00 93.38 323 ASP A N 1
ATOM 2493 C CA . ASP A 1 323 ? 19.742 -14.786 -18.786 1.00 93.38 323 ASP A CA 1
ATOM 2494 C C . ASP A 1 323 ? 18.874 -13.513 -18.587 1.00 93.38 323 ASP A C 1
ATOM 2496 O O . ASP A 1 323 ? 17.647 -13.566 -18.719 1.00 93.38 323 ASP A O 1
ATOM 2500 N N . PRO A 1 324 ? 19.461 -12.355 -18.202 1.00 95.69 324 PRO A N 1
ATOM 2501 C CA . PRO A 1 324 ? 18.709 -11.129 -18.024 1.00 95.69 324 PRO A CA 1
ATOM 2502 C C . PRO A 1 324 ? 18.306 -10.540 -19.377 1.00 95.69 324 PRO A C 1
ATOM 2504 O O . PRO A 1 324 ? 19.016 -10.664 -20.371 1.00 95.69 324 PRO A O 1
ATOM 2507 N N . LEU A 1 325 ? 17.179 -9.835 -19.385 1.00 97.88 325 LEU A N 1
ATOM 2508 C CA . LEU A 1 325 ? 16.687 -9.053 -20.521 1.00 97.88 325 LEU A CA 1
ATOM 2509 C C . LEU A 1 325 ? 17.154 -7.596 -20.462 1.00 97.88 325 LEU A C 1
ATOM 2511 O O . LEU A 1 325 ? 17.272 -6.937 -21.497 1.00 97.88 325 LEU A O 1
ATOM 2515 N N . CYS A 1 326 ? 17.403 -7.080 -19.256 1.00 97.69 326 CYS A N 1
ATOM 2516 C CA . CYS A 1 326 ? 17.957 -5.749 -19.046 1.00 97.69 326 CYS A CA 1
ATOM 2517 C C . CYS A 1 326 ? 18.665 -5.611 -17.692 1.00 97.69 326 CYS A C 1
ATOM 2519 O O . CYS A 1 326 ? 18.469 -6.430 -16.789 1.00 97.69 326 CYS A O 1
ATOM 2521 N N . PHE A 1 327 ? 19.436 -4.533 -17.558 1.00 96.75 327 PHE A N 1
ATOM 2522 C CA . PHE A 1 327 ? 20.133 -4.102 -16.352 1.00 96.75 327 PHE A CA 1
ATOM 2523 C C . PHE A 1 327 ? 19.570 -2.762 -15.858 1.00 96.75 327 PHE A C 1
ATOM 2525 O O . PHE A 1 327 ? 19.314 -1.853 -16.652 1.00 96.75 327 PHE A O 1
ATOM 2532 N N . GLU A 1 328 ? 19.382 -2.633 -14.548 1.00 95.31 328 GLU A N 1
ATOM 2533 C CA . GLU A 1 328 ? 18.946 -1.409 -13.858 1.00 95.31 328 GLU A CA 1
ATOM 2534 C C . GLU A 1 328 ? 19.539 -1.345 -12.437 1.00 95.31 328 GLU A C 1
ATOM 2536 O O . GLU A 1 328 ? 20.292 -2.242 -12.051 1.00 95.31 328 GLU A O 1
ATOM 2541 N N . MET A 1 329 ? 19.264 -0.277 -11.674 1.00 94.31 329 MET A N 1
ATOM 2542 C CA . MET A 1 329 ? 20.022 0.021 -10.450 1.00 94.31 329 MET A CA 1
ATOM 2543 C C . MET A 1 329 ? 19.215 0.108 -9.151 1.00 94.31 329 MET A C 1
ATOM 2545 O O . MET A 1 329 ? 19.800 0.333 -8.097 1.00 94.31 329 MET A O 1
ATOM 2549 N N . GLU A 1 330 ? 17.896 -0.079 -9.163 1.00 94.75 330 GLU A N 1
ATOM 2550 C CA . GLU A 1 330 ? 17.067 0.222 -7.987 1.00 94.75 330 GLU A CA 1
ATOM 2551 C C . GLU A 1 330 ? 16.275 -0.975 -7.467 1.00 94.75 330 GLU A C 1
ATOM 2553 O O . GLU A 1 330 ? 16.079 -1.109 -6.256 1.00 94.75 330 GLU A O 1
ATOM 2558 N N . ALA A 1 331 ? 15.780 -1.838 -8.359 1.00 93.38 331 ALA A N 1
ATOM 2559 C CA . ALA A 1 331 ? 14.708 -2.771 -8.031 1.00 93.38 331 ALA A CA 1
ATOM 2560 C C . ALA A 1 331 ? 15.063 -3.758 -6.914 1.00 93.38 331 ALA A C 1
ATOM 2562 O O . ALA A 1 331 ? 14.189 -4.103 -6.114 1.00 93.38 331 ALA A O 1
ATOM 2563 N N . ALA A 1 332 ? 16.327 -4.180 -6.802 1.00 91.75 332 ALA A N 1
ATOM 2564 C CA . ALA A 1 332 ? 16.772 -5.075 -5.738 1.00 91.75 332 ALA A CA 1
ATOM 2565 C C . ALA A 1 332 ? 16.492 -4.530 -4.328 1.00 91.75 332 ALA A C 1
ATOM 2567 O O . ALA A 1 332 ? 16.239 -5.318 -3.420 1.00 91.75 332 ALA A O 1
ATOM 2568 N N . GLY A 1 333 ? 16.464 -3.205 -4.147 1.00 89.94 333 GLY A N 1
ATOM 2569 C CA . GLY A 1 333 ? 16.157 -2.580 -2.855 1.00 89.94 333 GLY A CA 1
ATOM 2570 C C . GLY A 1 333 ? 14.677 -2.617 -2.490 1.00 89.94 333 GLY A C 1
ATOM 2571 O O . GLY A 1 333 ? 14.321 -2.460 -1.322 1.00 89.94 333 GLY A O 1
ATOM 2572 N N . LEU A 1 334 ? 13.810 -2.833 -3.481 1.00 92.19 334 LEU A N 1
ATOM 2573 C CA . LEU A 1 334 ? 12.360 -2.783 -3.324 1.00 92.19 334 LEU A CA 1
ATOM 2574 C C . LEU A 1 334 ? 11.754 -4.166 -3.131 1.00 92.19 334 LEU A C 1
ATOM 2576 O O . LEU A 1 334 ? 10.803 -4.292 -2.369 1.00 92.19 334 LEU A O 1
ATOM 2580 N N . MET A 1 335 ? 12.254 -5.198 -3.815 1.00 89.88 335 MET A N 1
ATOM 2581 C CA . MET A 1 335 ? 11.512 -6.459 -3.958 1.00 89.88 335 MET A CA 1
ATOM 2582 C C . MET A 1 335 ? 11.097 -7.101 -2.623 1.00 89.88 335 MET A C 1
ATOM 2584 O O . MET A 1 335 ? 9.980 -7.612 -2.526 1.00 89.88 335 MET A O 1
ATOM 2588 N N . ASP A 1 336 ? 11.932 -7.034 -1.581 1.00 84.50 336 ASP A N 1
ATOM 2589 C CA . ASP A 1 336 ? 11.645 -7.695 -0.301 1.00 84.5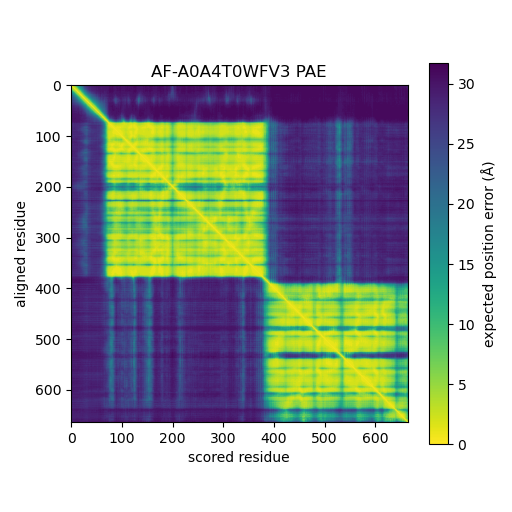0 336 ASP A CA 1
ATOM 2590 C C . ASP A 1 336 ? 10.721 -6.896 0.633 1.00 84.50 336 ASP A C 1
ATOM 2592 O O . ASP A 1 336 ? 9.831 -7.473 1.262 1.00 84.50 336 ASP A O 1
ATOM 2596 N N . SER A 1 337 ? 10.890 -5.575 0.717 1.00 80.81 337 SER A N 1
ATOM 2597 C CA . SER A 1 337 ? 10.143 -4.690 1.633 1.00 80.81 337 SER A CA 1
ATOM 2598 C C . SER A 1 337 ? 8.942 -4.003 0.968 1.00 80.81 337 SER A C 1
ATOM 2600 O O . SER A 1 337 ? 7.940 -3.683 1.617 1.00 80.81 337 SER A O 1
ATOM 2602 N N . PHE A 1 338 ? 9.005 -3.839 -0.350 1.00 89.06 338 PHE A N 1
ATOM 2603 C CA . PHE A 1 338 ? 8.001 -3.235 -1.212 1.00 89.06 338 PHE A CA 1
ATOM 2604 C C . PHE A 1 338 ? 7.790 -4.087 -2.483 1.00 89.06 338 PHE A C 1
ATOM 2606 O O . PHE A 1 338 ? 8.085 -3.625 -3.587 1.00 89.06 338 PHE A O 1
ATOM 2613 N N . PRO A 1 339 ? 7.250 -5.324 -2.365 1.00 89.50 339 PRO A N 1
ATOM 2614 C CA . PRO A 1 339 ? 7.030 -6.192 -3.522 1.00 89.50 339 PRO A CA 1
ATOM 2615 C C . PRO A 1 339 ? 6.265 -5.469 -4.633 1.00 89.50 339 PRO A C 1
ATOM 2617 O O . PRO A 1 339 ? 5.123 -5.046 -4.428 1.00 89.50 339 PRO A O 1
ATOM 2620 N N . CYS A 1 340 ? 6.901 -5.315 -5.791 1.00 95.69 340 CYS A N 1
ATOM 2621 C CA . CYS A 1 340 ? 6.405 -4.522 -6.910 1.00 95.69 340 CYS A CA 1
ATOM 2622 C C . CYS A 1 340 ? 6.591 -5.259 -8.242 1.00 95.69 340 CYS A C 1
ATOM 2624 O O . CYS A 1 340 ? 7.282 -6.276 -8.322 1.00 95.69 340 CYS A O 1
ATOM 2626 N N . LEU A 1 341 ? 5.934 -4.759 -9.288 1.00 98.00 341 LEU A N 1
ATOM 2627 C CA . LEU A 1 341 ? 6.265 -5.113 -10.666 1.00 98.00 341 LEU A CA 1
ATOM 2628 C C . LEU A 1 341 ? 7.274 -4.092 -11.200 1.00 98.00 341 LEU A C 1
ATOM 2630 O O . LEU A 1 341 ? 7.056 -2.887 -11.067 1.00 98.00 341 LEU A O 1
ATOM 2634 N N . VAL A 1 342 ? 8.358 -4.578 -11.800 1.00 98.50 342 VAL A N 1
ATOM 2635 C CA . VAL A 1 342 ? 9.426 -3.735 -12.349 1.00 98.50 342 VAL A CA 1
ATOM 2636 C C . VAL A 1 342 ? 9.243 -3.659 -13.857 1.00 98.50 342 VAL A C 1
ATOM 2638 O O . VAL A 1 342 ? 9.120 -4.691 -14.518 1.00 98.50 342 VAL A O 1
ATOM 2641 N N . ILE A 1 343 ? 9.189 -2.443 -14.392 1.00 98.75 343 ILE A N 1
ATOM 2642 C CA . ILE A 1 343 ? 8.929 -2.165 -15.806 1.00 98.75 343 ILE A CA 1
ATOM 2643 C C . ILE A 1 343 ? 10.025 -1.227 -16.304 1.00 98.75 343 ILE A C 1
ATOM 2645 O O . ILE A 1 343 ? 10.160 -0.108 -15.808 1.00 98.75 343 ILE A O 1
ATOM 2649 N N . ARG A 1 344 ? 10.816 -1.682 -17.275 1.00 98.62 344 ARG A N 1
ATOM 2650 C CA . ARG A 1 344 ? 11.972 -0.953 -17.796 1.00 98.62 344 ARG A CA 1
ATOM 2651 C C . ARG A 1 344 ? 11.850 -0.725 -19.291 1.00 98.62 344 ARG A C 1
ATOM 2653 O O . ARG A 1 344 ? 11.747 -1.675 -20.057 1.00 98.62 344 ARG A O 1
ATOM 2660 N N . GLY A 1 345 ? 11.876 0.534 -19.699 1.00 98.50 345 GLY A N 1
ATOM 2661 C CA . GLY A 1 345 ? 12.042 0.906 -21.097 1.00 98.50 345 GLY A CA 1
ATOM 2662 C C . GLY A 1 345 ? 13.516 0.884 -21.462 1.00 98.50 345 GLY A C 1
ATOM 2663 O O . GLY A 1 345 ? 14.355 1.349 -20.690 1.00 98.50 345 GLY A O 1
ATOM 2664 N N . ILE A 1 346 ? 13.848 0.348 -22.628 1.00 98.31 346 ILE A N 1
ATOM 2665 C CA . ILE A 1 346 ? 15.242 0.132 -23.009 1.00 98.31 346 ILE A CA 1
ATOM 2666 C C . ILE A 1 346 ? 15.836 1.381 -23.653 1.00 98.31 346 ILE A C 1
ATOM 2668 O O . ILE A 1 346 ? 15.420 1.782 -24.739 1.00 98.31 346 ILE A O 1
ATOM 2672 N N . CYS A 1 347 ? 16.813 1.995 -22.981 1.00 96.38 347 CYS A N 1
ATOM 2673 C CA . CYS A 1 347 ? 17.435 3.248 -23.421 1.00 96.38 347 CYS A CA 1
ATOM 2674 C C . CYS A 1 347 ? 18.871 3.103 -23.936 1.00 96.38 347 CYS A C 1
ATOM 2676 O O . CYS A 1 347 ? 19.378 4.023 -24.563 1.00 96.38 347 CYS A O 1
ATOM 2678 N N . ASP A 1 348 ? 19.547 1.995 -23.640 1.00 95.81 348 ASP A N 1
ATOM 2679 C CA . ASP A 1 348 ? 20.860 1.626 -24.182 1.00 95.81 348 ASP A CA 1
ATOM 2680 C C . ASP A 1 348 ? 21.019 0.095 -24.148 1.00 95.81 348 ASP A C 1
ATOM 2682 O O . ASP A 1 348 ? 20.048 -0.607 -23.863 1.00 95.81 348 ASP A O 1
ATOM 2686 N N . TYR A 1 349 ? 22.212 -0.432 -24.441 1.00 96.06 349 TYR A N 1
ATOM 2687 C CA . TYR A 1 349 ? 22.493 -1.874 -24.445 1.00 96.06 349 TYR A CA 1
ATOM 2688 C C . TYR A 1 349 ? 23.388 -2.352 -23.299 1.00 96.06 349 TYR A C 1
ATOM 2690 O O . TYR A 1 349 ? 24.025 -3.397 -23.411 1.00 96.06 349 TYR A O 1
ATOM 2698 N N . SER A 1 350 ? 23.454 -1.627 -22.178 1.00 94.75 350 SER A N 1
ATOM 2699 C CA . SER A 1 350 ? 24.302 -2.008 -21.034 1.00 94.75 350 SER A CA 1
ATOM 2700 C C . SER A 1 350 ? 25.770 -2.237 -21.423 1.00 94.75 350 SER A C 1
ATOM 2702 O O . SER A 1 350 ? 26.444 -3.133 -20.917 1.00 94.75 350 SER A O 1
ATOM 2704 N N . ASP A 1 351 ? 26.274 -1.448 -22.362 1.00 93.00 351 ASP A N 1
ATOM 2705 C CA . ASP A 1 351 ? 27.662 -1.461 -22.804 1.00 93.00 351 ASP A CA 1
ATOM 2706 C C . ASP A 1 351 ? 28.215 -0.026 -22.845 1.00 93.00 351 ASP A C 1
ATOM 2708 O O . ASP A 1 351 ? 27.667 0.898 -22.224 1.00 93.00 351 ASP A O 1
ATOM 2712 N N . SER A 1 352 ? 29.361 0.150 -23.494 1.00 92.44 352 SER A N 1
ATOM 2713 C CA . SER A 1 352 ? 30.047 1.433 -23.588 1.00 92.44 352 SER A CA 1
ATOM 2714 C C . SER A 1 352 ? 29.367 2.404 -24.573 1.00 92.44 352 SER A C 1
ATOM 2716 O O . SER A 1 352 ? 29.616 3.607 -24.488 1.00 92.44 352 SER A O 1
ATOM 2718 N N . HIS A 1 353 ? 28.450 1.938 -25.433 1.00 90.94 353 HIS A N 1
ATOM 2719 C CA . HIS A 1 353 ? 27.749 2.731 -26.451 1.00 90.94 353 HIS A CA 1
ATOM 2720 C C . HIS A 1 353 ? 26.458 3.344 -25.893 1.00 90.94 353 HIS A C 1
ATOM 2722 O O . HIS A 1 353 ? 25.350 2.829 -26.054 1.00 90.94 353 HIS A O 1
ATOM 2728 N N . LYS A 1 354 ? 26.589 4.474 -25.194 1.00 81.75 354 LYS A N 1
ATOM 2729 C CA . LYS A 1 354 ? 25.441 5.146 -24.569 1.00 81.75 354 LYS A CA 1
ATOM 2730 C C . LYS A 1 354 ? 24.553 5.839 -25.606 1.00 81.75 354 LYS A C 1
ATOM 2732 O O . LYS A 1 354 ? 25.026 6.633 -26.411 1.00 81.75 354 LYS A O 1
ATOM 2737 N N . ALA A 1 355 ? 23.243 5.624 -25.500 1.00 83.12 355 ALA A N 1
ATOM 2738 C CA . ALA A 1 355 ? 22.231 6.231 -26.361 1.00 83.12 355 ALA A CA 1
ATOM 2739 C C . ALA A 1 355 ? 21.364 7.229 -25.567 1.00 83.12 355 ALA A C 1
ATOM 2741 O O . ALA A 1 355 ? 20.175 7.028 -25.338 1.00 83.12 355 ALA A O 1
ATOM 2742 N N . LYS A 1 356 ? 21.972 8.338 -25.109 1.00 86.19 356 LYS A N 1
ATOM 2743 C CA . LYS A 1 356 ? 21.310 9.325 -24.223 1.00 86.19 356 LYS A CA 1
ATOM 2744 C C . LYS A 1 356 ? 19.978 9.854 -24.786 1.00 86.19 356 LYS A C 1
ATOM 2746 O O . LYS A 1 356 ? 19.053 10.054 -24.009 1.00 86.19 356 LYS A O 1
ATOM 2751 N N . LYS A 1 357 ? 19.864 10.014 -26.113 1.00 91.06 357 LYS A N 1
ATOM 2752 C CA . LYS A 1 357 ? 18.650 10.494 -26.809 1.00 91.06 357 LYS A CA 1
ATOM 2753 C C . LYS A 1 357 ? 17.441 9.562 -26.670 1.00 91.06 357 LYS A C 1
ATOM 2755 O O . LYS A 1 357 ? 16.317 9.986 -26.903 1.00 91.06 357 LYS A O 1
ATOM 2760 N N . TRP A 1 358 ? 17.662 8.299 -26.313 1.00 94.75 358 TRP A N 1
ATOM 2761 C CA . TRP A 1 358 ? 16.604 7.302 -26.182 1.00 94.75 358 TRP A CA 1
ATOM 2762 C C . TRP A 1 358 ? 15.972 7.260 -24.790 1.00 94.75 358 TRP A C 1
ATOM 2764 O O . TRP A 1 358 ? 14.960 6.586 -24.616 1.00 94.75 358 TRP A O 1
ATOM 2774 N N . GLN A 1 359 ? 16.536 7.948 -23.792 1.00 96.00 359 GLN A N 1
ATOM 2775 C CA . GLN A 1 359 ? 16.085 7.827 -22.404 1.00 96.00 359 GLN A CA 1
ATOM 2776 C C . GLN A 1 359 ? 14.650 8.317 -22.199 1.00 96.00 359 GLN A C 1
ATOM 2778 O O . GLN A 1 359 ? 13.869 7.650 -21.528 1.00 96.00 359 GLN A O 1
ATOM 2783 N N . GLU A 1 360 ? 14.286 9.457 -22.776 1.00 96.19 360 GLU A N 1
ATOM 2784 C CA . GLU A 1 360 ? 12.940 10.017 -22.680 1.00 96.19 360 GLU A CA 1
ATOM 2785 C C . GLU A 1 360 ? 11.921 9.110 -23.380 1.00 96.19 360 GLU A C 1
ATOM 2787 O O . GLU A 1 360 ? 10.917 8.741 -22.774 1.00 96.19 360 GLU A O 1
ATOM 2792 N N . TYR A 1 361 ? 12.201 8.669 -24.611 1.00 96.25 361 TYR A N 1
ATOM 2793 C CA . TYR A 1 361 ? 11.329 7.732 -25.324 1.00 96.25 361 TYR A CA 1
ATOM 2794 C C . TYR A 1 361 ? 11.169 6.404 -24.574 1.00 96.25 361 TYR A C 1
ATOM 2796 O O . TYR A 1 361 ? 10.052 5.932 -24.389 1.00 96.25 361 TYR A O 1
ATOM 2804 N N . ALA A 1 362 ? 12.263 5.827 -24.074 1.00 97.88 362 ALA A N 1
ATOM 2805 C CA . ALA A 1 362 ? 12.235 4.602 -23.281 1.00 97.88 362 ALA A CA 1
ATOM 2806 C C . ALA A 1 362 ? 11.422 4.771 -21.984 1.00 97.88 362 ALA A C 1
ATOM 2808 O O . ALA A 1 362 ? 10.606 3.919 -21.635 1.00 97.88 362 ALA A O 1
ATOM 2809 N N . ALA A 1 363 ? 11.581 5.895 -21.281 1.00 98.19 363 ALA A N 1
ATOM 2810 C CA . ALA A 1 363 ? 10.761 6.203 -20.113 1.00 98.19 363 ALA A CA 1
ATOM 2811 C C . ALA A 1 363 ? 9.270 6.283 -20.483 1.00 98.19 363 ALA A C 1
ATOM 2813 O O . ALA A 1 363 ? 8.418 5.781 -19.746 1.00 98.19 363 ALA A O 1
ATOM 2814 N N . ALA A 1 364 ? 8.955 6.866 -21.643 1.00 97.44 364 ALA A N 1
ATOM 2815 C CA . ALA A 1 364 ? 7.597 6.961 -22.160 1.00 97.44 364 ALA A CA 1
ATOM 2816 C C . ALA A 1 364 ? 6.999 5.587 -22.483 1.00 97.44 364 ALA A C 1
ATOM 2818 O O . ALA A 1 364 ? 5.868 5.315 -22.087 1.00 97.44 364 ALA A O 1
ATOM 2819 N N . THR A 1 365 ? 7.738 4.701 -23.160 1.00 97.88 365 THR A N 1
ATOM 2820 C CA . THR A 1 365 ? 7.240 3.362 -23.517 1.00 97.88 365 THR A CA 1
ATOM 2821 C C . THR A 1 365 ? 6.997 2.509 -22.272 1.00 97.88 365 THR A C 1
ATOM 2823 O O . THR A 1 365 ? 5.963 1.843 -22.174 1.00 97.88 365 THR A O 1
ATOM 2826 N N . ALA A 1 366 ? 7.878 2.601 -21.270 1.00 98.62 366 ALA A N 1
ATOM 2827 C CA . ALA A 1 366 ? 7.696 1.960 -19.969 1.00 98.62 366 ALA A CA 1
ATOM 2828 C C . ALA A 1 366 ? 6.450 2.483 -19.237 1.00 98.62 366 ALA A C 1
ATOM 2830 O O . ALA A 1 366 ? 5.630 1.699 -18.750 1.00 98.62 366 ALA A O 1
ATOM 2831 N N . ALA A 1 367 ? 6.277 3.808 -19.189 1.00 98.44 367 ALA A N 1
ATOM 2832 C CA . ALA A 1 367 ? 5.124 4.439 -18.559 1.00 98.44 367 ALA A CA 1
ATOM 2833 C C . ALA A 1 367 ? 3.811 4.112 -19.294 1.00 98.44 367 ALA A C 1
ATOM 2835 O O . ALA A 1 367 ? 2.793 3.862 -18.649 1.00 98.44 367 ALA A O 1
ATOM 2836 N N . ALA A 1 368 ? 3.834 4.033 -20.626 1.00 97.31 368 ALA A N 1
ATOM 2837 C CA . ALA A 1 368 ? 2.688 3.631 -21.437 1.00 97.31 368 ALA A CA 1
ATOM 2838 C C . ALA A 1 368 ? 2.285 2.178 -21.152 1.00 97.31 368 ALA A C 1
ATOM 2840 O O . ALA A 1 368 ? 1.106 1.894 -20.949 1.00 97.31 368 ALA A O 1
ATOM 2841 N N . TYR A 1 369 ? 3.251 1.258 -21.046 1.00 97.75 369 TYR A N 1
ATOM 2842 C CA . TYR A 1 369 ? 2.962 -0.112 -20.616 1.00 97.75 369 TYR A CA 1
ATOM 2843 C C . TYR A 1 369 ? 2.350 -0.145 -19.207 1.00 97.75 369 TYR A C 1
ATOM 2845 O O . TYR A 1 369 ? 1.369 -0.850 -18.974 1.00 97.75 369 TYR A O 1
ATOM 2853 N N . ALA A 1 370 ? 2.894 0.630 -18.262 1.00 98.19 370 ALA A N 1
ATOM 2854 C CA . ALA A 1 370 ? 2.352 0.719 -16.906 1.00 98.19 370 ALA A CA 1
ATOM 2855 C C . ALA A 1 370 ? 0.907 1.255 -16.891 1.00 98.19 370 ALA A C 1
ATOM 2857 O O . ALA A 1 370 ? 0.070 0.727 -16.157 1.00 98.19 370 ALA A O 1
ATOM 2858 N N . ARG A 1 371 ? 0.579 2.231 -17.748 1.00 95.75 371 ARG A N 1
ATOM 2859 C CA . ARG A 1 371 ? -0.797 2.702 -17.960 1.00 95.75 371 ARG A CA 1
ATOM 2860 C C . ARG A 1 371 ? -1.706 1.583 -18.458 1.00 95.75 371 ARG A C 1
ATOM 2862 O O . ARG A 1 371 ? -2.760 1.354 -17.869 1.00 95.75 371 ARG A O 1
ATOM 2869 N N . GLU A 1 372 ? -1.301 0.863 -19.500 1.00 94.75 372 GLU A N 1
ATOM 2870 C CA . GLU A 1 372 ? -2.073 -0.261 -20.044 1.00 94.75 372 GLU A CA 1
ATOM 2871 C C . GLU A 1 372 ? -2.277 -1.375 -19.006 1.00 94.75 372 GLU A C 1
ATOM 2873 O O . GLU A 1 372 ? -3.374 -1.930 -18.892 1.00 94.75 372 GLU A O 1
ATOM 2878 N N . LEU A 1 373 ? -1.259 -1.641 -18.182 1.00 94.75 373 LEU A N 1
ATOM 2879 C CA . LEU A 1 373 ? -1.353 -2.532 -17.028 1.00 94.75 373 LEU A CA 1
ATOM 2880 C C . LEU A 1 373 ? -2.406 -2.048 -16.038 1.00 94.75 373 LEU A C 1
ATOM 2882 O O . LEU A 1 373 ? -3.287 -2.828 -15.700 1.00 94.75 373 LEU A O 1
ATOM 2886 N N . ILE A 1 374 ? -2.371 -0.788 -15.607 1.00 94.25 374 ILE A N 1
ATOM 2887 C CA . ILE A 1 374 ? -3.349 -0.236 -14.655 1.00 94.25 374 ILE A CA 1
ATOM 2888 C C . ILE A 1 374 ? -4.770 -0.276 -15.236 1.00 94.25 374 ILE A C 1
ATOM 2890 O O . ILE A 1 374 ? -5.713 -0.658 -14.541 1.00 94.25 374 ILE A O 1
ATOM 2894 N N . CYS A 1 375 ? -4.921 0.025 -16.527 1.00 90.62 375 CYS A N 1
ATOM 2895 C CA . CYS A 1 375 ? -6.194 0.004 -17.240 1.00 90.62 375 CYS A CA 1
ATOM 2896 C C . CYS A 1 375 ? -6.902 -1.357 -17.178 1.00 90.62 375 CYS A C 1
ATOM 2898 O O . CYS A 1 375 ? -8.132 -1.402 -17.088 1.00 90.62 375 CYS A O 1
ATOM 2900 N N . VAL A 1 376 ? -6.164 -2.469 -17.226 1.00 87.75 376 VAL A N 1
ATOM 2901 C CA . VAL A 1 376 ? -6.765 -3.812 -17.180 1.00 87.75 376 VAL A CA 1
ATOM 2902 C C . VAL A 1 376 ? -7.024 -4.320 -15.763 1.00 87.75 376 VAL A C 1
ATOM 2904 O O . VAL A 1 376 ? -7.708 -5.345 -15.616 1.00 87.75 376 VAL A O 1
ATOM 2907 N N . ILE A 1 377 ? -6.496 -3.643 -14.734 1.00 85.81 377 ILE A N 1
ATOM 2908 C CA . ILE A 1 377 ? -6.726 -4.044 -13.348 1.00 85.81 377 ILE A CA 1
ATOM 2909 C C . ILE A 1 377 ? -8.195 -3.804 -13.019 1.00 85.81 377 ILE A C 1
ATOM 2911 O O . ILE A 1 377 ? -8.661 -2.663 -13.109 1.00 85.81 377 ILE A O 1
ATOM 2915 N N . PRO A 1 378 ? -8.944 -4.847 -12.617 1.00 72.75 378 PRO A N 1
ATOM 2916 C CA . PRO A 1 378 ? -10.341 -4.664 -12.310 1.00 72.75 378 PRO A CA 1
ATOM 2917 C C . PRO A 1 378 ? -10.498 -3.717 -11.132 1.00 72.75 378 PRO A C 1
ATOM 2919 O O . PRO A 1 378 ? -9.885 -3.887 -10.075 1.00 72.75 378 PRO A O 1
ATOM 2922 N N . THR A 1 379 ? -11.379 -2.744 -11.297 1.00 60.25 379 THR A N 1
ATOM 2923 C CA . THR A 1 379 ? -11.718 -1.789 -10.252 1.00 60.25 379 THR A CA 1
ATOM 2924 C C . THR A 1 379 ? -12.210 -2.491 -8.990 1.00 60.25 379 THR A C 1
ATOM 2926 O O . THR A 1 379 ? -11.800 -2.103 -7.913 1.00 60.25 379 THR A O 1
ATOM 2929 N N . HIS A 1 380 ? -12.902 -3.633 -9.063 1.00 49.84 380 HIS A N 1
ATOM 2930 C CA . HIS A 1 380 ? -13.294 -4.411 -7.873 1.00 49.84 380 HIS A CA 1
ATOM 2931 C C . HIS A 1 380 ? -12.127 -5.039 -7.071 1.00 49.84 380 HIS A C 1
ATOM 2933 O O . HIS A 1 380 ? -12.313 -5.399 -5.911 1.00 49.84 380 HIS A O 1
ATOM 2939 N N . VAL A 1 381 ? -10.923 -5.173 -7.648 1.00 43.41 381 VAL A N 1
ATOM 2940 C CA . VAL A 1 381 ? -9.723 -5.679 -6.941 1.00 43.41 381 VAL A CA 1
ATOM 2941 C C . VAL A 1 381 ? -9.069 -4.569 -6.100 1.00 43.41 381 VAL A C 1
ATOM 2943 O O . VAL A 1 381 ? -8.445 -4.832 -5.065 1.00 43.41 381 VAL A O 1
ATOM 2946 N N . ILE A 1 382 ? -9.265 -3.308 -6.494 1.00 45.25 382 ILE A N 1
ATOM 2947 C CA . ILE A 1 382 ? -8.579 -2.144 -5.917 1.00 45.25 382 ILE A CA 1
ATOM 2948 C C . ILE A 1 382 ? -9.544 -1.200 -5.177 1.00 45.25 382 ILE A C 1
ATOM 2950 O O . ILE A 1 382 ? -9.232 -0.715 -4.091 1.00 45.25 382 ILE A O 1
ATOM 2954 N N . GLN A 1 383 ? -10.771 -1.051 -5.664 1.00 40.97 383 GLN A N 1
ATOM 2955 C CA . GLN A 1 383 ? -11.839 -0.199 -5.139 1.00 40.97 383 GLN A CA 1
ATOM 2956 C C . GLN A 1 383 ? -12.631 -0.806 -3.976 1.00 40.97 383 GLN A C 1
ATOM 2958 O O . GLN A 1 383 ? -13.797 -0.472 -3.779 1.00 40.97 383 GLN A O 1
ATOM 2963 N N . ASN A 1 384 ? -12.006 -1.594 -3.102 1.00 41.34 384 ASN A N 1
ATOM 2964 C CA . ASN A 1 384 ? -12.630 -1.816 -1.791 1.00 41.34 384 ASN A CA 1
ATOM 2965 C C . ASN A 1 384 ? -12.604 -0.546 -0.917 1.00 41.34 384 ASN A C 1
ATOM 2967 O O . ASN A 1 384 ? -13.205 -0.567 0.148 1.00 41.34 384 ASN A O 1
ATOM 2971 N N . SER A 1 385 ? -11.976 0.548 -1.385 1.00 40.16 385 SER A N 1
ATOM 2972 C CA . SER A 1 385 ? -12.081 1.906 -0.823 1.00 40.16 385 SER A CA 1
ATOM 2973 C C . SER A 1 385 ? -13.183 2.765 -1.474 1.00 40.16 385 SER A C 1
ATOM 2975 O O . SER A 1 385 ? -13.894 3.471 -0.765 1.00 40.16 385 SER A O 1
ATOM 2977 N N . LEU A 1 386 ? -13.383 2.693 -2.801 1.00 38.91 386 LEU A N 1
ATOM 2978 C CA . LEU A 1 386 ? -14.274 3.615 -3.538 1.00 38.91 386 LEU A CA 1
ATOM 2979 C C . LEU A 1 386 ? -15.732 3.133 -3.677 1.00 38.91 386 LEU A C 1
ATOM 2981 O O . LEU A 1 386 ? -16.634 3.964 -3.784 1.00 38.91 386 LEU A O 1
ATOM 2985 N N . VAL A 1 387 ? -16.020 1.825 -3.578 1.00 43.00 387 VAL A N 1
ATOM 2986 C CA . VAL A 1 387 ? -17.416 1.320 -3.618 1.00 43.00 387 VAL A CA 1
ATOM 2987 C C . VAL A 1 387 ? -18.248 1.870 -2.447 1.00 43.00 387 VAL A C 1
ATOM 2989 O O . VAL A 1 387 ? -19.454 2.065 -2.561 1.00 43.00 387 VAL A O 1
ATOM 2992 N N . HIS A 1 388 ? -17.618 2.236 -1.331 1.00 45.16 388 HIS A N 1
ATOM 2993 C CA . HIS A 1 388 ? -18.312 2.807 -0.174 1.00 45.16 388 HIS A CA 1
ATOM 2994 C C . HIS A 1 388 ? -18.891 4.211 -0.418 1.00 45.16 388 HIS A C 1
ATOM 2996 O O . HIS A 1 388 ? -19.821 4.619 0.285 1.00 45.16 388 HIS A O 1
ATOM 3002 N N . ALA A 1 389 ? -18.388 4.946 -1.414 1.00 43.41 389 ALA A N 1
ATOM 3003 C CA . ALA A 1 389 ? -18.885 6.278 -1.740 1.00 43.41 389 ALA A CA 1
ATOM 3004 C C . ALA A 1 389 ? -20.142 6.228 -2.633 1.00 43.41 389 ALA A C 1
ATOM 3006 O O . ALA A 1 389 ? -21.089 6.962 -2.346 1.00 43.41 389 ALA A O 1
ATOM 3007 N N . ASN A 1 390 ? -20.209 5.296 -3.597 1.00 42.78 390 ASN A N 1
ATOM 3008 C CA . ASN A 1 390 ? -21.241 5.258 -4.652 1.00 42.78 390 ASN A CA 1
ATOM 3009 C C . ASN A 1 390 ? -22.371 4.228 -4.467 1.00 42.78 390 ASN A C 1
ATOM 3011 O O . ASN A 1 390 ? -23.268 4.170 -5.304 1.00 42.78 390 ASN A O 1
ATOM 3015 N N . LEU A 1 391 ? -22.374 3.432 -3.391 1.00 54.38 391 LEU A N 1
ATOM 3016 C CA . LEU A 1 391 ? -23.546 2.616 -3.041 1.00 54.38 391 LEU A CA 1
ATOM 3017 C C . LEU A 1 391 ? -24.788 3.513 -2.917 1.00 54.38 391 LEU A C 1
ATOM 3019 O O . LEU A 1 391 ? -24.717 4.594 -2.316 1.00 54.38 391 LEU A O 1
ATOM 3023 N N . SER A 1 392 ? -25.932 3.060 -3.435 1.00 64.12 392 SER A N 1
ATOM 3024 C CA . SER A 1 392 ? -27.187 3.752 -3.155 1.00 64.12 392 SER A CA 1
ATOM 3025 C C . SER A 1 392 ? -27.392 3.815 -1.629 1.00 64.12 392 SER A C 1
ATOM 3027 O O . SER A 1 392 ? -26.871 2.966 -0.892 1.00 64.12 392 SER A O 1
ATOM 3029 N N . PRO A 1 393 ? -28.134 4.802 -1.096 1.00 72.81 393 PRO A N 1
ATOM 3030 C CA . PRO A 1 393 ? -28.431 4.847 0.335 1.00 72.81 393 PRO A CA 1
ATOM 3031 C C . PRO A 1 393 ? -29.015 3.529 0.877 1.00 72.81 393 PRO A C 1
ATOM 3033 O O . PRO A 1 393 ? -28.737 3.171 2.023 1.00 72.81 393 PRO A O 1
ATOM 3036 N N . ALA A 1 394 ? -29.757 2.792 0.041 1.00 75.44 394 ALA A N 1
ATOM 3037 C CA . ALA A 1 394 ? -30.314 1.482 0.364 1.00 75.44 394 ALA A CA 1
ATOM 3038 C C . ALA A 1 394 ? -29.229 0.399 0.493 1.00 75.44 394 ALA A C 1
ATOM 3040 O O . ALA A 1 394 ? -29.196 -0.307 1.500 1.00 75.44 394 ALA A O 1
ATOM 3041 N N . ASP A 1 395 ? -28.285 0.320 -0.447 1.00 71.62 395 ASP A N 1
ATOM 3042 C CA . ASP A 1 395 ? -27.220 -0.692 -0.404 1.00 71.62 395 ASP A CA 1
ATOM 3043 C C . ASP A 1 395 ? -26.230 -0.436 0.741 1.00 71.62 395 ASP A C 1
ATOM 3045 O O . ASP A 1 395 ? -25.750 -1.374 1.379 1.00 71.62 395 ASP A O 1
ATOM 3049 N N . LYS A 1 396 ? -25.963 0.841 1.070 1.00 73.94 396 LYS A N 1
ATOM 3050 C CA . LYS A 1 396 ? -25.186 1.199 2.274 1.00 73.94 396 LYS A CA 1
ATOM 3051 C C . LYS A 1 396 ? -25.882 0.701 3.534 1.00 73.94 396 LYS A C 1
ATOM 3053 O O . LYS A 1 396 ? -25.230 0.144 4.412 1.00 73.94 396 LYS A O 1
ATOM 3058 N N . ALA A 1 397 ? -27.196 0.897 3.631 1.00 81.06 397 ALA A N 1
ATOM 3059 C CA . ALA A 1 397 ? -27.968 0.450 4.782 1.00 81.06 397 ALA A CA 1
ATOM 3060 C C . ALA A 1 397 ? -27.984 -1.083 4.903 1.00 81.06 397 ALA A C 1
ATOM 3062 O O . ALA A 1 397 ? -27.759 -1.596 5.998 1.00 81.06 397 ALA A O 1
ATOM 3063 N N . MET A 1 398 ? -28.171 -1.801 3.791 1.00 80.38 398 MET A N 1
ATOM 3064 C CA . MET A 1 398 ? -28.135 -3.267 3.757 1.00 80.38 398 MET A CA 1
ATOM 3065 C C . MET A 1 398 ? -26.767 -3.801 4.193 1.00 80.38 398 MET A C 1
ATOM 3067 O O . MET A 1 398 ? -26.678 -4.590 5.125 1.00 80.38 398 MET A O 1
ATOM 3071 N N . ARG A 1 399 ? -25.680 -3.260 3.639 1.00 79.69 399 ARG A N 1
ATOM 3072 C CA . ARG A 1 399 ? -24.325 -3.665 4.025 1.00 79.69 399 ARG A CA 1
ATOM 3073 C C . ARG A 1 399 ? -24.003 -3.372 5.490 1.00 79.69 399 ARG A C 1
ATOM 3075 O O . ARG A 1 399 ? -23.351 -4.181 6.147 1.00 79.69 399 ARG A O 1
ATOM 3082 N N . ARG A 1 400 ? -24.413 -2.208 6.014 1.00 85.19 400 ARG A N 1
ATOM 3083 C CA . ARG A 1 400 ? -24.253 -1.896 7.447 1.00 85.19 400 ARG A CA 1
ATOM 3084 C C . ARG A 1 400 ? -24.938 -2.945 8.302 1.00 85.19 400 ARG A C 1
ATOM 3086 O O . ARG A 1 400 ? -24.351 -3.359 9.296 1.00 85.19 400 ARG A O 1
ATOM 3093 N N . LYS A 1 401 ? -26.146 -3.347 7.906 1.00 86.38 401 LYS A N 1
ATOM 3094 C CA . LYS A 1 401 ? -26.915 -4.375 8.594 1.00 86.38 401 LYS A CA 1
ATOM 3095 C C . LYS A 1 401 ? -26.160 -5.705 8.586 1.00 86.38 401 LYS A C 1
ATOM 3097 O O . LYS A 1 401 ? -25.900 -6.219 9.666 1.00 86.38 401 LYS A O 1
ATOM 3102 N N . ASP A 1 402 ? -25.693 -6.172 7.430 1.00 83.81 402 ASP A N 1
ATOM 3103 C CA . ASP A 1 402 ? -24.950 -7.438 7.320 1.00 83.81 402 ASP A CA 1
ATOM 3104 C C . ASP A 1 402 ? -23.665 -7.434 8.164 1.00 83.81 402 ASP A C 1
ATOM 3106 O O . ASP A 1 402 ? -23.355 -8.386 8.882 1.00 83.81 402 ASP A O 1
ATOM 3110 N N . LEU A 1 403 ? -22.907 -6.333 8.121 1.00 86.25 403 LEU A N 1
ATOM 3111 C CA . LEU A 1 403 ? -21.685 -6.182 8.910 1.00 86.25 403 LEU A CA 1
ATOM 3112 C C . LEU A 1 403 ? -21.984 -6.133 10.406 1.00 86.25 403 LEU A C 1
ATOM 3114 O O . LEU A 1 403 ? -21.287 -6.779 11.186 1.00 86.25 403 LEU A O 1
ATOM 3118 N N . TRP A 1 404 ? -23.004 -5.381 10.811 1.00 90.56 404 TRP A N 1
ATOM 3119 C CA . TRP A 1 404 ? -23.422 -5.309 12.204 1.00 90.56 404 TRP A CA 1
ATOM 3120 C C . TRP A 1 404 ? -23.885 -6.679 12.714 1.00 90.56 404 TRP A C 1
ATOM 3122 O O . TRP A 1 404 ? -23.385 -7.122 13.746 1.00 90.56 404 TRP A O 1
ATOM 3132 N N . GLU A 1 405 ? -24.721 -7.397 11.960 1.00 88.38 405 GLU A N 1
ATOM 3133 C CA . GLU A 1 405 ? -25.164 -8.757 12.294 1.00 88.38 405 GLU A CA 1
ATOM 3134 C C . GLU A 1 405 ? -23.976 -9.726 12.378 1.00 88.38 405 GLU A C 1
ATOM 3136 O O . GLU A 1 405 ? -23.893 -10.526 13.309 1.00 88.38 405 GLU A O 1
ATOM 3141 N N . SER A 1 406 ? -22.978 -9.593 11.500 1.00 88.75 406 SER A N 1
ATOM 3142 C CA . SER A 1 406 ? -21.772 -10.431 11.533 1.00 88.75 406 SER A CA 1
ATOM 3143 C C . SER A 1 406 ? -20.871 -10.210 12.756 1.00 88.75 406 SER A C 1
ATOM 3145 O O . SER A 1 406 ? -19.983 -11.027 13.001 1.00 88.75 406 SER A O 1
ATOM 3147 N N . LEU A 1 407 ? -21.040 -9.118 13.518 1.00 90.69 407 LEU A N 1
ATOM 3148 C CA . LEU A 1 407 ? -20.312 -8.928 14.780 1.00 90.69 407 LEU A CA 1
ATOM 3149 C C . LEU A 1 407 ? -20.768 -9.939 15.834 1.00 90.69 407 LEU A C 1
ATOM 3151 O O . LEU A 1 407 ? -19.967 -10.310 16.694 1.00 90.69 407 LEU A O 1
ATOM 3155 N N . THR A 1 408 ? -22.014 -10.410 15.750 1.00 91.00 408 THR A N 1
ATOM 3156 C CA . THR A 1 408 ? -22.546 -11.431 16.656 1.00 91.00 408 THR A CA 1
ATOM 3157 C C . THR A 1 408 ? -21.812 -12.765 16.501 1.00 91.00 408 THR A C 1
ATOM 3159 O O . THR A 1 408 ? -21.110 -13.012 15.514 1.00 91.00 408 THR A O 1
ATOM 3162 N N . PHE A 1 409 ? -21.908 -13.601 17.529 1.00 89.69 409 PHE A N 1
ATOM 3163 C CA . PHE A 1 409 ? -21.416 -14.974 17.541 1.00 89.69 409 PHE A CA 1
ATOM 3164 C C . PHE A 1 409 ? -22.207 -15.788 18.570 1.00 89.69 409 PHE A C 1
ATOM 3166 O O . PHE A 1 409 ? -22.863 -15.222 19.451 1.00 89.69 409 PHE A O 1
ATOM 3173 N N . ASP A 1 410 ? -22.154 -17.112 18.461 1.00 85.00 410 ASP A N 1
ATOM 3174 C CA . ASP A 1 410 ? -22.869 -18.001 19.373 1.00 85.00 410 ASP A CA 1
ATOM 3175 C C . ASP A 1 410 ? -22.417 -17.790 20.823 1.00 85.00 410 ASP A C 1
ATOM 3177 O O . ASP A 1 410 ? -21.236 -17.607 21.101 1.00 85.00 410 ASP A O 1
ATOM 3181 N N . GLN A 1 411 ? -23.363 -17.818 21.765 1.00 85.25 411 GLN A N 1
ATOM 3182 C CA . GLN A 1 411 ? -23.101 -17.652 23.205 1.00 85.25 411 GLN A CA 1
ATOM 3183 C C . GLN A 1 411 ? -22.559 -16.271 23.642 1.00 85.25 411 GLN A C 1
ATOM 3185 O O . GLN A 1 411 ? -22.138 -16.130 24.789 1.00 85.25 411 GLN A O 1
ATOM 3190 N N . ILE A 1 412 ? -22.660 -15.225 22.809 1.00 86.56 412 ILE A N 1
ATOM 3191 C CA . ILE A 1 412 ? -22.136 -13.867 23.091 1.00 86.56 412 ILE A CA 1
ATOM 3192 C C . ILE A 1 412 ? -22.531 -13.266 24.456 1.00 86.56 412 ILE A C 1
ATOM 3194 O O . ILE A 1 412 ? -21.734 -12.545 25.057 1.00 86.56 412 ILE A O 1
ATOM 3198 N N . ASP A 1 413 ? -23.719 -13.602 24.971 1.00 85.69 413 ASP A N 1
ATOM 3199 C CA . ASP A 1 413 ? -24.241 -13.151 26.273 1.00 85.69 413 ASP A CA 1
ATOM 3200 C C . ASP A 1 413 ? -24.458 -14.302 27.280 1.00 85.69 413 ASP A C 1
ATOM 3202 O O . ASP A 1 413 ? -25.040 -14.111 28.358 1.00 85.69 413 ASP A O 1
ATOM 3206 N N . SER A 1 414 ? -24.004 -15.517 26.955 1.00 84.00 414 SER A N 1
ATOM 3207 C CA . SER A 1 414 ? -24.281 -16.734 27.732 1.00 84.00 414 SER A CA 1
ATOM 3208 C C . SER A 1 414 ? -23.744 -16.636 29.155 1.00 84.00 414 SER A C 1
ATOM 3210 O O . SER A 1 414 ? -24.470 -16.837 30.136 1.00 84.00 414 SER A O 1
ATOM 3212 N N . ARG A 1 415 ? -22.481 -16.213 29.290 1.00 87.06 415 ARG A N 1
ATOM 3213 C CA . ARG A 1 415 ? -21.836 -16.017 30.590 1.00 87.06 415 ARG A CA 1
ATOM 3214 C C . ARG A 1 415 ? -22.606 -15.043 31.476 1.00 87.06 415 ARG A C 1
ATOM 3216 O O . ARG A 1 415 ? -22.879 -15.355 32.636 1.00 87.06 415 ARG A O 1
ATOM 3223 N N . GLN A 1 416 ? -22.989 -13.886 30.935 1.00 88.88 416 GLN A N 1
ATOM 3224 C CA . GLN A 1 416 ? -23.745 -12.877 31.676 1.00 88.88 416 GLN A CA 1
ATOM 3225 C C . GLN A 1 416 ? -25.123 -13.398 32.097 1.00 88.88 416 GLN A C 1
ATOM 3227 O O . GLN A 1 416 ? -25.548 -13.170 33.239 1.00 88.88 416 GLN A O 1
ATOM 3232 N N . SER A 1 417 ? -25.810 -14.104 31.201 1.00 84.25 417 SER A N 1
ATOM 3233 C CA . SER A 1 417 ? -27.153 -14.640 31.430 1.00 84.25 417 SER A CA 1
ATOM 3234 C C . SER A 1 417 ? -27.160 -15.667 32.564 1.00 84.25 417 SER A C 1
ATOM 3236 O O . SER A 1 417 ? -28.006 -15.584 33.458 1.00 84.25 417 SER A O 1
ATOM 3238 N N . ASN A 1 418 ? -26.145 -16.534 32.605 1.00 84.38 418 ASN A N 1
ATOM 3239 C CA . ASN A 1 418 ? -26.002 -17.613 33.587 1.00 84.38 418 ASN A CA 1
ATOM 3240 C C . ASN A 1 418 ? -25.595 -17.145 34.997 1.00 84.38 418 ASN A C 1
ATOM 3242 O O . ASN A 1 418 ? -25.777 -17.875 35.975 1.00 84.38 418 ASN A O 1
ATOM 3246 N N . ILE A 1 419 ? -25.075 -15.922 35.153 1.00 83.81 419 ILE A N 1
ATOM 3247 C CA . ILE A 1 419 ? -24.767 -15.367 36.479 1.00 83.81 419 ILE A CA 1
ATOM 3248 C C . ILE A 1 419 ? -26.068 -15.090 37.239 1.00 83.81 419 ILE A C 1
ATOM 3250 O O . ILE A 1 419 ? -26.939 -14.354 36.774 1.00 83.81 419 ILE A O 1
ATOM 3254 N N . LYS A 1 420 ? -26.198 -15.622 38.455 1.00 81.00 420 LYS A N 1
ATOM 3255 C CA . LYS A 1 420 ? -27.370 -15.368 39.305 1.00 81.00 420 LYS A CA 1
ATOM 3256 C C . LYS A 1 420 ? -27.453 -13.883 39.678 1.00 81.00 420 LYS A C 1
ATOM 3258 O O . LYS A 1 420 ? -26.448 -13.247 39.988 1.00 81.00 420 LYS A O 1
ATOM 3263 N N . SER A 1 421 ? -28.661 -13.324 39.645 1.00 82.25 421 SER A N 1
ATOM 3264 C CA . SER A 1 421 ? -28.909 -11.956 40.114 1.00 82.25 421 SER A CA 1
ATOM 3265 C C . SER A 1 421 ? -28.604 -11.825 41.608 1.00 82.25 421 SER A C 1
ATOM 3267 O O . SER A 1 421 ? -28.733 -12.795 42.355 1.00 82.25 421 SER A O 1
ATOM 3269 N N . ALA A 1 422 ? -28.231 -10.618 42.042 1.00 78.50 422 ALA A N 1
ATOM 3270 C CA . ALA A 1 422 ? -28.037 -10.314 43.458 1.00 78.50 422 ALA A CA 1
ATOM 3271 C C . ALA A 1 422 ? -29.289 -10.687 44.272 1.00 78.50 422 ALA A C 1
ATOM 3273 O O . ALA A 1 422 ? -30.417 -10.383 43.870 1.00 78.50 422 ALA A O 1
ATOM 3274 N N . LEU A 1 423 ? -29.073 -11.360 45.399 1.00 73.81 423 LEU A N 1
ATOM 3275 C CA . LEU A 1 423 ? -30.126 -11.884 46.258 1.00 73.81 423 LEU A CA 1
ATOM 3276 C C . LEU A 1 423 ? -30.663 -10.777 47.183 1.00 73.81 423 LEU A C 1
ATOM 3278 O O . LEU A 1 423 ? -29.882 -10.063 47.815 1.00 73.81 423 LEU A O 1
ATOM 3282 N N . GLY A 1 424 ? -31.983 -10.593 47.239 1.00 75.12 424 GLY A N 1
ATOM 3283 C CA . GLY A 1 424 ? -32.639 -9.646 48.148 1.00 75.12 424 GLY A CA 1
ATOM 3284 C C . GLY A 1 424 ? -32.092 -8.206 48.098 1.00 75.12 424 GLY A C 1
ATOM 3285 O O . GLY A 1 424 ? -32.325 -7.443 47.150 1.00 75.12 424 GLY A O 1
ATOM 3286 N N . LYS A 1 425 ? -31.412 -7.793 49.177 1.00 76.44 425 LYS A N 1
ATOM 3287 C CA . LYS A 1 425 ? -30.813 -6.452 49.340 1.00 76.44 425 LYS A CA 1
ATOM 3288 C C . LYS A 1 425 ? -29.290 -6.421 49.150 1.00 76.44 425 LYS A C 1
ATOM 3290 O O . LYS A 1 425 ? -28.710 -5.348 49.324 1.00 76.44 425 LYS A O 1
ATOM 3295 N N . THR A 1 426 ? -28.676 -7.536 48.758 1.00 82.19 426 THR A N 1
ATOM 3296 C CA . THR A 1 426 ? -27.224 -7.618 48.545 1.00 82.19 426 THR A CA 1
ATOM 3297 C C . THR A 1 426 ? -26.741 -6.679 47.429 1.00 82.19 426 THR A C 1
ATOM 3299 O O . THR A 1 426 ? -27.516 -6.201 46.593 1.00 82.19 426 THR A O 1
ATOM 3302 N N . CYS A 1 427 ? -25.454 -6.346 47.463 1.00 87.12 427 CYS A N 1
ATOM 3303 C CA . CYS A 1 427 ? -24.708 -5.433 46.591 1.00 87.12 427 CYS A CA 1
ATOM 3304 C C . CYS A 1 427 ? -25.109 -3.950 46.686 1.00 87.12 427 CYS A C 1
ATOM 3306 O O . CYS A 1 427 ? -24.475 -3.091 46.069 1.00 87.12 427 CYS A O 1
ATOM 3308 N N . ARG A 1 428 ? -26.136 -3.597 47.475 1.00 87.25 428 ARG A N 1
ATOM 3309 C CA . ARG A 1 428 ? -26.611 -2.206 47.603 1.00 87.25 428 ARG A CA 1
ATOM 3310 C C . ARG A 1 428 ? -25.609 -1.291 48.295 1.00 87.25 428 ARG A C 1
ATOM 3312 O O . ARG A 1 428 ? -25.597 -0.099 47.985 1.00 87.25 428 ARG A O 1
ATOM 3319 N N . TRP A 1 429 ? -24.767 -1.820 49.182 1.00 90.25 429 TRP A N 1
ATOM 3320 C CA . TRP A 1 429 ? -23.745 -1.036 49.884 1.00 90.25 429 TRP A CA 1
ATOM 3321 C C . TRP A 1 429 ? -22.803 -0.318 48.912 1.00 90.25 429 TRP A C 1
ATOM 3323 O O . TRP A 1 429 ? -22.424 0.820 49.177 1.00 90.25 429 TRP A O 1
ATOM 3333 N N . LEU A 1 430 ? -22.515 -0.920 47.749 1.00 90.62 430 LEU A N 1
ATOM 3334 C CA . LEU A 1 430 ? -21.644 -0.328 46.736 1.00 90.62 430 LEU A CA 1
ATOM 3335 C C . LEU A 1 430 ? -22.180 1.026 46.258 1.00 90.62 430 LEU A C 1
ATOM 3337 O O . LEU A 1 430 ? -21.414 1.948 46.025 1.00 90.62 430 LEU A O 1
ATOM 3341 N N . THR A 1 431 ? -23.504 1.197 46.202 1.00 86.50 431 THR A N 1
ATOM 3342 C CA . THR A 1 431 ? -24.122 2.469 45.784 1.00 86.50 431 THR A CA 1
ATOM 3343 C C . THR A 1 431 ? -23.898 3.617 46.772 1.00 86.50 431 THR A C 1
ATOM 3345 O O . THR A 1 431 ? -24.002 4.789 46.404 1.00 86.50 431 THR A O 1
ATOM 3348 N N . SER A 1 432 ? -23.568 3.288 48.020 1.00 88.69 432 SER A N 1
ATOM 3349 C CA . SER A 1 432 ? -23.198 4.248 49.058 1.00 88.69 432 SER A CA 1
ATOM 3350 C C . SER A 1 432 ? -21.686 4.375 49.240 1.00 88.69 432 SER A C 1
ATOM 3352 O O . SER A 1 432 ? -21.255 5.261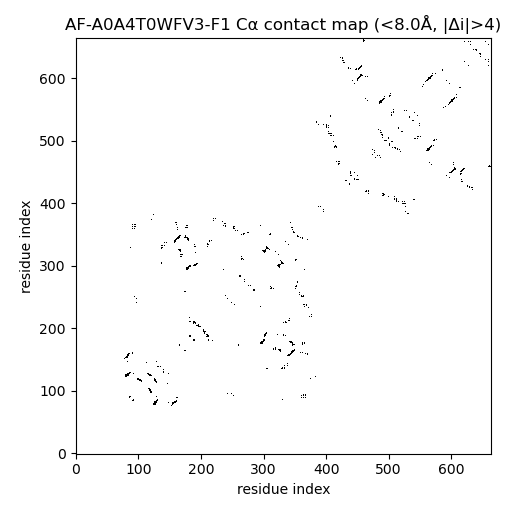 49.971 1.00 88.69 432 SER A O 1
ATOM 3354 N N . HIS A 1 433 ? -20.890 3.525 48.586 1.00 93.12 433 HIS A N 1
ATOM 3355 C CA . HIS A 1 433 ? -19.439 3.523 48.710 1.00 93.12 433 HIS A CA 1
ATOM 3356 C C . HIS A 1 433 ? -18.816 4.737 48.011 1.00 93.12 433 HIS A C 1
ATOM 3358 O O . HIS A 1 433 ? -19.195 5.069 46.884 1.00 93.12 433 HIS A O 1
ATOM 3364 N N . GLN A 1 434 ? -17.827 5.370 48.651 1.00 92.00 434 GLN A N 1
ATOM 3365 C CA . GLN A 1 434 ? -17.241 6.621 48.163 1.00 92.00 434 GLN A CA 1
ATOM 3366 C C . GLN A 1 434 ? -16.626 6.460 46.770 1.00 92.00 434 GLN A C 1
ATOM 3368 O O . GLN A 1 434 ? -16.994 7.200 45.870 1.00 92.00 434 GLN A O 1
ATOM 3373 N N . SER A 1 435 ? -15.801 5.432 46.541 1.00 92.38 435 SER A N 1
ATOM 3374 C CA . SER A 1 435 ? -15.179 5.204 45.225 1.00 92.38 435 SER A CA 1
ATOM 3375 C C . SER A 1 435 ? -16.199 4.975 44.107 1.00 92.38 435 SER A C 1
ATOM 3377 O O . SER A 1 435 ? -15.947 5.326 42.964 1.00 92.38 435 SER A O 1
ATOM 3379 N N . TYR A 1 436 ? -17.365 4.398 44.411 1.00 92.69 436 TYR A N 1
ATOM 3380 C CA . TYR A 1 436 ? -18.414 4.212 43.409 1.00 92.69 436 TYR A CA 1
ATOM 3381 C C . TYR A 1 436 ? -19.144 5.525 43.101 1.00 92.69 436 TYR A C 1
ATOM 3383 O O . TYR A 1 436 ? -19.507 5.777 41.954 1.00 92.69 436 TYR A O 1
ATOM 3391 N N . ARG A 1 437 ? -19.355 6.372 44.117 1.00 92.88 437 ARG A N 1
ATOM 3392 C CA . ARG A 1 437 ? -19.920 7.716 43.938 1.00 92.88 437 ARG A CA 1
ATOM 3393 C C . ARG A 1 437 ? -18.964 8.620 43.172 1.00 92.88 437 ARG A C 1
ATOM 3395 O O . ARG A 1 437 ? -19.396 9.242 42.212 1.00 92.88 437 ARG A O 1
ATOM 3402 N N . ASP A 1 438 ? -17.688 8.607 43.546 1.00 94.19 438 ASP A N 1
ATOM 3403 C CA . ASP A 1 438 ? -16.620 9.344 42.872 1.00 94.19 438 ASP A CA 1
ATOM 3404 C C . ASP A 1 438 ? -16.484 8.905 41.421 1.00 94.19 438 ASP A C 1
ATOM 3406 O O . ASP A 1 438 ? -16.446 9.742 40.530 1.00 94.19 438 ASP A O 1
ATOM 3410 N N . TRP A 1 439 ? -16.524 7.593 41.169 1.00 94.69 439 TRP A N 1
ATOM 3411 C CA . TRP A 1 439 ? -16.494 7.064 39.811 1.00 94.69 439 TRP A CA 1
ATOM 3412 C C . TRP A 1 439 ? -17.643 7.574 38.944 1.00 94.69 439 TRP A C 1
ATOM 3414 O O . TRP A 1 439 ? -17.463 7.688 37.741 1.00 94.69 439 TRP A O 1
ATOM 3424 N N . LEU A 1 440 ? -18.818 7.852 39.515 1.00 90.81 440 LEU A N 1
ATOM 3425 C CA . LEU A 1 440 ? -19.976 8.365 38.780 1.00 90.81 440 LEU A CA 1
ATOM 3426 C C . LEU A 1 440 ? -20.029 9.896 38.711 1.00 90.81 440 LEU A C 1
ATOM 3428 O O . LEU A 1 440 ? -20.882 10.416 37.991 1.00 90.81 440 LEU A O 1
ATOM 3432 N N . ASP A 1 441 ? -19.160 10.601 39.432 1.00 90.19 441 ASP A N 1
ATOM 3433 C CA . ASP A 1 441 ? -19.134 12.058 39.501 1.00 90.19 441 ASP A CA 1
ATOM 3434 C C . ASP A 1 441 ? -18.418 12.644 38.268 1.00 90.19 441 ASP A C 1
ATOM 3436 O O . ASP A 1 441 ? -17.217 12.425 38.085 1.00 90.19 441 ASP A O 1
ATOM 3440 N N . PRO A 1 442 ? -19.112 13.403 37.396 1.00 87.88 442 PRO A N 1
ATOM 3441 C CA . PRO A 1 442 ? -18.484 14.037 36.241 1.00 87.88 442 PRO A CA 1
ATOM 3442 C C . PRO A 1 442 ? -17.340 14.990 36.608 1.00 87.88 442 PRO A C 1
ATOM 3444 O O . PRO A 1 442 ? -16.418 15.141 35.809 1.00 87.88 442 PRO A O 1
ATOM 3447 N N . ALA A 1 443 ? -17.371 15.606 37.797 1.00 90.88 443 ALA A N 1
ATOM 3448 C CA . ALA A 1 443 ? -16.326 16.526 38.244 1.00 90.88 443 ALA A CA 1
ATOM 3449 C C . ALA A 1 443 ? -15.002 15.804 38.540 1.00 90.88 443 ALA A C 1
ATOM 3451 O O . ALA A 1 443 ? -13.935 16.370 38.318 1.00 90.88 443 ALA A O 1
ATOM 3452 N N . LYS A 1 444 ? -15.070 14.540 38.974 1.00 92.69 444 LYS A N 1
ATOM 3453 C CA . LYS A 1 444 ? -13.899 13.703 39.281 1.00 92.69 444 LYS A CA 1
ATOM 3454 C C . LYS A 1 444 ? -13.417 12.871 38.095 1.00 92.69 444 LYS A C 1
ATOM 3456 O O . LYS A 1 444 ? -12.333 12.291 38.142 1.00 92.69 444 LYS A O 1
ATOM 3461 N N . LEU A 1 445 ? -14.174 12.857 36.995 1.00 89.50 445 LEU A N 1
ATOM 3462 C CA . LEU A 1 445 ? -13.849 12.108 35.780 1.00 89.50 445 LEU A CA 1
ATOM 3463 C C . LEU A 1 445 ? -12.408 12.342 35.267 1.00 89.50 445 LEU A C 1
ATOM 3465 O O . LEU A 1 445 ? -11.779 11.355 34.872 1.00 89.50 445 LEU A O 1
ATOM 3469 N N . PRO A 1 446 ? -11.842 13.572 35.279 1.00 90.44 446 PRO A N 1
ATOM 3470 C CA . PRO A 1 446 ? -10.457 13.804 34.860 1.00 90.44 446 PRO A CA 1
ATOM 3471 C C . PRO A 1 446 ? -9.402 13.128 35.748 1.00 90.44 446 PRO A C 1
ATOM 3473 O O . PRO A 1 446 ? -8.312 12.849 35.265 1.00 90.44 446 PRO A O 1
ATOM 3476 N N . GLU A 1 447 ? -9.705 12.829 37.013 1.00 91.88 447 GLU A N 1
ATOM 3477 C CA . GLU A 1 447 ? -8.745 12.233 37.956 1.00 91.88 447 GLU A CA 1
ATOM 3478 C C . GLU A 1 447 ? -8.528 10.740 37.668 1.00 91.88 447 GLU A C 1
ATOM 3480 O O . GLU A 1 447 ? -7.402 10.235 37.652 1.00 91.88 447 GLU A O 1
ATOM 3485 N N . HIS A 1 448 ? -9.624 10.029 37.395 1.00 92.69 448 HIS A N 1
ATOM 3486 C CA . HIS A 1 448 ? -9.637 8.575 37.220 1.00 92.69 448 HIS A CA 1
ATOM 3487 C C . HIS A 1 448 ? -9.922 8.135 35.776 1.00 92.69 448 HIS A C 1
ATOM 3489 O O . HIS A 1 448 ? -10.094 6.945 35.522 1.00 92.69 448 HIS A O 1
ATOM 3495 N N . HIS A 1 449 ? -10.034 9.075 34.832 1.00 92.19 449 HIS A N 1
ATOM 3496 C CA . HIS A 1 449 ? -10.316 8.839 33.406 1.00 92.19 449 HIS A CA 1
ATOM 3497 C C . HIS A 1 449 ? -11.512 7.905 33.139 1.00 92.19 449 HIS A C 1
ATOM 3499 O O . HIS A 1 449 ? -11.543 7.183 32.141 1.00 92.19 449 HIS A O 1
ATOM 3505 N N . GLY A 1 450 ? -12.491 7.893 34.046 1.00 93.12 450 GLY A N 1
ATOM 3506 C CA . GLY A 1 450 ? -13.655 7.016 33.956 1.00 93.12 450 GLY A CA 1
ATOM 3507 C C . GLY A 1 450 ? -13.436 5.558 34.376 1.00 93.12 450 GLY A C 1
ATOM 3508 O O . GLY A 1 450 ? -14.354 4.766 34.190 1.00 93.12 450 GLY A O 1
ATOM 3509 N N . PHE A 1 451 ? -12.296 5.174 34.960 1.00 96.19 451 PHE A N 1
ATOM 3510 C CA . PHE A 1 451 ? -12.024 3.782 35.353 1.00 96.19 451 PHE A CA 1
ATOM 3511 C C . PHE A 1 451 ? -12.398 3.450 36.802 1.00 96.19 451 PHE A C 1
ATOM 3513 O O . PHE A 1 451 ? -12.030 4.171 37.732 1.00 96.19 451 PHE A O 1
ATOM 3520 N N . LEU A 1 452 ? -13.057 2.302 36.983 1.00 95.81 452 LEU A N 1
ATOM 3521 C CA . LEU A 1 452 ? -13.258 1.626 38.267 1.00 95.81 452 LEU A CA 1
ATOM 3522 C C . LEU A 1 452 ? -12.866 0.149 38.143 1.00 95.81 452 LEU A C 1
ATOM 3524 O O . LEU A 1 452 ? -13.437 -0.579 37.336 1.00 95.81 452 LEU A O 1
ATOM 3528 N N . TRP A 1 453 ? -11.936 -0.314 38.970 1.00 95.56 453 TRP A N 1
ATOM 3529 C CA . TRP A 1 453 ? -11.496 -1.707 39.007 1.00 95.56 453 TRP A CA 1
ATOM 3530 C C . TRP A 1 453 ? -11.967 -2.387 40.290 1.00 95.56 453 TRP A C 1
ATOM 3532 O O . TRP A 1 453 ? -11.549 -2.018 41.387 1.00 95.56 453 TRP A O 1
ATOM 3542 N N . ILE A 1 454 ? -12.796 -3.418 40.153 1.00 94.62 454 ILE A N 1
ATOM 3543 C CA . ILE A 1 454 ? -13.238 -4.273 41.256 1.00 94.62 454 ILE A CA 1
ATOM 3544 C C . ILE A 1 454 ? -12.364 -5.530 41.295 1.00 94.62 454 ILE A C 1
ATOM 3546 O O . ILE A 1 454 ? -12.432 -6.373 40.401 1.00 94.62 454 ILE A O 1
ATOM 3550 N N . SER A 1 455 ? -11.535 -5.671 42.326 1.00 93.38 455 SER A N 1
ATOM 3551 C CA . SER A 1 455 ? -10.705 -6.864 42.524 1.00 93.38 455 SER A CA 1
ATOM 3552 C C . SER A 1 455 ? -11.173 -7.707 43.702 1.00 93.38 455 SER A C 1
ATOM 3554 O O . SER A 1 455 ? -11.793 -7.206 44.635 1.00 93.38 455 SER A O 1
ATOM 3556 N N . GLY A 1 456 ? -10.871 -9.000 43.658 1.00 90.19 456 GLY A N 1
ATOM 3557 C CA . GLY A 1 456 ? -11.095 -9.896 44.788 1.00 90.19 456 GLY A CA 1
ATOM 3558 C C . GLY A 1 456 ? -10.789 -11.354 44.473 1.00 90.19 456 GLY A C 1
ATOM 3559 O O . GLY A 1 456 ? -10.640 -11.758 43.315 1.00 90.19 456 GLY A O 1
ATOM 3560 N N . LYS A 1 457 ? -10.729 -12.174 45.507 1.00 87.62 457 LYS A N 1
ATOM 3561 C CA . LYS A 1 457 ? -10.481 -13.611 45.510 1.00 87.62 457 LYS A CA 1
ATOM 3562 C C . LYS A 1 457 ? -11.503 -14.378 44.654 1.00 87.62 457 LYS A C 1
ATOM 3564 O O . LYS A 1 457 ? -12.601 -13.882 44.353 1.00 87.62 457 LYS A O 1
ATOM 3569 N N . PRO A 1 458 ? -11.156 -15.593 44.191 1.00 84.56 458 PRO A N 1
ATOM 3570 C CA . PRO A 1 458 ? -12.112 -16.483 43.531 1.00 84.56 458 PRO A CA 1
ATOM 3571 C C . PRO A 1 458 ? -13.374 -16.661 44.386 1.00 84.56 458 PRO A C 1
ATOM 3573 O O . PRO A 1 458 ? -13.275 -16.747 45.600 1.00 84.56 458 PRO A O 1
ATOM 3576 N N . GLY A 1 459 ? -14.562 -16.681 43.775 1.00 82.50 459 GLY A N 1
ATOM 3577 C CA . GLY A 1 459 ? -15.827 -16.895 44.498 1.00 82.50 459 GLY A CA 1
ATOM 3578 C C . GLY A 1 459 ? -16.303 -15.753 45.413 1.00 82.50 459 GLY A C 1
ATOM 3579 O O . GLY A 1 459 ? -17.343 -15.906 46.043 1.00 82.50 459 GLY A O 1
ATOM 3580 N N . ALA A 1 460 ? -15.624 -14.599 45.447 1.00 85.81 460 ALA A N 1
ATOM 3581 C CA . ALA A 1 460 ? -16.030 -13.431 46.245 1.00 85.81 460 ALA A CA 1
ATOM 3582 C C . ALA A 1 460 ? -17.281 -12.687 45.711 1.00 85.81 460 ALA A C 1
ATOM 3584 O O . ALA A 1 460 ? -17.675 -11.662 46.253 1.00 85.81 460 ALA A O 1
ATOM 3585 N N . GLY A 1 461 ? -17.911 -13.148 44.624 1.00 86.81 461 GLY A N 1
ATOM 3586 C CA . GLY A 1 461 ? -19.114 -12.506 44.066 1.00 86.81 461 GLY A CA 1
ATOM 3587 C C . GLY A 1 461 ? -18.864 -11.320 43.121 1.00 86.81 461 GLY A C 1
ATOM 3588 O O . GLY A 1 461 ? -19.785 -10.545 42.873 1.00 86.81 461 GLY A O 1
ATOM 3589 N N . LYS A 1 462 ? -17.659 -11.187 42.544 1.00 92.19 462 LYS A N 1
ATOM 3590 C CA . LYS A 1 462 ? -17.316 -10.143 41.551 1.00 92.19 462 LYS A CA 1
ATOM 3591 C C . LYS A 1 462 ? -18.301 -10.079 40.376 1.00 92.19 462 LYS A C 1
ATOM 3593 O O . LYS A 1 462 ? -18.891 -9.038 40.119 1.00 92.19 462 LYS A O 1
ATOM 3598 N N . SER A 1 463 ? -18.571 -11.199 39.717 1.00 91.56 463 SER A N 1
ATOM 3599 C CA . SER A 1 463 ? -19.504 -11.217 38.585 1.00 91.56 463 SER A CA 1
ATOM 3600 C C . SER A 1 463 ? -20.937 -10.857 39.003 1.00 91.56 463 SER A C 1
ATOM 3602 O O . SER A 1 463 ? -21.660 -10.191 38.259 1.00 91.56 463 SER A O 1
ATOM 3604 N N . THR A 1 464 ? -21.339 -11.209 40.232 1.00 90.31 464 THR A N 1
ATOM 3605 C CA . THR A 1 464 ? -22.630 -10.810 40.818 1.00 90.31 464 THR A CA 1
ATOM 3606 C C . THR A 1 464 ? -22.702 -9.297 41.029 1.00 90.31 464 THR A C 1
ATOM 3608 O O . THR A 1 464 ? -23.702 -8.679 40.654 1.00 90.31 464 THR A O 1
ATOM 3611 N N . ILE A 1 465 ? -21.641 -8.679 41.571 1.00 92.19 465 ILE A N 1
ATOM 3612 C CA . ILE A 1 465 ? -21.596 -7.225 41.781 1.00 92.19 465 ILE A CA 1
ATOM 3613 C C . ILE A 1 465 ? -21.562 -6.474 40.443 1.00 92.19 465 ILE A C 1
ATOM 3615 O O . ILE A 1 465 ? -22.308 -5.511 40.268 1.00 92.19 465 ILE A O 1
ATOM 3619 N N . MET A 1 466 ? -20.804 -6.969 39.458 1.00 93.56 466 MET A N 1
ATOM 3620 C CA . MET A 1 466 ? -20.772 -6.427 38.095 1.00 93.56 466 MET A CA 1
ATOM 3621 C C . MET A 1 466 ? -22.156 -6.475 37.439 1.00 93.56 466 MET A C 1
ATOM 3623 O O . MET A 1 466 ? -22.649 -5.454 36.950 1.00 93.56 466 MET A O 1
ATOM 3627 N N . LYS A 1 467 ? -22.852 -7.621 37.510 1.00 92.00 467 LYS A N 1
ATOM 3628 C CA . LYS A 1 467 ? -24.226 -7.767 36.997 1.00 92.00 467 LYS A CA 1
ATOM 3629 C C . LYS A 1 467 ? -25.211 -6.843 37.718 1.00 92.00 467 LYS A C 1
ATOM 3631 O O . LYS A 1 467 ? -26.089 -6.267 37.066 1.00 92.00 467 LYS A O 1
ATOM 3636 N N . PHE A 1 468 ? -25.070 -6.660 39.033 1.00 92.38 468 PHE A N 1
ATOM 3637 C CA . PHE A 1 468 ? -25.893 -5.735 39.816 1.00 92.38 468 PHE A CA 1
ATOM 3638 C C . PHE A 1 468 ? -25.714 -4.278 39.366 1.00 92.38 468 PHE A C 1
ATOM 3640 O O . PHE A 1 468 ? -26.705 -3.609 39.048 1.00 92.38 468 PHE A O 1
ATOM 3647 N N . VAL A 1 469 ? -24.469 -3.793 39.287 1.00 91.69 469 VAL A N 1
ATOM 3648 C CA . VAL A 1 469 ? -24.157 -2.412 38.880 1.00 91.69 469 VAL A CA 1
ATOM 3649 C C . VAL A 1 469 ? -24.613 -2.151 37.450 1.00 91.69 469 VAL A C 1
ATOM 3651 O O . VAL A 1 469 ? -25.272 -1.140 37.184 1.00 91.69 469 VAL A O 1
ATOM 3654 N N . MET A 1 470 ? -24.339 -3.083 36.538 1.00 92.12 470 MET A N 1
ATOM 3655 C CA . MET A 1 470 ? -24.778 -2.992 35.151 1.00 92.12 470 MET A CA 1
ATOM 3656 C C . MET A 1 470 ? -26.308 -2.908 35.055 1.00 92.12 470 MET A C 1
ATOM 3658 O O . MET A 1 470 ? -26.844 -2.002 34.414 1.00 92.12 470 MET A O 1
ATOM 3662 N N . SER A 1 471 ? -27.031 -3.800 35.743 1.00 89.94 471 SER A N 1
ATOM 3663 C CA . SER A 1 471 ? -28.502 -3.826 35.735 1.00 89.94 471 SER A CA 1
ATOM 3664 C C . SER A 1 471 ? -29.102 -2.540 36.303 1.00 89.94 471 SER A C 1
ATOM 3666 O O . SER A 1 471 ? -30.079 -2.010 35.771 1.00 89.94 471 SER A O 1
ATOM 3668 N N . ARG A 1 472 ? -28.509 -2.002 37.375 1.00 87.31 472 ARG A N 1
ATOM 3669 C CA . ARG A 1 472 ? -28.922 -0.724 37.964 1.00 87.31 472 ARG A CA 1
ATOM 3670 C C . ARG A 1 472 ? -28.674 0.440 37.007 1.00 87.31 472 ARG A C 1
ATOM 3672 O O . ARG A 1 472 ? -29.548 1.294 36.864 1.00 87.31 472 ARG A O 1
ATOM 3679 N N . THR A 1 473 ? -27.525 0.453 36.336 1.00 87.62 473 THR A N 1
ATOM 3680 C CA . THR A 1 473 ? -27.163 1.482 35.351 1.00 87.62 473 THR A CA 1
ATOM 3681 C C . THR A 1 473 ? -28.132 1.469 34.171 1.00 87.62 473 THR A C 1
ATOM 3683 O O . THR A 1 473 ? -28.676 2.522 33.835 1.00 87.62 473 THR A O 1
ATOM 3686 N N . LYS A 1 474 ? -28.447 0.280 33.629 1.00 85.38 474 LYS A N 1
ATOM 3687 C CA . LYS A 1 474 ? -29.470 0.105 32.585 1.00 85.38 474 LYS A CA 1
ATOM 3688 C C . LYS A 1 474 ? -30.832 0.644 33.046 1.00 85.38 474 LYS A C 1
ATOM 3690 O O . LYS A 1 474 ? -31.406 1.496 32.378 1.00 85.38 474 LYS A O 1
ATOM 3695 N N . ARG A 1 475 ? -31.327 0.246 34.227 1.00 82.00 475 ARG A N 1
ATOM 3696 C CA . ARG A 1 475 ? -32.642 0.695 34.743 1.00 82.00 475 ARG A CA 1
ATOM 3697 C C . ARG A 1 475 ? -32.726 2.199 35.014 1.00 82.00 475 ARG A C 1
ATOM 3699 O O . ARG A 1 475 ? -33.781 2.786 34.796 1.00 82.00 475 ARG A O 1
ATOM 3706 N N . GLY A 1 476 ? -31.662 2.800 35.546 1.00 72.75 476 GLY A N 1
ATOM 3707 C CA . GLY A 1 476 ? -31.661 4.200 35.973 1.00 72.75 476 GLY A CA 1
ATOM 3708 C C . GLY A 1 476 ? -31.483 5.197 34.829 1.00 72.75 476 GLY A C 1
ATOM 3709 O O . GLY A 1 476 ? -32.162 6.221 34.815 1.00 72.75 476 GLY A O 1
ATOM 3710 N N . LYS A 1 477 ? -30.578 4.909 33.883 1.00 67.31 477 LYS A N 1
ATOM 3711 C CA . LYS A 1 477 ? -30.186 5.860 32.829 1.00 67.31 477 LYS A CA 1
ATOM 3712 C C . LYS A 1 477 ? -31.020 5.715 31.557 1.00 67.31 477 LYS A C 1
ATOM 3714 O O . LYS A 1 477 ? -31.484 6.724 31.038 1.00 67.31 477 LYS A O 1
ATOM 3719 N N . ILE A 1 478 ? -31.314 4.483 31.126 1.00 62.19 478 ILE A N 1
ATOM 3720 C CA . ILE A 1 478 ? -32.114 4.242 29.909 1.00 62.19 478 ILE A CA 1
ATOM 3721 C C . ILE A 1 478 ? -33.546 4.766 30.089 1.00 62.19 478 ILE A C 1
ATOM 3723 O O . ILE A 1 478 ? -34.107 5.341 29.167 1.00 62.19 478 ILE A O 1
ATOM 3727 N N . LYS A 1 479 ? -34.124 4.674 31.296 1.00 60.06 479 LYS A N 1
ATOM 3728 C CA . LYS A 1 479 ? -35.460 5.236 31.569 1.00 60.06 479 LYS A CA 1
ATOM 3729 C C . LYS A 1 479 ? -35.518 6.768 31.553 1.00 60.06 479 LYS A C 1
ATOM 3731 O O . LYS A 1 479 ? -36.597 7.308 31.353 1.00 60.06 479 LYS A O 1
ATOM 3736 N N . LYS A 1 480 ? -34.406 7.463 31.818 1.00 62.62 480 LYS A N 1
ATOM 3737 C CA . LYS A 1 480 ? -34.376 8.933 31.931 1.00 62.62 480 LYS A CA 1
ATOM 3738 C C . LYS A 1 480 ? -33.935 9.623 30.642 1.00 62.62 480 LYS A C 1
ATOM 3740 O O . LYS A 1 480 ? -34.409 10.716 30.356 1.00 62.62 480 LYS A O 1
ATOM 3745 N N . SER A 1 481 ? -33.020 9.019 29.883 1.00 66.38 481 SER A N 1
ATOM 3746 C CA . SER A 1 481 ? -32.469 9.620 28.659 1.00 66.38 481 SER A CA 1
ATOM 3747 C C . SER A 1 481 ? -31.991 8.541 27.674 1.00 66.38 481 SER A C 1
ATOM 3749 O O . SER A 1 481 ? -30.786 8.398 27.462 1.00 66.38 481 SER A O 1
ATOM 3751 N N . PRO A 1 482 ? -32.913 7.767 27.067 1.00 63.94 482 PRO A N 1
ATOM 3752 C CA . PRO A 1 482 ? -32.567 6.627 26.213 1.00 63.94 482 PRO A CA 1
ATOM 3753 C C . PRO A 1 482 ? -31.740 7.019 24.978 1.00 63.94 482 PRO A C 1
ATOM 3755 O O . PRO A 1 482 ? -30.898 6.245 24.548 1.00 63.94 482 PRO A O 1
ATOM 3758 N N . ALA A 1 483 ? -31.911 8.237 24.454 1.00 67.50 483 ALA A N 1
ATOM 3759 C CA . ALA A 1 483 ? -31.159 8.725 23.294 1.00 67.50 483 ALA A CA 1
ATOM 3760 C C . ALA A 1 483 ? -29.709 9.160 23.608 1.00 67.50 483 ALA A C 1
ATOM 3762 O O . ALA A 1 483 ? -28.906 9.316 22.692 1.00 67.50 483 ALA A O 1
ATOM 3763 N N . ASN A 1 484 ? -29.359 9.359 24.888 1.00 77.25 484 ASN A N 1
ATOM 3764 C CA . ASN A 1 484 ? -28.085 9.971 25.297 1.00 77.25 484 ASN A CA 1
ATOM 3765 C C . ASN A 1 484 ? -27.199 9.076 26.174 1.00 77.25 484 ASN A C 1
ATOM 3767 O O . ASN A 1 484 ? -26.135 9.521 26.614 1.00 77.25 484 ASN A O 1
ATOM 3771 N N . ALA A 1 485 ? -27.606 7.831 26.432 1.00 85.69 485 ALA A N 1
ATOM 3772 C CA . ALA A 1 485 ? -26.834 6.906 27.249 1.00 85.69 485 ALA A CA 1
ATOM 3773 C C . ALA A 1 485 ? -26.889 5.472 26.716 1.00 85.69 485 ALA A C 1
ATOM 3775 O O . ALA A 1 485 ? -27.969 4.971 26.421 1.00 85.69 485 ALA A O 1
ATOM 3776 N N . ALA A 1 486 ? -25.747 4.781 26.691 1.00 90.31 486 ALA A N 1
ATOM 3777 C CA . ALA A 1 486 ? -25.699 3.349 26.397 1.00 90.31 486 ALA A CA 1
ATOM 3778 C C . ALA A 1 486 ? -24.903 2.570 27.448 1.00 90.31 486 ALA A C 1
ATOM 3780 O O . ALA A 1 486 ? -23.978 3.085 28.086 1.00 90.31 486 ALA A O 1
ATOM 3781 N N . VAL A 1 487 ? -25.283 1.304 27.626 1.00 93.31 487 VAL A N 1
ATOM 3782 C CA . VAL A 1 487 ? -24.606 0.365 28.520 1.00 93.31 487 VAL A CA 1
ATOM 3783 C C . VAL A 1 487 ? -24.171 -0.844 27.713 1.00 93.31 487 VAL A C 1
ATOM 3785 O O . VAL A 1 487 ? -25.019 -1.601 27.244 1.00 93.31 487 VAL A O 1
ATOM 3788 N N . ILE A 1 488 ? -22.860 -1.027 27.605 1.00 95.81 488 ILE A N 1
ATOM 3789 C CA . ILE A 1 488 ? -22.232 -2.141 26.894 1.00 95.81 488 ILE A CA 1
ATOM 3790 C C . ILE A 1 488 ? -21.469 -3.018 27.880 1.00 95.81 488 ILE A C 1
ATOM 3792 O O . ILE A 1 488 ? -21.036 -2.543 28.936 1.00 95.81 488 ILE A O 1
ATOM 3796 N N . HIS A 1 489 ? -21.329 -4.301 27.571 1.00 96.81 489 HIS A N 1
ATOM 3797 C CA . HIS A 1 489 ? -20.722 -5.235 28.506 1.00 96.81 489 HIS A CA 1
ATOM 3798 C C . HIS A 1 489 ? -20.127 -6.469 27.844 1.00 96.81 489 HIS A C 1
ATOM 3800 O O . HIS A 1 489 ? -20.560 -6.871 26.774 1.00 96.81 489 HIS A O 1
ATOM 3806 N N . PHE A 1 490 ? -19.163 -7.091 28.510 1.00 97.00 490 PHE A N 1
ATOM 3807 C CA . PHE A 1 490 ? -18.653 -8.403 28.146 1.00 97.00 490 PHE A CA 1
ATOM 3808 C C . PHE A 1 490 ? -18.191 -9.142 29.400 1.00 97.00 490 PHE A C 1
ATOM 3810 O O . PHE A 1 490 ? -17.609 -8.537 30.300 1.00 97.00 490 PHE A O 1
ATOM 3817 N N . PHE A 1 491 ? -18.485 -10.434 29.487 1.00 95.69 491 PHE A N 1
ATOM 3818 C CA . PHE A 1 491 ? -18.119 -11.264 30.630 1.00 95.69 491 PHE A CA 1
ATOM 3819 C C . PHE A 1 491 ? -17.285 -12.420 30.101 1.00 95.69 491 PHE A C 1
ATOM 3821 O O . PHE A 1 491 ? -17.832 -13.298 29.435 1.00 95.69 491 PHE A O 1
ATOM 3828 N N . PHE A 1 492 ? -15.982 -12.406 30.386 1.00 93.88 492 PHE A N 1
ATOM 3829 C CA . PHE A 1 492 ? -15.097 -13.481 29.956 1.00 93.88 492 PHE A CA 1
ATOM 3830 C C . PHE A 1 492 ? -15.522 -14.818 30.577 1.00 93.88 492 PHE A C 1
ATOM 3832 O O . PHE A 1 492 ? -16.003 -14.884 31.717 1.00 93.88 492 PHE A O 1
ATOM 3839 N N . ASN A 1 493 ? -15.363 -15.881 29.794 1.00 91.25 493 ASN A N 1
ATOM 3840 C CA . ASN A 1 493 ? -15.685 -17.241 30.194 1.00 91.25 493 ASN A CA 1
ATOM 3841 C C . ASN A 1 493 ? -14.575 -18.187 29.736 1.00 91.25 493 ASN A C 1
ATOM 3843 O O . ASN A 1 493 ? -14.588 -18.679 28.612 1.00 91.25 493 ASN A O 1
ATOM 3847 N N . ALA A 1 494 ? -13.639 -18.504 30.629 1.00 86.81 494 ALA A N 1
ATOM 3848 C CA . ALA A 1 494 ? -12.529 -19.417 30.340 1.00 86.81 494 ALA A CA 1
ATOM 3849 C C . ALA A 1 494 ? -12.989 -20.848 29.989 1.00 86.81 494 ALA A C 1
ATOM 3851 O O . ALA A 1 494 ? -12.195 -21.643 29.493 1.00 86.81 494 ALA A O 1
ATOM 3852 N N . ARG A 1 495 ? -14.251 -21.196 30.284 1.00 86.56 495 ARG A N 1
ATOM 3853 C CA . ARG A 1 495 ? -14.873 -22.489 29.945 1.00 86.56 495 ARG A CA 1
ATOM 3854 C C . ARG A 1 495 ? -15.786 -22.420 28.716 1.00 86.56 495 ARG A C 1
ATOM 3856 O O . ARG A 1 495 ? -16.414 -23.426 28.403 1.00 86.56 495 ARG A O 1
ATOM 3863 N N . GLY A 1 496 ? -15.931 -21.242 28.117 1.00 86.75 496 GLY A N 1
ATOM 3864 C CA . GLY A 1 496 ? -16.736 -21.023 26.922 1.00 86.75 496 GLY A CA 1
ATOM 3865 C C . GLY A 1 496 ? -15.962 -21.302 25.637 1.00 86.75 496 GLY A C 1
ATOM 3866 O O . GLY A 1 496 ? -14.829 -21.792 25.663 1.00 86.75 496 GLY A O 1
ATOM 3867 N N . GLU A 1 497 ? -16.585 -20.951 24.519 1.00 88.38 497 GLU A N 1
ATOM 3868 C CA . GLU A 1 497 ? -15.981 -21.043 23.188 1.00 88.38 497 GLU A CA 1
ATOM 3869 C C . GLU A 1 497 ? -14.833 -20.029 23.003 1.00 88.38 497 GLU A C 1
ATOM 3871 O O . GLU A 1 497 ? -14.651 -19.101 23.796 1.00 88.38 497 GLU A O 1
ATOM 3876 N N . GLU A 1 498 ? -14.052 -20.167 21.925 1.00 88.25 498 GLU A N 1
ATOM 3877 C CA . GLU A 1 498 ? -12.865 -19.329 21.663 1.00 88.25 498 GLU A CA 1
ATOM 3878 C C . GLU A 1 498 ? -13.133 -17.813 21.751 1.00 88.25 498 GLU A C 1
ATOM 3880 O O . GLU A 1 498 ? -12.326 -17.051 22.290 1.00 88.25 498 GLU A O 1
ATOM 3885 N N . LEU A 1 499 ? -14.285 -17.345 21.268 1.00 91.69 499 LEU A N 1
ATOM 3886 C CA . LEU A 1 499 ? -14.637 -15.922 21.322 1.00 91.69 499 LEU A CA 1
ATOM 3887 C C . LEU A 1 499 ? -15.068 -15.456 22.723 1.00 91.69 499 LEU A C 1
ATOM 3889 O O . LEU A 1 499 ? -14.938 -14.275 23.028 1.00 91.69 499 LEU A O 1
ATOM 3893 N N . GLU A 1 500 ? -15.516 -16.346 23.611 1.00 92.12 500 GLU A N 1
ATOM 3894 C CA . GLU A 1 500 ? -15.885 -15.976 24.987 1.00 92.12 500 GLU A CA 1
ATOM 3895 C C . GLU A 1 500 ? -14.665 -15.740 25.899 1.00 92.12 500 GLU A C 1
ATOM 3897 O O . GLU A 1 500 ? -14.794 -15.129 26.965 1.00 92.12 500 GLU A O 1
ATOM 3902 N N . LYS A 1 501 ? -13.475 -16.202 25.492 1.00 91.81 501 LYS A N 1
ATOM 3903 C CA . LYS A 1 501 ? -12.229 -16.104 26.274 1.00 91.81 501 LYS A CA 1
ATOM 3904 C C . LYS A 1 501 ? -11.165 -15.171 25.680 1.00 91.81 501 LYS A C 1
ATOM 3906 O O . LYS A 1 501 ? -10.096 -15.033 26.267 1.00 91.81 501 LYS A O 1
ATOM 3911 N N . THR A 1 502 ? -11.442 -14.528 24.543 1.00 93.75 502 THR A N 1
ATOM 3912 C CA . THR A 1 502 ? -10.483 -13.669 23.820 1.00 93.75 502 THR A CA 1
ATOM 3913 C C . THR A 1 502 ? -10.941 -12.218 23.745 1.00 93.75 502 THR A C 1
ATOM 3915 O O . THR A 1 502 ? -12.136 -11.902 23.724 1.00 93.75 502 THR A O 1
ATOM 3918 N N . THR A 1 503 ? -9.985 -11.294 23.640 1.00 95.38 503 THR A N 1
ATOM 3919 C CA . THR A 1 503 ? -10.299 -9.873 23.428 1.00 95.38 503 THR A CA 1
ATOM 3920 C C . THR A 1 503 ? -10.974 -9.629 22.080 1.00 95.38 503 THR A C 1
ATOM 3922 O O . THR A 1 503 ? -11.755 -8.686 21.949 1.00 95.38 503 THR A O 1
ATOM 3925 N N . LEU A 1 504 ? -10.749 -10.499 21.090 1.00 94.06 504 LEU A N 1
ATOM 3926 C CA . LEU A 1 504 ? -11.434 -10.448 19.801 1.00 94.06 504 LEU A CA 1
ATOM 3927 C C . LEU A 1 504 ? -12.958 -10.544 19.964 1.00 94.06 504 LEU A C 1
ATOM 3929 O O . LEU A 1 504 ? -13.679 -9.670 19.477 1.00 94.06 504 LEU A O 1
ATOM 3933 N N . GLY A 1 505 ? -13.450 -11.563 20.675 1.00 94.25 505 GLY A N 1
ATOM 3934 C CA . GLY A 1 505 ? -14.884 -11.707 20.936 1.00 94.25 505 GLY A CA 1
ATOM 3935 C C . GLY A 1 505 ? -15.433 -10.595 21.828 1.00 94.25 505 GLY A C 1
ATOM 3936 O O . GLY A 1 505 ? -16.518 -10.071 21.561 1.00 94.25 505 GLY A O 1
ATOM 3937 N N . MET A 1 506 ? -14.639 -10.119 22.792 1.00 96.81 506 MET A N 1
ATOM 3938 C CA . MET A 1 506 ? -14.986 -8.942 23.589 1.00 96.81 506 MET A CA 1
ATOM 3939 C C . MET A 1 506 ? -15.233 -7.706 22.711 1.00 96.81 506 MET A C 1
ATOM 3941 O O . MET A 1 506 ? -16.290 -7.084 22.814 1.00 96.81 506 MET A O 1
ATOM 3945 N N . TYR A 1 507 ? -14.303 -7.332 21.825 1.00 97.06 507 TYR A N 1
ATOM 3946 C CA . TYR A 1 507 ? -14.483 -6.150 20.974 1.00 97.06 507 TYR A CA 1
ATOM 3947 C C . TYR A 1 507 ? -15.635 -6.307 19.977 1.00 97.06 507 TYR A C 1
ATOM 3949 O O . TYR A 1 507 ? -16.325 -5.320 19.714 1.00 97.06 507 TYR A O 1
ATOM 3957 N N . ARG A 1 508 ? -15.880 -7.520 19.461 1.00 95.38 508 ARG A N 1
ATOM 3958 C CA . ARG A 1 508 ? -17.066 -7.821 18.642 1.00 95.38 508 ARG A CA 1
ATOM 3959 C C . ARG A 1 508 ? -18.356 -7.523 19.407 1.00 95.38 508 ARG A C 1
ATOM 3961 O O . ARG A 1 508 ? -19.183 -6.754 18.922 1.00 95.38 508 ARG A O 1
ATOM 3968 N N . SER A 1 509 ? -18.477 -8.046 20.628 1.00 96.06 509 SER A N 1
ATOM 3969 C CA . SER A 1 509 ? -19.652 -7.853 21.486 1.00 96.06 509 SER A CA 1
ATOM 3970 C C . SER A 1 509 ? -19.854 -6.395 21.900 1.00 96.06 509 SER A C 1
ATOM 3972 O O . SER A 1 509 ? -20.944 -5.841 21.744 1.00 96.06 509 SER A O 1
ATOM 3974 N N . LEU A 1 510 ? -18.789 -5.724 22.348 1.00 97.25 510 LEU A N 1
ATOM 3975 C CA . LEU A 1 510 ? -18.857 -4.320 22.750 1.00 97.25 510 LEU A CA 1
ATOM 3976 C C . LEU A 1 510 ? -19.249 -3.404 21.586 1.00 97.25 510 LEU A C 1
ATOM 3978 O O . LEU A 1 510 ? -20.044 -2.483 21.779 1.00 97.25 510 LEU A O 1
ATOM 3982 N N . LEU A 1 511 ? -18.705 -3.643 20.389 1.00 95.75 511 LEU A N 1
ATOM 3983 C CA . LEU A 1 511 ? -19.056 -2.867 19.204 1.00 95.75 511 LEU A CA 1
ATOM 3984 C C . LEU A 1 511 ? -20.494 -3.161 18.765 1.00 95.75 511 LEU A C 1
ATOM 3986 O O . LEU A 1 511 ? -21.239 -2.214 18.535 1.00 95.75 511 LEU A O 1
ATOM 3990 N N . HIS A 1 512 ? -20.911 -4.431 18.729 1.00 96.00 512 HIS A N 1
ATOM 3991 C CA . HIS A 1 512 ? -22.286 -4.819 18.404 1.00 96.00 512 HIS A CA 1
ATOM 3992 C C . HIS A 1 512 ? -23.305 -4.087 19.290 1.00 96.00 512 HIS A C 1
ATOM 3994 O O . HIS A 1 512 ? -24.177 -3.388 18.777 1.00 96.00 512 HIS A O 1
ATOM 4000 N N . GLN A 1 513 ? -23.136 -4.160 20.615 1.00 95.19 513 GLN A N 1
ATOM 4001 C CA . GLN A 1 513 ? -24.036 -3.515 21.577 1.00 95.19 513 GLN A CA 1
ATOM 4002 C C . GLN A 1 513 ? -23.995 -1.987 21.500 1.00 95.19 513 GLN A C 1
ATOM 4004 O O . GLN A 1 513 ? -24.999 -1.320 21.745 1.00 95.19 513 GLN A O 1
ATOM 4009 N N . LEU A 1 514 ? -22.834 -1.395 21.204 1.00 94.31 514 LEU A N 1
ATOM 4010 C CA . LEU A 1 514 ? -22.725 0.054 21.050 1.00 94.31 514 LEU A CA 1
ATOM 4011 C C . LEU A 1 514 ? -23.526 0.534 19.833 1.00 94.31 514 LEU A C 1
ATOM 4013 O O . LEU A 1 514 ? -24.238 1.530 19.929 1.00 94.31 514 LEU A O 1
ATOM 4017 N N . LEU A 1 515 ? -23.412 -0.186 18.718 1.00 93.75 515 LEU A N 1
ATOM 4018 C CA . LEU A 1 515 ? -24.088 0.117 17.457 1.00 93.75 515 LEU A CA 1
ATOM 4019 C C . LEU A 1 515 ? -25.585 -0.230 17.471 1.00 93.75 515 LEU A C 1
ATOM 4021 O O . LEU A 1 515 ? -26.359 0.389 16.745 1.00 93.75 515 LEU A O 1
ATOM 4025 N N . GLU A 1 516 ? -25.990 -1.185 18.304 1.00 92.69 516 GLU A N 1
ATOM 4026 C CA . GLU A 1 516 ? -27.394 -1.503 18.575 1.00 92.69 516 GLU A CA 1
ATOM 4027 C C . GLU A 1 516 ? -28.056 -0.408 19.424 1.00 92.69 516 GLU A C 1
ATOM 4029 O O . GLU A 1 516 ? -29.112 0.111 19.069 1.00 92.69 516 GLU A O 1
ATOM 4034 N N . ASN A 1 517 ? -27.411 -0.004 20.525 1.00 90.06 517 ASN A N 1
ATOM 4035 C CA . ASN A 1 517 ? -27.952 1.016 21.425 1.00 90.06 517 ASN A CA 1
ATOM 4036 C C . ASN A 1 517 ? -27.939 2.426 20.810 1.00 90.06 517 ASN A C 1
ATOM 4038 O O . ASN A 1 517 ? -28.755 3.262 21.193 1.00 90.06 517 ASN A O 1
ATOM 4042 N N . LEU A 1 518 ? -27.001 2.713 19.898 1.00 90.38 518 LEU A N 1
ATOM 4043 C CA . LEU A 1 518 ? -26.850 4.006 19.221 1.00 90.38 518 LEU A CA 1
ATOM 4044 C C . LEU A 1 518 ? -26.741 3.802 17.696 1.00 90.38 518 LEU A C 1
ATOM 4046 O O . LEU A 1 518 ? -25.632 3.824 17.149 1.00 90.38 518 LEU A O 1
ATOM 4050 N N . PRO A 1 519 ? -27.876 3.612 16.991 1.00 90.06 519 PRO A N 1
ATOM 4051 C CA . PRO A 1 519 ? -27.890 3.251 15.570 1.00 90.06 519 PRO A CA 1
ATOM 4052 C C . PRO A 1 519 ? -27.209 4.261 14.640 1.00 90.06 519 PRO A C 1
ATOM 4054 O O . PRO A 1 519 ? -26.667 3.887 13.603 1.00 90.06 519 PRO A O 1
ATOM 4057 N N . ASP A 1 520 ? -27.169 5.544 15.007 1.00 88.81 520 ASP A N 1
ATOM 4058 C CA . ASP A 1 520 ? -26.478 6.575 14.227 1.00 88.81 520 ASP A CA 1
ATOM 4059 C C . ASP A 1 520 ? -24.960 6.329 14.136 1.00 88.81 520 ASP A C 1
ATOM 4061 O O . ASP A 1 520 ? -24.312 6.725 13.162 1.00 88.81 520 ASP A O 1
ATOM 4065 N N . LEU A 1 521 ? -24.388 5.608 15.107 1.00 91.25 521 LEU A N 1
ATOM 4066 C CA . LEU A 1 521 ? -22.985 5.214 15.081 1.00 91.25 521 LEU A CA 1
ATOM 4067 C C . LEU A 1 521 ? -22.699 4.099 14.072 1.00 91.25 521 LEU A C 1
ATOM 4069 O O . LEU A 1 521 ? -21.532 3.919 13.733 1.00 91.25 521 LEU A O 1
ATOM 4073 N N . GLN A 1 522 ? -23.703 3.392 13.534 1.00 91.44 522 GLN A N 1
ATOM 4074 C CA . GLN A 1 522 ? -23.489 2.323 12.542 1.00 91.44 522 GLN A CA 1
ATOM 4075 C C . GLN A 1 522 ? -22.761 2.819 11.288 1.00 91.44 522 GLN A C 1
ATOM 4077 O O . GLN A 1 522 ? -22.057 2.050 10.639 1.00 91.44 522 GLN A O 1
ATOM 4082 N N . GLN A 1 523 ? -22.816 4.124 11.004 1.00 87.25 523 GLN A N 1
ATOM 4083 C CA . GLN A 1 523 ? -22.033 4.773 9.947 1.00 87.25 523 GLN A CA 1
ATOM 4084 C C . GLN A 1 523 ? -20.516 4.546 10.068 1.00 87.25 523 GLN A C 1
ATOM 4086 O O . GLN A 1 523 ? -19.785 4.726 9.098 1.00 87.25 523 GLN A O 1
ATOM 4091 N N . VAL A 1 524 ? -19.984 4.164 11.239 1.00 87.94 524 VAL A N 1
ATOM 4092 C CA . VAL A 1 524 ? -18.557 3.808 11.349 1.00 87.94 524 VAL A CA 1
ATOM 4093 C C . VAL A 1 524 ? -18.198 2.587 10.503 1.00 87.94 524 VAL A C 1
ATOM 4095 O O . VAL A 1 524 ? -17.061 2.511 10.032 1.00 87.94 524 VAL A O 1
ATOM 4098 N N . LEU A 1 525 ? -19.156 1.688 10.257 1.00 85.00 525 LEU A N 1
ATOM 4099 C CA . LEU A 1 525 ? -18.990 0.511 9.404 1.00 85.00 525 LEU A CA 1
ATOM 4100 C C . LEU A 1 525 ? -18.863 0.883 7.919 1.00 85.00 525 LEU A C 1
ATOM 4102 O O . LEU A 1 525 ? -18.228 0.155 7.167 1.00 85.00 525 LEU A O 1
ATOM 4106 N N . ASP A 1 526 ? -19.345 2.058 7.503 1.00 76.06 526 ASP A N 1
ATOM 4107 C CA . ASP A 1 526 ? -19.190 2.520 6.114 1.00 76.06 526 ASP A CA 1
ATOM 4108 C C . ASP A 1 526 ? -17.737 2.806 5.749 1.00 76.06 526 ASP A C 1
ATOM 4110 O O . ASP A 1 526 ? -17.382 2.840 4.579 1.00 76.06 526 ASP A O 1
ATOM 4114 N N . THR A 1 527 ? -16.904 3.051 6.757 1.00 61.31 527 THR A N 1
ATOM 4115 C CA . THR A 1 527 ? -15.543 3.567 6.581 1.00 61.31 527 THR A CA 1
ATOM 4116 C C . THR A 1 527 ? -14.457 2.512 6.723 1.00 61.31 527 THR A C 1
ATOM 4118 O O . THR A 1 527 ? -13.270 2.840 6.722 1.00 61.31 527 THR A O 1
ATOM 4121 N N . ALA A 1 528 ? -14.855 1.259 6.921 1.00 56.06 528 ALA A N 1
ATOM 4122 C CA . ALA A 1 528 ? -13.946 0.133 6.923 1.00 56.06 528 ALA A CA 1
ATOM 4123 C C . ALA A 1 528 ? -14.071 -0.605 5.590 1.00 56.06 528 ALA A C 1
ATOM 4125 O O . ALA A 1 528 ? -15.160 -1.014 5.191 1.00 56.06 528 ALA A O 1
ATOM 4126 N N . ASN A 1 529 ? -12.933 -0.773 4.915 1.00 53.88 529 ASN A N 1
ATOM 4127 C CA . ASN A 1 529 ? -12.823 -1.476 3.640 1.00 53.88 529 ASN A CA 1
ATOM 4128 C C . ASN A 1 529 ? -12.933 -2.986 3.870 1.00 53.88 529 ASN A C 1
ATOM 4130 O O . ASN A 1 529 ? -11.945 -3.721 3.834 1.00 53.88 529 ASN A O 1
ATOM 4134 N N . PHE A 1 530 ? -14.143 -3.449 4.167 1.00 59.41 530 PHE A N 1
ATOM 4135 C CA . PHE A 1 530 ? -14.438 -4.863 4.339 1.00 59.41 530 PHE A CA 1
ATOM 4136 C C . PHE A 1 530 ? -14.434 -5.531 2.964 1.00 59.41 530 PHE A C 1
ATOM 4138 O O . PHE A 1 530 ? -15.387 -5.396 2.198 1.00 59.41 530 PHE A O 1
ATOM 4145 N N . SER A 1 531 ? -13.326 -6.187 2.624 1.00 42.88 531 SER A N 1
ATOM 4146 C CA . SER A 1 531 ? -13.203 -6.949 1.383 1.00 42.88 531 SER A CA 1
ATOM 4147 C C . SER A 1 531 ? -14.008 -8.246 1.513 1.00 42.88 531 SER A C 1
ATOM 4149 O O . SER A 1 531 ? -13.740 -9.018 2.423 1.00 42.88 531 SER A O 1
ATOM 4151 N N . LEU A 1 532 ? -14.946 -8.473 0.587 1.00 40.59 532 LEU A N 1
ATOM 4152 C CA . LEU A 1 532 ? -15.570 -9.765 0.260 1.00 40.59 532 LEU A CA 1
ATOM 4153 C C . LEU A 1 532 ? -16.268 -10.507 1.419 1.00 40.59 532 LEU A C 1
ATOM 4155 O O . LEU A 1 532 ? -15.670 -11.335 2.099 1.00 40.59 532 LEU A O 1
ATOM 4159 N N . LEU A 1 533 ? -17.585 -10.330 1.538 1.00 42.56 533 LEU A N 1
ATOM 4160 C CA . LEU A 1 533 ? -18.434 -11.426 2.006 1.00 42.56 533 LEU A CA 1
ATOM 4161 C C . LEU A 1 533 ? -18.754 -12.301 0.791 1.00 42.56 533 LEU A C 1
ATOM 4163 O O . LEU A 1 533 ? -19.381 -11.836 -0.158 1.00 42.56 533 LEU A O 1
ATOM 4167 N N . LYS A 1 534 ? -18.299 -13.558 0.800 1.00 39.12 534 LYS A N 1
ATOM 4168 C CA . LYS A 1 534 ? -18.994 -14.600 0.037 1.00 39.12 534 LYS A CA 1
ATOM 4169 C C . LYS A 1 534 ? -20.334 -14.826 0.732 1.00 39.12 534 LYS A C 1
ATOM 4171 O O . LYS A 1 534 ? -20.373 -14.890 1.963 1.00 39.12 534 LYS A O 1
ATOM 4176 N N . GLU A 1 535 ? -21.407 -14.930 -0.044 1.00 39.34 535 GLU A N 1
ATOM 4177 C CA . GLU A 1 535 ? -22.731 -15.288 0.469 1.00 39.34 535 GLU A CA 1
ATOM 4178 C C . GLU A 1 535 ? -22.619 -16.531 1.372 1.00 39.34 535 GLU A C 1
ATOM 4180 O O . GLU A 1 535 ? -22.126 -17.577 0.948 1.00 39.34 535 GLU A O 1
ATOM 4185 N N . GLY A 1 536 ? -23.018 -16.391 2.641 1.00 42.72 536 GLY A N 1
ATOM 4186 C CA . GLY A 1 536 ? -23.120 -17.499 3.598 1.00 42.72 536 GLY A CA 1
ATOM 4187 C C . GLY A 1 536 ? -21.940 -17.738 4.555 1.00 42.72 536 GLY A C 1
ATOM 4188 O O . GLY A 1 536 ? -22.041 -18.645 5.376 1.00 42.72 536 GLY A O 1
ATOM 4189 N N . SER A 1 537 ? -20.849 -16.959 4.521 1.00 47.09 537 SER A N 1
ATOM 4190 C CA . SER A 1 537 ? -19.738 -17.095 5.493 1.00 47.09 537 SER A CA 1
ATOM 4191 C C . SER A 1 537 ? -19.664 -15.940 6.503 1.00 47.09 537 SER A C 1
ATOM 4193 O O . SER A 1 537 ? -19.786 -14.780 6.116 1.00 47.09 537 SER A O 1
ATOM 4195 N N . SER A 1 538 ? -19.408 -16.250 7.784 1.00 59.84 538 SER A N 1
ATOM 4196 C CA . SER A 1 538 ? -19.146 -15.261 8.848 1.00 59.84 538 SER A CA 1
ATOM 4197 C C . SER A 1 538 ? -17.978 -14.337 8.472 1.00 59.84 538 SER A C 1
ATOM 4199 O O . SER A 1 538 ? -16.946 -14.809 7.992 1.00 59.84 538 SER A O 1
ATOM 4201 N N . PHE A 1 539 ? -18.125 -13.025 8.690 1.00 69.12 539 PHE A N 1
ATOM 4202 C CA . PHE A 1 539 ? -17.073 -12.052 8.388 1.00 69.12 539 PHE A CA 1
ATOM 4203 C C . PHE A 1 539 ? -15.817 -12.308 9.253 1.00 69.12 539 PHE A C 1
ATOM 4205 O O . PHE A 1 539 ? -15.938 -12.376 10.484 1.00 69.12 539 PHE A O 1
ATOM 4212 N N . PRO A 1 540 ? -14.605 -12.411 8.665 1.00 75.12 540 PRO A N 1
ATOM 4213 C CA . PRO A 1 540 ? -13.376 -12.631 9.423 1.00 75.12 540 PRO A CA 1
ATOM 4214 C C . PRO A 1 540 ? -12.927 -11.331 10.105 1.00 75.12 540 PRO A C 1
ATOM 4216 O O . PRO A 1 540 ? -12.112 -10.568 9.590 1.00 75.12 540 PRO A O 1
ATOM 4219 N N . TRP A 1 541 ? -13.492 -11.049 11.278 1.00 83.38 541 TRP A N 1
ATOM 4220 C CA . TRP A 1 541 ? -13.138 -9.868 12.062 1.00 83.38 541 TRP A CA 1
ATOM 4221 C C . TRP A 1 541 ? -11.706 -9.942 12.601 1.00 83.38 541 TRP A C 1
ATOM 4223 O O . TRP A 1 541 ? -11.353 -10.867 13.327 1.00 83.38 541 TRP A O 1
ATOM 4233 N N . GLU A 1 542 ? -10.912 -8.908 12.319 1.00 82.56 542 GLU A N 1
ATOM 4234 C CA . GLU A 1 542 ? -9.578 -8.722 12.894 1.00 82.56 542 GLU A CA 1
ATOM 4235 C C . GLU A 1 542 ? -9.603 -7.780 14.108 1.00 82.56 542 GLU A C 1
ATOM 4237 O O . GLU A 1 542 ? -10.276 -6.742 14.111 1.00 82.56 542 GLU A O 1
ATOM 4242 N N . LEU A 1 543 ? -8.783 -8.081 15.120 1.00 84.75 543 LEU A N 1
ATOM 4243 C CA . LEU A 1 543 ? -8.706 -7.318 16.371 1.00 84.75 543 LEU A CA 1
ATOM 4244 C C . LEU A 1 543 ? -8.377 -5.830 16.150 1.00 84.75 543 LEU A C 1
ATOM 4246 O O . LEU A 1 543 ? -9.048 -4.949 16.693 1.00 84.75 543 LEU A O 1
ATOM 4250 N N . ARG A 1 544 ? -7.372 -5.534 15.314 1.00 82.56 544 ARG A N 1
ATOM 4251 C CA . ARG A 1 544 ? -6.940 -4.152 15.024 1.00 82.56 544 ARG A CA 1
ATOM 4252 C C . ARG A 1 544 ? -8.044 -3.335 14.354 1.00 82.56 544 ARG A C 1
ATOM 4254 O O . ARG A 1 544 ? -8.194 -2.142 14.632 1.00 82.56 544 ARG A O 1
ATOM 4261 N N . LEU A 1 545 ? -8.833 -3.972 13.492 1.00 79.19 545 LEU A N 1
ATOM 4262 C CA . LEU A 1 545 ? -9.953 -3.333 12.811 1.00 79.19 545 LEU A CA 1
ATOM 4263 C C . LEU A 1 545 ? -11.082 -3.005 13.791 1.00 79.19 545 LEU A C 1
ATOM 4265 O O . LEU A 1 545 ? -11.564 -1.872 13.808 1.00 79.19 545 LEU A O 1
ATOM 4269 N N . LEU A 1 546 ? -11.448 -3.950 14.660 1.00 89.94 546 LEU A N 1
ATOM 4270 C CA . LEU A 1 546 ? -12.448 -3.724 15.705 1.00 89.94 546 LEU A CA 1
ATOM 4271 C C . LEU A 1 546 ? -12.030 -2.599 16.661 1.00 89.94 546 LEU A C 1
ATOM 4273 O O . LEU A 1 546 ? -12.830 -1.712 16.950 1.00 89.94 546 LEU A O 1
ATOM 4277 N N . GLN A 1 547 ? -10.763 -2.566 17.084 1.00 88.44 547 GLN A N 1
ATOM 4278 C CA . GLN A 1 547 ? -10.208 -1.475 17.892 1.00 88.44 547 GLN A CA 1
ATOM 4279 C C . GLN A 1 547 ? -10.305 -0.117 17.177 1.00 88.44 547 GLN A C 1
ATOM 4281 O O . GLN A 1 547 ? -10.701 0.885 17.785 1.00 88.44 547 GLN A O 1
ATOM 4286 N N . LYS A 1 548 ? -9.986 -0.066 15.874 1.00 86.38 548 LYS A N 1
ATOM 4287 C CA . LYS A 1 548 ? -10.119 1.146 15.047 1.00 86.38 548 LYS A CA 1
ATOM 4288 C C . LYS A 1 548 ? -11.575 1.618 14.980 1.00 86.38 548 LYS A C 1
ATOM 4290 O O . LYS A 1 548 ? -11.836 2.806 15.191 1.00 86.38 548 LYS A O 1
ATOM 4295 N N . LEU A 1 549 ? -12.515 0.709 14.723 1.00 88.50 549 LEU A N 1
ATOM 4296 C CA . LEU A 1 549 ? -13.949 1.003 14.636 1.00 88.50 549 LEU A CA 1
ATOM 4297 C C . LEU A 1 549 ? -14.525 1.449 15.977 1.00 88.50 549 LEU A C 1
ATOM 4299 O O . LEU A 1 549 ? -15.197 2.476 16.035 1.00 88.50 549 LEU A O 1
ATOM 4303 N N . PHE A 1 550 ? -14.186 0.753 17.061 1.00 93.19 550 PHE A N 1
ATOM 4304 C CA . PHE A 1 550 ? -14.592 1.117 18.414 1.00 93.19 550 PHE A CA 1
ATOM 4305 C C . PHE A 1 550 ? -14.091 2.518 18.775 1.00 93.19 550 PHE A C 1
ATOM 4307 O O . PHE A 1 550 ? -14.877 3.387 19.143 1.00 93.19 550 PHE A O 1
ATOM 4314 N N . LYS A 1 551 ? -12.802 2.810 18.548 1.00 90.62 551 LYS A N 1
ATOM 4315 C CA . LYS A 1 551 ? -12.235 4.155 18.748 1.00 90.62 551 LYS A CA 1
ATOM 4316 C C . LYS A 1 551 ? -12.961 5.219 17.920 1.00 90.62 551 LYS A C 1
ATOM 4318 O O . LYS A 1 551 ? -13.171 6.332 18.403 1.00 90.62 551 LYS A O 1
ATOM 4323 N N . LYS A 1 552 ? -13.345 4.903 16.680 1.00 89.00 552 LYS A N 1
ATOM 4324 C CA . LYS A 1 552 ? -14.097 5.814 15.806 1.00 89.00 552 LYS A CA 1
ATOM 4325 C C . LYS A 1 552 ? -15.520 6.057 16.311 1.00 89.00 552 LYS A C 1
ATOM 4327 O O . LYS A 1 552 ? -15.954 7.208 16.302 1.00 89.00 552 LYS A O 1
ATOM 4332 N N . ALA A 1 553 ? -16.201 5.020 16.793 1.00 91.44 553 ALA A N 1
ATOM 4333 C CA . ALA A 1 553 ? -17.520 5.130 17.408 1.00 91.44 553 ALA A CA 1
ATOM 4334 C C . ALA A 1 553 ? -17.462 6.024 18.653 1.00 91.44 553 ALA A C 1
ATOM 4336 O O . ALA A 1 553 ? -18.215 6.991 18.737 1.00 91.44 553 ALA A O 1
ATOM 4337 N N . ILE A 1 554 ? -16.478 5.811 19.539 1.00 90.06 554 ILE A N 1
ATOM 4338 C CA . ILE A 1 554 ? -16.271 6.664 20.719 1.00 90.06 554 ILE A CA 1
ATOM 4339 C C . ILE A 1 554 ? -16.043 8.135 20.326 1.00 90.06 554 ILE A C 1
ATOM 4341 O O . ILE A 1 554 ? -16.607 9.035 20.940 1.00 90.06 554 ILE A O 1
ATOM 4345 N N . ARG A 1 555 ? -15.280 8.412 19.258 1.00 88.31 555 ARG A N 1
ATOM 4346 C CA . ARG A 1 555 ? -15.054 9.791 18.770 1.00 88.31 555 ARG A CA 1
ATOM 4347 C C . ARG A 1 555 ? -16.318 10.496 18.276 1.00 88.31 555 ARG A C 1
ATOM 4349 O O . ARG A 1 555 ? -16.314 11.726 18.241 1.00 88.31 555 ARG A O 1
ATOM 4356 N N . LYS A 1 556 ? -17.337 9.741 17.856 1.00 88.75 556 LYS A N 1
ATOM 4357 C CA . LYS A 1 556 ? -18.615 10.241 17.329 1.00 88.75 556 LYS A CA 1
ATOM 4358 C C . LYS A 1 556 ? -19.712 10.359 18.396 1.00 88.75 556 LYS A C 1
ATOM 4360 O O . LYS A 1 556 ? -20.784 10.859 18.084 1.00 88.75 556 LYS A O 1
ATOM 4365 N N . LEU A 1 557 ? -19.447 9.969 19.646 1.00 86.94 557 LEU A N 1
ATOM 4366 C CA . LEU A 1 557 ? -20.433 10.032 20.735 1.00 86.94 557 LEU A CA 1
ATOM 4367 C C . LEU A 1 557 ? -20.888 11.453 21.089 1.00 86.94 557 LEU A C 1
ATOM 4369 O O . LEU A 1 557 ? -21.981 11.628 21.626 1.00 86.94 557 LEU A O 1
ATOM 4373 N N . GLY A 1 558 ? -20.061 12.468 20.826 1.00 84.62 558 GLY A N 1
ATOM 4374 C CA . GLY A 1 558 ? -20.331 13.833 21.277 1.00 84.62 558 GLY A CA 1
ATOM 4375 C C . GLY A 1 558 ? -20.447 13.891 22.804 1.00 84.62 558 GLY A C 1
ATOM 4376 O O . GLY A 1 558 ? -19.546 13.431 23.507 1.00 84.62 558 GLY A O 1
ATOM 4377 N N . GLN A 1 559 ? -21.570 14.420 23.298 1.00 83.75 559 GLN A N 1
ATOM 4378 C CA . GLN A 1 559 ? -21.880 14.573 24.729 1.00 83.75 559 GLN A CA 1
ATOM 4379 C C . GLN A 1 559 ? -22.591 13.352 25.351 1.00 83.75 559 GLN A C 1
ATOM 4381 O O . GLN A 1 559 ? -23.036 13.408 26.496 1.00 83.75 559 GLN A O 1
ATOM 4386 N N . ARG A 1 560 ? -22.738 12.244 24.611 1.00 87.25 560 ARG A N 1
ATOM 4387 C CA . ARG A 1 560 ? -23.421 11.039 25.109 1.00 87.25 560 ARG A CA 1
ATOM 4388 C C . ARG A 1 560 ? -22.576 10.305 26.144 1.00 87.25 560 ARG A C 1
ATOM 4390 O O . ARG A 1 560 ? -21.346 10.289 26.079 1.00 87.25 560 ARG A O 1
ATOM 4397 N N . GLN A 1 561 ? -23.260 9.644 27.072 1.00 89.50 561 GLN A N 1
ATOM 4398 C CA . GLN A 1 561 ? -22.640 8.887 28.151 1.00 89.50 561 GLN A CA 1
ATOM 4399 C C . GLN A 1 561 ? -22.597 7.390 27.827 1.00 89.50 561 GLN A C 1
ATOM 4401 O O . GLN A 1 561 ? -23.623 6.777 27.548 1.00 89.50 561 GLN A O 1
ATOM 4406 N N . ILE A 1 562 ? -21.433 6.759 27.963 1.00 92.56 562 ILE A N 1
ATOM 4407 C CA . ILE A 1 562 ? -21.284 5.306 27.811 1.00 92.56 562 ILE A CA 1
ATOM 4408 C C . ILE A 1 562 ? -20.825 4.693 29.126 1.00 92.56 562 ILE A C 1
ATOM 4410 O O . ILE A 1 562 ? -19.933 5.215 29.789 1.00 92.56 562 ILE A O 1
ATOM 4414 N N . SER A 1 563 ? -21.449 3.584 29.523 1.00 94.69 563 SER A N 1
ATOM 4415 C CA . SER A 1 563 ? -20.992 2.746 30.638 1.00 94.69 563 SER A CA 1
ATOM 4416 C C . SER A 1 563 ? -20.610 1.361 30.110 1.00 94.69 563 SER A C 1
ATOM 4418 O O . SER A 1 563 ? -21.470 0.631 29.625 1.00 94.69 563 SER A O 1
ATOM 4420 N N . CYS A 1 564 ? -19.326 1.024 30.183 1.00 96.88 564 CYS A N 1
ATOM 4421 C CA . CYS A 1 564 ? -18.735 -0.228 29.725 1.00 96.88 564 CYS A CA 1
ATOM 4422 C C . CYS A 1 564 ? -18.385 -1.116 30.925 1.00 96.88 564 CYS A C 1
ATOM 4424 O O . CYS A 1 564 ? -17.694 -0.666 31.838 1.00 96.88 564 CYS A O 1
ATOM 4426 N N . PHE A 1 565 ? -18.849 -2.364 30.927 1.00 97.38 565 PHE A N 1
ATOM 4427 C CA . PHE A 1 565 ? -18.587 -3.338 31.991 1.00 97.38 565 PHE A CA 1
ATOM 4428 C C . PHE A 1 565 ? -17.851 -4.554 31.428 1.00 97.38 565 PHE A C 1
ATOM 4430 O O . PHE A 1 565 ? -18.418 -5.271 30.611 1.00 97.38 565 PHE A O 1
ATOM 4437 N N . ILE A 1 566 ? -16.619 -4.805 31.872 1.00 97.00 566 ILE A N 1
ATOM 4438 C CA . ILE A 1 566 ? -15.833 -5.968 31.440 1.00 97.00 566 ILE A CA 1
ATOM 4439 C C . ILE A 1 566 ? -15.486 -6.811 32.666 1.00 97.00 566 ILE A C 1
ATOM 4441 O O . ILE A 1 566 ? -14.725 -6.382 33.533 1.00 97.00 566 ILE A O 1
ATOM 4445 N N . ASP A 1 567 ? -16.111 -7.978 32.777 1.00 96.31 567 ASP A N 1
ATOM 4446 C CA . ASP A 1 567 ? -15.978 -8.875 33.927 1.00 96.31 567 ASP A CA 1
ATOM 4447 C C . ASP A 1 567 ? -14.984 -10.005 33.647 1.00 96.31 567 ASP A C 1
ATOM 4449 O O . ASP A 1 567 ? -14.873 -10.465 32.512 1.00 96.31 567 ASP A O 1
ATOM 4453 N N . ALA A 1 568 ? -14.331 -10.480 34.710 1.00 93.12 568 ALA A N 1
ATOM 4454 C CA . ALA A 1 568 ? -13.464 -11.654 34.711 1.00 93.12 568 ALA A CA 1
ATOM 4455 C C . ALA A 1 568 ? -12.245 -11.530 33.781 1.00 93.12 568 ALA A C 1
ATOM 4457 O O . ALA A 1 568 ? -11.909 -12.463 33.063 1.00 93.12 568 ALA A O 1
ATOM 4458 N N . LEU A 1 569 ? -11.525 -10.400 33.826 1.00 93.44 569 LEU A N 1
ATOM 4459 C CA . LEU A 1 569 ? -10.291 -10.228 33.041 1.00 93.44 569 LEU A CA 1
ATOM 4460 C C . LEU A 1 569 ? -9.242 -11.323 33.316 1.00 93.44 569 LEU A C 1
ATOM 4462 O O . LEU A 1 569 ? -8.417 -11.604 32.459 1.00 93.44 569 LEU A O 1
ATOM 4466 N N . ASP A 1 570 ? -9.279 -11.961 34.490 1.00 91.31 570 ASP A N 1
ATOM 4467 C CA . ASP A 1 570 ? -8.433 -13.114 34.827 1.00 91.31 570 ASP A CA 1
ATOM 4468 C C . ASP A 1 570 ? -8.762 -14.402 34.048 1.00 91.31 570 ASP A C 1
ATOM 4470 O O . ASP A 1 570 ? -8.006 -15.367 34.129 1.00 91.31 570 ASP A O 1
ATOM 4474 N N . GLU A 1 571 ? -9.870 -14.432 33.307 1.00 91.00 571 GLU A N 1
ATOM 4475 C CA . GLU A 1 571 ? -10.283 -15.541 32.440 1.00 91.00 571 GLU A CA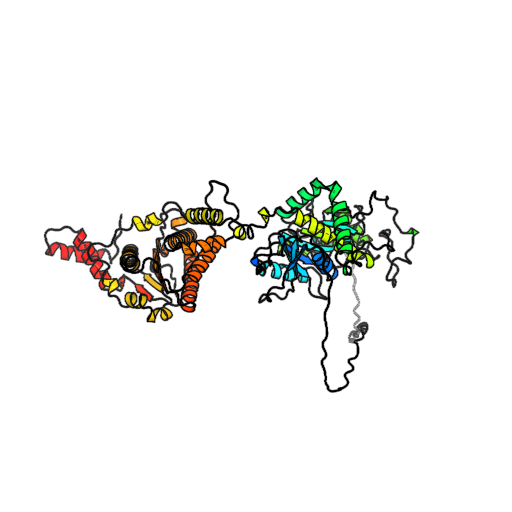 1
ATOM 4476 C C . GLU A 1 571 ? -9.826 -15.360 30.971 1.00 91.00 571 GLU A C 1
ATOM 4478 O O . GLU A 1 571 ? -10.144 -16.197 30.128 1.00 91.00 571 GLU A O 1
ATOM 4483 N N . CYS A 1 572 ? -9.053 -14.307 30.669 1.00 91.19 572 CYS A N 1
ATOM 4484 C CA . CYS A 1 572 ? -8.424 -14.028 29.370 1.00 91.19 572 CYS A CA 1
ATOM 4485 C C . CYS A 1 572 ? -6.889 -14.127 29.475 1.00 91.19 572 CYS A C 1
ATOM 4487 O O . CYS A 1 572 ? -6.317 -13.953 30.553 1.00 91.19 572 CYS A O 1
ATOM 4489 N N . ALA A 1 573 ? -6.202 -14.378 28.354 1.00 90.62 573 ALA A N 1
ATOM 4490 C CA . ALA A 1 573 ? -4.740 -14.417 28.312 1.00 90.62 573 ALA A CA 1
ATOM 4491 C C . ALA A 1 573 ? -4.121 -13.094 28.805 1.00 90.62 573 ALA A C 1
ATOM 4493 O O . ALA A 1 573 ? -4.528 -12.014 28.378 1.00 90.62 573 ALA A O 1
ATOM 4494 N N . GLU A 1 574 ? -3.117 -13.171 29.686 1.00 89.62 574 GLU A N 1
ATOM 4495 C CA . GLU A 1 574 ? -2.558 -11.993 30.367 1.00 89.62 574 GLU A CA 1
ATOM 4496 C C . GLU A 1 574 ? -2.037 -1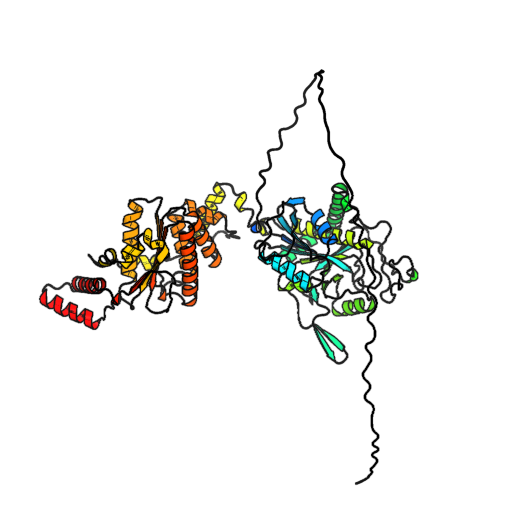0.923 29.392 1.00 89.62 574 GLU A C 1
ATOM 4498 O O . GLU A 1 574 ? -2.296 -9.734 29.595 1.00 89.62 574 GLU A O 1
ATOM 4503 N N . GLU A 1 575 ? -1.351 -11.330 28.319 1.00 88.81 575 GLU A N 1
ATOM 4504 C CA . GLU A 1 575 ? -0.840 -10.400 27.304 1.00 88.81 575 GLU A CA 1
ATOM 4505 C C . GLU A 1 575 ? -1.970 -9.654 26.584 1.00 88.81 575 GLU A C 1
ATOM 4507 O O . GLU A 1 575 ? -1.920 -8.428 26.460 1.00 88.81 575 GLU A O 1
ATOM 4512 N N . GLU A 1 576 ? -3.046 -10.355 26.214 1.00 91.19 576 GLU A N 1
ATOM 4513 C CA . GLU A 1 576 ? -4.224 -9.728 25.608 1.00 91.19 576 GLU A CA 1
ATOM 4514 C C . GLU A 1 576 ? -4.874 -8.712 26.557 1.00 91.19 576 GLU A C 1
ATOM 4516 O O . GLU A 1 576 ? -5.237 -7.608 26.143 1.00 91.19 576 GLU A O 1
ATOM 4521 N N . VAL A 1 577 ? -4.981 -9.036 27.851 1.00 92.12 577 VAL A N 1
ATOM 4522 C CA . VAL A 1 577 ? -5.554 -8.119 28.849 1.00 92.12 577 VAL A CA 1
ATOM 4523 C C . VAL A 1 577 ? -4.670 -6.885 29.026 1.00 92.12 577 VAL A C 1
ATOM 4525 O O . VAL A 1 577 ? -5.186 -5.770 29.109 1.00 92.12 577 VAL A O 1
ATOM 4528 N N . ARG A 1 578 ? -3.340 -7.041 29.056 1.00 91.69 578 ARG A N 1
ATOM 4529 C CA . ARG A 1 578 ? -2.400 -5.910 29.155 1.00 91.69 578 ARG A CA 1
ATOM 4530 C C . ARG A 1 578 ? -2.539 -4.965 27.963 1.00 91.69 578 ARG A C 1
ATOM 4532 O O . ARG A 1 578 ? -2.571 -3.746 28.151 1.00 91.69 578 ARG A O 1
ATOM 4539 N N . GLU A 1 579 ? -2.637 -5.500 26.749 1.00 90.62 579 GLU A N 1
ATOM 4540 C CA . GLU A 1 579 ? -2.870 -4.701 25.542 1.00 90.62 579 GLU A CA 1
ATOM 4541 C C . GLU A 1 579 ? -4.245 -4.028 25.550 1.00 90.62 579 GLU A C 1
ATOM 4543 O O . GLU A 1 579 ? -4.353 -2.830 25.266 1.00 90.62 579 GLU A O 1
ATOM 4548 N N . MET A 1 580 ? -5.286 -4.759 25.954 1.00 95.06 580 MET A N 1
ATOM 4549 C CA . MET A 1 580 ? -6.641 -4.237 26.100 1.00 95.06 580 MET A CA 1
ATOM 4550 C C . MET A 1 580 ? -6.684 -3.070 27.095 1.00 95.06 580 MET A C 1
ATOM 4552 O O . MET A 1 580 ? -7.222 -2.010 26.770 1.00 95.06 580 MET A O 1
ATOM 4556 N N . VAL A 1 581 ? -6.095 -3.213 28.286 1.00 93.88 581 VAL A N 1
ATOM 4557 C CA . VAL A 1 581 ? -6.063 -2.142 29.294 1.00 93.88 581 VAL A CA 1
ATOM 4558 C C . VAL A 1 581 ? -5.354 -0.904 28.743 1.00 93.88 581 VAL A C 1
ATOM 4560 O O . VAL A 1 581 ? -5.918 0.187 28.821 1.00 93.88 581 VAL A O 1
ATOM 4563 N N . LYS A 1 582 ? -4.188 -1.058 28.097 1.00 92.38 582 LYS A N 1
ATOM 4564 C CA . LYS A 1 582 ? -3.477 0.061 27.442 1.00 92.38 582 LYS A CA 1
ATOM 4565 C C . LYS A 1 582 ? -4.344 0.756 26.388 1.00 92.38 582 LYS A C 1
ATOM 4567 O O . LYS A 1 582 ? -4.353 1.986 26.298 1.00 92.38 582 LYS A O 1
ATOM 4572 N N . PHE A 1 583 ? -5.084 -0.014 25.588 1.00 93.38 583 PHE A N 1
ATOM 4573 C CA . PHE A 1 583 ? -6.011 0.538 24.604 1.00 93.38 583 PHE A CA 1
ATOM 4574 C C . PHE A 1 583 ? -7.116 1.355 25.282 1.00 93.38 583 PHE A C 1
ATOM 4576 O O . PHE A 1 583 ? -7.340 2.508 24.905 1.00 93.38 583 PHE A O 1
ATOM 4583 N N . PHE A 1 584 ? -7.772 0.800 26.305 1.00 94.88 584 PHE A N 1
ATOM 4584 C CA . PHE A 1 584 ? -8.827 1.493 27.040 1.00 94.88 584 PHE A CA 1
ATOM 4585 C C . PHE A 1 584 ? -8.307 2.754 27.738 1.00 94.88 584 PHE A C 1
ATOM 4587 O O . PHE A 1 584 ? -8.970 3.783 27.639 1.00 94.88 584 PHE A O 1
ATOM 4594 N N . GLU A 1 585 ? -7.116 2.749 28.345 1.00 92.88 585 GLU A N 1
ATOM 4595 C CA . GLU A 1 585 ? -6.488 3.964 28.896 1.00 92.88 585 GLU A CA 1
ATOM 4596 C C . GLU A 1 585 ? -6.350 5.068 27.835 1.00 92.88 585 GLU A C 1
ATOM 4598 O O . GLU A 1 585 ? -6.624 6.245 28.094 1.00 92.88 585 GLU A O 1
ATOM 4603 N N . GLY A 1 586 ? -5.968 4.688 26.611 1.00 91.50 586 GLY A N 1
ATOM 4604 C CA . GLY A 1 586 ? -5.920 5.593 25.465 1.00 91.50 586 GLY A CA 1
ATOM 4605 C C . GLY A 1 586 ? -7.296 6.149 25.082 1.00 91.50 586 GLY A C 1
ATOM 4606 O O . GLY A 1 586 ? -7.412 7.337 24.768 1.00 91.50 586 GLY A O 1
ATOM 4607 N N . ILE A 1 587 ? -8.342 5.320 25.131 1.00 91.94 587 ILE A N 1
ATOM 4608 C CA . ILE A 1 587 ? -9.727 5.736 24.868 1.00 91.94 587 ILE A CA 1
ATOM 4609 C C . ILE A 1 587 ? -10.265 6.645 25.980 1.00 91.94 587 ILE A C 1
ATOM 4611 O O . ILE A 1 587 ? -10.877 7.663 25.666 1.00 91.94 587 ILE A O 1
ATOM 4615 N N . GLY A 1 588 ? -10.000 6.340 27.252 1.00 91.00 588 GLY A N 1
ATOM 4616 C CA . GLY A 1 588 ? -10.397 7.170 28.391 1.00 91.00 588 GLY A CA 1
ATOM 4617 C C . GLY A 1 588 ? -9.804 8.574 28.287 1.00 91.00 588 GLY A C 1
ATOM 4618 O O . GLY A 1 588 ? -10.536 9.561 28.311 1.00 91.00 588 GLY A O 1
ATOM 4619 N N . ARG A 1 589 ? -8.495 8.681 28.019 1.00 90.44 589 ARG A N 1
ATOM 4620 C CA . ARG A 1 589 ? -7.831 9.978 27.784 1.00 90.44 589 ARG A CA 1
ATOM 4621 C C . ARG A 1 589 ? -8.440 10.742 26.604 1.00 90.44 589 ARG A C 1
ATOM 4623 O O . ARG A 1 589 ? -8.609 11.960 26.664 1.00 90.44 589 ARG A O 1
ATOM 4630 N N . LEU A 1 590 ? -8.767 10.035 25.521 1.00 86.94 590 LEU A N 1
ATOM 4631 C CA . LEU A 1 590 ? -9.415 10.626 24.350 1.00 86.94 590 LEU A CA 1
ATOM 4632 C C . LEU A 1 590 ? -10.822 11.148 24.672 1.00 86.94 590 LEU A C 1
ATOM 4634 O O . LEU A 1 590 ? -11.192 12.204 24.161 1.00 86.94 590 LEU A O 1
ATOM 4638 N N . ALA A 1 591 ? -11.579 10.428 25.503 1.00 88.12 591 ALA A N 1
ATOM 4639 C CA . ALA A 1 591 ? -12.912 10.825 25.940 1.00 88.12 591 ALA A CA 1
ATOM 4640 C C . ALA A 1 591 ? -12.855 12.119 26.768 1.00 88.12 591 ALA A C 1
ATOM 4642 O O . ALA A 1 591 ? -13.560 13.069 26.431 1.00 88.12 591 ALA A O 1
ATOM 4643 N N . ILE A 1 592 ? -11.927 12.215 27.732 1.00 88.06 592 ILE A N 1
ATOM 4644 C CA . ILE A 1 592 ? -11.689 13.445 28.513 1.00 88.06 592 ILE A CA 1
ATOM 4645 C C . ILE A 1 592 ? -11.368 14.627 27.596 1.00 88.06 592 ILE A C 1
ATOM 4647 O O . ILE A 1 592 ? -12.028 15.660 27.667 1.00 88.06 592 ILE A O 1
ATOM 4651 N N . LYS A 1 593 ? -10.408 14.464 26.672 1.00 86.56 593 LYS A N 1
ATOM 4652 C CA . LYS A 1 593 ? -9.995 15.534 25.744 1.00 86.56 593 LYS A CA 1
ATOM 4653 C C . LYS A 1 593 ? -11.150 16.062 24.879 1.00 86.56 593 LYS A C 1
ATOM 4655 O O . LYS A 1 593 ? -11.076 17.183 24.387 1.00 86.56 593 LYS A O 1
ATOM 4660 N N . ARG A 1 594 ? -12.186 15.254 24.645 1.00 82.31 594 ARG A N 1
ATOM 4661 C CA . ARG A 1 594 ? -13.342 15.597 23.801 1.00 82.31 594 ARG A CA 1
ATOM 4662 C C . ARG A 1 594 ? -14.605 15.947 24.587 1.00 82.31 594 ARG A C 1
ATOM 4664 O O . ARG A 1 594 ? -15.626 16.209 23.960 1.00 82.31 594 ARG A O 1
ATOM 4671 N N . GLY A 1 595 ? -14.553 15.935 25.919 1.00 82.56 595 GLY A N 1
ATOM 4672 C CA . GLY A 1 595 ? -15.734 16.141 26.760 1.00 82.56 595 GLY A CA 1
ATOM 4673 C C . GLY A 1 595 ? -16.772 15.016 26.650 1.00 82.56 595 GLY A C 1
ATOM 4674 O O . GLY A 1 595 ? -17.945 15.238 26.930 1.00 82.56 595 GLY A O 1
ATOM 4675 N N . THR A 1 596 ? -16.366 13.815 26.225 1.00 85.12 596 THR A N 1
ATOM 4676 C CA . THR A 1 596 ? -17.238 12.635 26.161 1.00 85.12 596 THR A CA 1
ATOM 4677 C C . THR A 1 596 ? -17.196 11.888 27.488 1.00 85.12 596 THR A C 1
ATOM 4679 O O . THR A 1 596 ? -16.125 11.646 28.045 1.00 85.12 596 THR A O 1
ATOM 4682 N N . THR A 1 597 ? -18.355 11.458 27.982 1.00 89.31 597 THR A N 1
ATOM 4683 C CA . THR A 1 597 ? -18.446 10.780 29.276 1.00 89.31 597 THR A CA 1
ATOM 4684 C C . THR A 1 597 ? -18.392 9.256 29.116 1.00 89.31 597 THR A C 1
ATOM 4686 O O . THR A 1 597 ? -19.407 8.607 28.863 1.00 89.31 597 THR A O 1
ATOM 4689 N N . LEU A 1 598 ? -17.205 8.667 29.284 1.00 93.50 598 LEU A N 1
ATOM 4690 C CA . LEU A 1 598 ? -16.994 7.217 29.241 1.00 93.50 598 LEU A CA 1
ATOM 4691 C C . LEU A 1 598 ? -16.660 6.677 30.634 1.00 93.50 598 LEU A C 1
ATOM 4693 O O . LEU A 1 598 ? -15.625 7.013 31.196 1.00 93.50 598 LEU A O 1
ATOM 4697 N N . TYR A 1 599 ? -17.507 5.792 31.150 1.00 95.12 599 TYR A N 1
ATOM 4698 C CA . TYR A 1 599 ? -17.271 5.049 32.384 1.00 95.12 599 TYR A CA 1
ATOM 4699 C C . TYR A 1 599 ? -16.941 3.602 32.044 1.00 95.12 599 TYR A C 1
ATOM 4701 O O . TYR A 1 599 ? -17.741 2.926 31.406 1.00 95.12 599 TYR A O 1
ATOM 4709 N N . THR A 1 600 ? -15.786 3.115 32.479 1.00 96.44 600 THR A N 1
ATOM 4710 C CA . THR A 1 600 ? -15.345 1.736 32.275 1.00 96.44 600 THR A CA 1
ATOM 4711 C C . THR A 1 600 ? -15.143 1.063 33.624 1.00 96.44 600 THR A C 1
ATOM 4713 O O . THR A 1 600 ? -14.403 1.565 34.469 1.00 96.44 600 THR A O 1
ATOM 4716 N N . CYS A 1 601 ? -15.808 -0.069 33.833 1.00 97.06 601 CYS A N 1
ATOM 4717 C CA . CYS A 1 601 ? -15.663 -0.879 35.030 1.00 97.06 601 CYS A CA 1
ATOM 4718 C C . CYS A 1 601 ? -15.075 -2.241 34.675 1.00 97.06 601 CYS A C 1
ATOM 4720 O O . CYS A 1 601 ? -15.635 -2.958 33.845 1.00 97.06 601 CYS A O 1
ATOM 4722 N N . PHE A 1 602 ? -13.959 -2.581 35.310 1.00 96.44 602 PHE A N 1
ATOM 4723 C CA . PHE A 1 602 ? -13.299 -3.871 35.162 1.00 96.44 602 PHE A CA 1
ATOM 4724 C C . PHE A 1 602 ? -13.456 -4.711 36.418 1.00 96.44 602 PHE A C 1
ATOM 4726 O O . PHE A 1 602 ? -13.475 -4.174 37.528 1.00 96.44 602 PHE A O 1
ATOM 4733 N N . SER A 1 603 ? -13.508 -6.030 36.249 1.00 95.12 603 SER A N 1
ATOM 4734 C CA . SER A 1 603 ? -13.366 -6.963 37.359 1.00 95.12 603 SER A CA 1
ATOM 4735 C C . 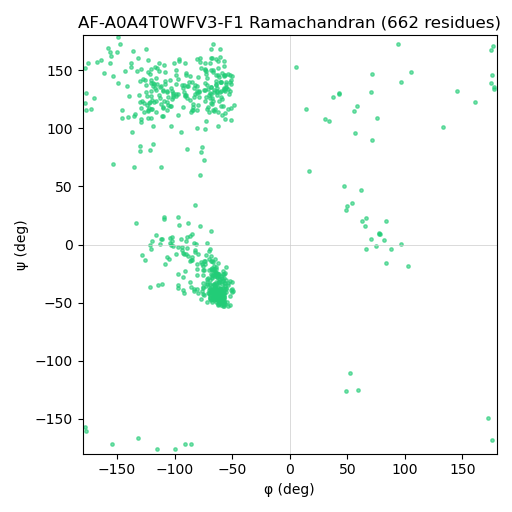SER A 1 603 ? -12.290 -8.007 37.077 1.00 95.12 603 SER A C 1
ATOM 4737 O O . SER A 1 603 ? -12.133 -8.472 35.947 1.00 95.12 603 SER A O 1
ATOM 4739 N N . SER A 1 604 ? -11.538 -8.378 38.111 1.00 94.00 604 SER A N 1
ATOM 4740 C CA . SER A 1 604 ? -10.557 -9.461 38.017 1.00 94.00 604 SER A CA 1
ATOM 4741 C C . SER A 1 604 ? -10.225 -10.060 39.382 1.00 94.00 604 SER A C 1
ATOM 4743 O O . SER A 1 604 ? -10.538 -9.504 40.441 1.00 94.00 604 SER A O 1
ATOM 4745 N N . ARG A 1 605 ? -9.527 -11.194 39.384 1.00 90.75 605 ARG A N 1
ATOM 4746 C CA . ARG A 1 605 ? -8.738 -11.631 40.546 1.00 90.75 605 ARG A CA 1
ATOM 4747 C C . ARG A 1 605 ? -7.550 -10.693 40.805 1.00 90.75 605 ARG A C 1
ATOM 4749 O O . ARG A 1 605 ? -7.272 -9.783 40.029 1.00 90.75 605 ARG A O 1
ATOM 4756 N N . HIS A 1 606 ? -6.853 -10.903 41.925 1.00 85.25 606 HIS A N 1
ATOM 4757 C CA . HIS A 1 606 ? -5.618 -10.166 42.241 1.00 85.25 606 HIS A CA 1
ATOM 4758 C C . HIS A 1 606 ? -4.487 -10.428 41.235 1.00 85.25 606 HIS A C 1
ATOM 4760 O O . HIS A 1 606 ? -3.625 -9.571 41.063 1.00 85.25 606 HIS A O 1
ATOM 4766 N N . TYR A 1 607 ? -4.522 -11.596 40.593 1.00 69.19 607 TYR A N 1
ATOM 4767 C CA . TYR A 1 607 ? -3.700 -11.967 39.450 1.00 69.19 607 TYR A CA 1
ATOM 4768 C C . TYR A 1 607 ? -4.596 -12.013 38.195 1.00 69.19 607 TYR A C 1
ATOM 4770 O O . TYR A 1 607 ? -5.731 -12.483 38.322 1.00 69.19 607 TYR A O 1
ATOM 4778 N N . PRO A 1 608 ? -4.142 -11.564 37.013 1.00 70.19 608 PRO A N 1
ATOM 4779 C CA . PRO A 1 608 ? -2.821 -10.995 36.729 1.00 70.19 608 PRO A CA 1
ATOM 4780 C C . PRO A 1 608 ? -2.602 -9.624 37.389 1.00 70.19 608 PRO A C 1
ATOM 4782 O O . PRO A 1 608 ? -3.546 -8.860 37.603 1.00 70.19 608 PRO A O 1
ATOM 4785 N N . HIS A 1 609 ? -1.348 -9.307 37.730 1.00 75.81 609 HIS A N 1
ATOM 4786 C CA . HIS A 1 609 ? -0.976 -8.020 38.330 1.00 75.81 609 HIS A CA 1
ATOM 4787 C C . HIS A 1 609 ? -0.944 -6.924 37.266 1.00 75.81 609 HIS A C 1
ATOM 4789 O O . HIS A 1 609 ? 0.108 -6.541 36.760 1.00 75.81 609 HIS A O 1
ATOM 4795 N N . ILE A 1 610 ? -2.125 -6.422 36.923 1.00 78.12 610 ILE A N 1
ATOM 4796 C CA . ILE A 1 610 ? -2.294 -5.346 35.955 1.00 78.12 610 ILE A CA 1
ATOM 4797 C C . ILE A 1 610 ? -2.665 -4.070 36.709 1.00 78.12 610 ILE A C 1
ATOM 4799 O O . ILE A 1 610 ? -3.531 -4.069 37.584 1.00 78.12 610 ILE A O 1
ATOM 4803 N N . SER A 1 611 ? -1.981 -2.978 36.385 1.00 75.44 611 SER A N 1
ATOM 4804 C CA . SER A 1 611 ? -2.224 -1.655 36.959 1.00 75.44 611 SER A CA 1
ATOM 4805 C C . SER A 1 611 ? -2.772 -0.709 35.897 1.00 75.44 611 SER A C 1
ATOM 4807 O O . SER A 1 611 ? -2.212 -0.633 34.803 1.00 75.44 611 SER A O 1
ATOM 4809 N N . ILE A 1 612 ? -3.808 0.057 36.242 1.00 82.06 612 ILE A N 1
ATOM 4810 C CA . ILE A 1 612 ? -4.232 1.239 35.477 1.00 82.06 612 ILE A CA 1
ATOM 4811 C C . ILE A 1 612 ? -3.546 2.453 36.089 1.00 82.06 612 ILE A C 1
ATOM 4813 O O . ILE A 1 612 ? -3.492 2.577 37.312 1.00 82.06 612 ILE A O 1
ATOM 4817 N N . ARG A 1 613 ? -3.040 3.354 35.248 1.00 81.81 613 ARG A N 1
ATOM 4818 C CA . ARG A 1 613 ? -2.378 4.596 35.670 1.00 81.81 613 ARG A CA 1
ATOM 4819 C C . ARG A 1 613 ? -3.340 5.556 36.368 1.00 81.81 613 ARG A C 1
ATOM 4821 O O . ARG A 1 613 ? -2.982 6.162 37.368 1.00 81.81 613 ARG A O 1
ATOM 4828 N N . ASN A 1 614 ? -4.553 5.684 35.834 1.00 84.94 614 ASN A N 1
ATOM 4829 C CA . ASN A 1 614 ? -5.613 6.553 36.341 1.00 84.94 614 ASN A CA 1
ATOM 4830 C C . ASN A 1 614 ? -6.898 5.736 36.487 1.00 84.94 614 ASN A C 1
ATOM 4832 O O . ASN A 1 614 ? -7.527 5.398 35.486 1.00 84.94 614 ASN A O 1
ATOM 4836 N N . GLY A 1 615 ? -7.276 5.400 37.718 1.00 89.19 615 GLY A N 1
ATOM 4837 C CA . GLY A 1 615 ? -8.479 4.622 37.993 1.00 89.19 615 GLY A CA 1
ATOM 4838 C C . GLY A 1 615 ? -8.703 4.415 39.484 1.00 89.19 615 GLY A C 1
ATOM 4839 O O . GLY A 1 615 ? -7.757 4.385 40.268 1.00 89.19 615 GLY A O 1
ATOM 4840 N N . LEU A 1 616 ? -9.964 4.258 39.875 1.00 93.25 616 LEU A N 1
ATOM 4841 C CA . LEU A 1 616 ? -10.330 3.900 41.242 1.00 93.25 616 LEU A CA 1
ATOM 4842 C C . LEU A 1 616 ? -10.270 2.380 41.396 1.00 93.25 616 LEU A C 1
ATOM 4844 O O . LEU A 1 616 ? -10.703 1.652 40.504 1.00 93.25 616 LEU A O 1
ATOM 4848 N N . ARG A 1 617 ? -9.762 1.887 42.527 1.00 91.94 617 ARG A N 1
ATOM 4849 C CA . ARG A 1 617 ? -9.690 0.452 42.822 1.00 91.94 617 ARG A CA 1
ATOM 4850 C C . ARG A 1 617 ? -10.494 0.122 44.066 1.00 91.94 617 ARG A C 1
ATOM 4852 O O . ARG A 1 617 ? -10.458 0.859 45.045 1.00 91.94 617 ARG A O 1
ATOM 4859 N N . LEU A 1 618 ? -11.209 -0.993 44.014 1.00 92.00 618 LEU A N 1
ATOM 4860 C CA . LEU A 1 618 ? -12.042 -1.476 45.100 1.00 92.00 618 LEU A CA 1
ATOM 4861 C C . LEU A 1 618 ? -11.811 -2.981 45.267 1.00 92.00 618 LEU A C 1
ATOM 4863 O O . LEU A 1 618 ? -12.175 -3.778 44.403 1.00 92.00 618 LEU A O 1
ATOM 4867 N N . THR A 1 619 ? -11.175 -3.362 46.371 1.00 91.50 619 THR A N 1
ATOM 4868 C CA . THR A 1 619 ? -10.936 -4.762 46.736 1.00 91.50 619 THR A CA 1
ATOM 4869 C C . THR A 1 619 ? -12.075 -5.246 47.621 1.00 91.50 619 THR A C 1
ATOM 4871 O O . THR A 1 619 ? -12.284 -4.671 48.686 1.00 91.50 619 THR A O 1
ATOM 4874 N N . LEU A 1 620 ? -12.830 -6.257 47.180 1.00 89.62 620 LEU A N 1
ATOM 4875 C CA . LEU A 1 620 ? -14.070 -6.682 47.845 1.00 89.62 620 LEU A CA 1
ATOM 4876 C C . LEU A 1 620 ? -13.848 -7.138 49.291 1.00 89.62 620 LEU A C 1
ATOM 4878 O O . LEU A 1 620 ? -14.621 -6.760 50.164 1.00 89.62 620 LEU A O 1
ATOM 4882 N N . GLU A 1 621 ? -12.768 -7.873 49.556 1.00 86.69 621 GLU A N 1
ATOM 4883 C CA . GLU A 1 621 ? -12.446 -8.417 50.884 1.00 86.69 621 GLU A CA 1
ATOM 4884 C C . GLU A 1 621 ? -12.176 -7.337 51.933 1.00 86.69 621 GLU A C 1
ATOM 4886 O O . GLU A 1 621 ? -12.257 -7.602 53.127 1.00 86.69 621 GLU A O 1
ATOM 4891 N N . GLU A 1 622 ? -11.831 -6.130 51.492 1.00 87.62 622 GLU A N 1
ATOM 4892 C CA . GLU A 1 622 ? -11.518 -4.996 52.361 1.00 87.62 622 GLU A CA 1
ATOM 4893 C C . GLU A 1 622 ? -12.773 -4.169 52.688 1.00 87.62 622 GLU A C 1
ATOM 4895 O O . GLU A 1 622 ? -12.683 -3.135 53.348 1.00 87.62 622 GLU A O 1
ATOM 4900 N N . GLN A 1 623 ? -13.954 -4.589 52.214 1.00 89.31 623 GLN A N 1
ATOM 4901 C CA . GLN A 1 623 ? -15.187 -3.819 52.354 1.00 89.31 623 GLN A CA 1
ATOM 4902 C C . GLN A 1 623 ? -16.131 -4.414 53.394 1.00 89.31 623 GLN A C 1
ATOM 4904 O O . GLN A 1 623 ? -16.772 -5.439 53.170 1.00 89.31 623 GLN A O 1
ATOM 4909 N N . ASN A 1 624 ? -16.378 -3.661 54.467 1.00 85.69 624 ASN A N 1
ATOM 4910 C CA . ASN A 1 624 ? -17.373 -4.012 55.492 1.00 85.69 624 ASN A CA 1
ATOM 4911 C C . ASN A 1 624 ? -18.784 -4.242 54.912 1.00 85.69 624 ASN A C 1
ATOM 4913 O O . ASN A 1 624 ? -19.588 -4.991 55.463 1.00 85.69 624 ASN A O 1
ATOM 4917 N N . GLY A 1 625 ? -19.128 -3.560 53.813 1.00 82.94 625 GLY A N 1
ATOM 4918 C CA . GLY A 1 625 ? -20.402 -3.767 53.121 1.00 82.94 625 GLY A CA 1
ATOM 4919 C C . GLY A 1 625 ? -20.495 -5.128 52.425 1.00 82.94 625 GLY A C 1
ATOM 4920 O O . GLY A 1 625 ? -21.566 -5.729 52.408 1.00 82.94 625 GLY A O 1
ATOM 4921 N N . HIS A 1 626 ? -19.374 -5.628 51.899 1.00 86.69 626 HIS A N 1
ATOM 4922 C CA . HIS A 1 626 ? -19.281 -6.938 51.257 1.00 86.69 626 HIS A CA 1
ATOM 4923 C C . HIS A 1 626 ? -19.391 -8.073 52.275 1.00 86.69 626 HIS A C 1
ATOM 4925 O O . HIS A 1 626 ? -20.136 -9.020 52.044 1.00 86.69 626 HIS A O 1
ATOM 4931 N N . GLU A 1 627 ? -18.751 -7.940 53.438 1.00 82.31 627 GLU A N 1
ATOM 4932 C CA . GLU A 1 627 ? -18.874 -8.913 54.531 1.00 82.31 627 GLU A CA 1
ATOM 4933 C C . GLU A 1 627 ? -20.340 -9.101 54.967 1.00 82.31 627 GLU A C 1
ATOM 4935 O O . GLU A 1 627 ? -20.842 -10.225 55.034 1.00 82.31 627 GLU A O 1
ATOM 4940 N N . LYS A 1 628 ? -21.077 -7.993 55.132 1.00 83.81 628 LYS A N 1
ATOM 4941 C CA . LYS A 1 628 ? -22.515 -8.011 55.458 1.00 83.81 628 LYS A CA 1
ATOM 4942 C C . LYS A 1 628 ? -23.382 -8.642 54.364 1.00 83.81 628 LYS A C 1
ATOM 4944 O O . LYS A 1 628 ? -24.386 -9.280 54.674 1.00 83.81 628 LYS A O 1
ATOM 4949 N N . ASP A 1 629 ? -23.022 -8.474 53.091 1.00 83.94 629 ASP A N 1
ATOM 4950 C CA . ASP A 1 629 ? -23.727 -9.130 51.982 1.00 83.94 629 ASP A CA 1
ATOM 4951 C C . ASP A 1 629 ? -23.560 -10.651 52.025 1.00 83.94 629 ASP A C 1
ATOM 4953 O O . ASP A 1 629 ? -24.512 -11.383 51.748 1.00 83.94 629 ASP A O 1
ATOM 4957 N N . LEU A 1 630 ? -22.358 -11.130 52.359 1.00 82.00 630 LEU A N 1
ATOM 4958 C CA . LEU A 1 630 ? -22.082 -12.560 52.481 1.00 82.00 630 LEU A CA 1
ATOM 4959 C C . LEU A 1 630 ? -22.863 -13.167 53.654 1.00 82.00 630 LEU A C 1
ATOM 4961 O O . LEU A 1 630 ? -23.425 -14.252 53.505 1.00 82.00 630 LEU A O 1
ATOM 4965 N N . GLU A 1 631 ? -22.964 -12.455 54.783 1.00 82.06 631 GLU A N 1
ATOM 4966 C CA . GLU A 1 631 ? -23.835 -12.838 55.903 1.00 82.06 631 GLU A CA 1
ATOM 4967 C C . GLU A 1 631 ? -25.298 -12.982 55.487 1.00 82.06 631 GLU A C 1
ATOM 4969 O O . GLU A 1 631 ? -25.927 -13.998 55.789 1.00 82.06 631 GLU A O 1
ATOM 4974 N N . GLU A 1 632 ? -25.843 -11.985 54.788 1.00 82.19 632 GLU A N 1
ATOM 4975 C CA . GLU A 1 632 ? -27.236 -12.010 54.335 1.00 82.19 632 GLU A CA 1
ATOM 4976 C C . GLU A 1 632 ? -27.477 -13.151 53.337 1.00 82.19 632 GLU A C 1
ATOM 4978 O O . GLU A 1 632 ? -28.465 -13.876 53.453 1.00 82.19 632 GLU A O 1
ATOM 4983 N N . TYR A 1 633 ? -26.541 -13.379 52.410 1.00 80.81 633 TYR A N 1
ATOM 4984 C CA . TYR A 1 633 ? -26.628 -14.474 51.445 1.00 80.81 633 TYR A CA 1
ATOM 4985 C C . TYR A 1 633 ? -26.671 -15.850 52.125 1.00 80.81 633 TYR A C 1
ATOM 4987 O O . TYR A 1 633 ? -27.505 -16.690 51.779 1.00 80.81 633 TYR A O 1
ATOM 4995 N N . VAL A 1 634 ? -25.789 -16.090 53.101 1.00 80.94 634 VAL A N 1
ATOM 4996 C CA . VAL A 1 634 ? -25.761 -17.350 53.859 1.00 80.94 634 VAL A CA 1
ATOM 4997 C C . VAL A 1 634 ? -27.043 -17.513 54.675 1.00 80.94 634 VAL A C 1
ATOM 4999 O O . VAL A 1 634 ? -27.644 -18.588 54.656 1.00 80.94 634 VAL A O 1
ATOM 5002 N N . ARG A 1 635 ? -27.508 -16.444 55.330 1.00 79.69 635 ARG A N 1
ATOM 5003 C CA . ARG A 1 635 ? -28.741 -16.445 56.128 1.00 79.69 635 ARG A CA 1
ATOM 5004 C C . ARG A 1 635 ? -29.968 -16.816 55.296 1.00 79.69 635 ARG A C 1
ATOM 5006 O O . ARG A 1 635 ? -30.774 -17.628 55.740 1.00 79.69 635 ARG A O 1
ATOM 5013 N N . GLU A 1 636 ? -30.091 -16.262 54.093 1.00 78.56 636 GLU A N 1
ATOM 5014 C CA . GLU A 1 636 ? -31.216 -16.530 53.192 1.00 78.56 636 GLU A CA 1
ATOM 5015 C C . GLU A 1 636 ? -31.153 -17.944 52.586 1.00 78.56 636 GLU A C 1
ATOM 5017 O O . GLU A 1 636 ? -32.187 -18.560 52.348 1.00 78.56 636 GLU A O 1
ATOM 5022 N N . LYS A 1 637 ? -29.951 -18.511 52.396 1.00 77.31 637 LYS A N 1
ATOM 5023 C CA . LYS A 1 637 ? -29.772 -19.885 51.890 1.00 77.31 637 LYS A CA 1
ATOM 5024 C C . LYS A 1 637 ? -29.945 -20.989 52.931 1.00 77.31 637 LYS A C 1
ATOM 5026 O O . LYS A 1 637 ? -30.176 -22.130 52.543 1.00 77.31 637 LYS A O 1
ATOM 5031 N N . LEU A 1 638 ? -29.819 -20.682 54.220 1.00 77.25 638 LEU A N 1
ATOM 5032 C CA . LEU A 1 638 ? -29.863 -21.670 55.302 1.00 77.25 638 LEU A CA 1
ATOM 5033 C C . LEU A 1 638 ? -31.277 -22.059 55.769 1.00 77.25 638 LEU A C 1
ATOM 5035 O O . LEU A 1 638 ? -31.352 -22.829 56.719 1.00 77.25 638 LEU A O 1
ATOM 5039 N N . GLU A 1 639 ? -32.358 -21.530 55.171 1.00 61.38 639 GLU A N 1
ATOM 5040 C CA . GLU A 1 639 ? -33.788 -21.851 55.420 1.00 61.38 639 GLU A CA 1
ATOM 5041 C C . GLU A 1 639 ? -34.086 -22.601 56.742 1.00 61.38 639 GLU A C 1
ATOM 5043 O O . GLU A 1 639 ? -34.542 -23.743 56.762 1.00 61.38 639 GLU A O 1
ATOM 5048 N N . THR A 1 640 ? -33.808 -21.976 57.891 1.00 59.88 640 THR A N 1
ATOM 5049 C CA . THR A 1 640 ? -33.929 -22.627 59.209 1.00 59.88 640 THR A CA 1
ATOM 5050 C C . THR A 1 640 ? -34.948 -21.911 60.090 1.00 59.88 640 THR A C 1
ATOM 5052 O O . THR A 1 640 ? -34.969 -20.687 60.190 1.00 59.88 640 THR A O 1
ATOM 5055 N N . LYS A 1 641 ? -35.795 -22.687 60.783 1.00 54.53 641 LYS A N 1
ATOM 5056 C CA . LYS A 1 641 ? -36.854 -22.169 61.675 1.00 54.53 641 LYS A CA 1
ATOM 5057 C C . LYS A 1 641 ? -36.323 -21.579 62.999 1.00 54.53 641 LYS A C 1
ATOM 5059 O O . LYS A 1 641 ? -37.093 -20.966 63.733 1.00 54.53 641 LYS A O 1
ATOM 5064 N N . ASN A 1 642 ? -35.033 -21.740 63.320 1.00 68.50 642 ASN A N 1
ATOM 5065 C CA . ASN A 1 642 ? -34.431 -21.330 64.596 1.00 68.50 642 ASN A CA 1
ATOM 5066 C C . ASN A 1 642 ? -33.325 -20.274 64.419 1.00 68.50 642 ASN A C 1
ATOM 5068 O O . ASN A 1 642 ? -32.174 -20.607 64.143 1.00 68.50 642 ASN A O 1
ATOM 5072 N N . LYS A 1 643 ? -33.659 -19.005 64.697 1.00 65.44 643 LYS A N 1
ATOM 5073 C CA . LYS A 1 643 ? -32.767 -17.839 64.532 1.00 65.44 643 LYS A CA 1
ATOM 5074 C C . LYS A 1 643 ? -31.412 -17.959 65.248 1.00 65.44 643 LYS A C 1
ATOM 5076 O O . LYS A 1 643 ? -30.424 -17.421 64.756 1.00 65.44 643 LYS A O 1
ATOM 5081 N N . LYS A 1 644 ? -31.342 -18.637 66.402 1.00 67.31 644 LYS A N 1
ATOM 5082 C CA . LYS A 1 644 ? -30.099 -18.735 67.190 1.00 67.31 644 LYS A CA 1
ATOM 5083 C C . LYS A 1 644 ? -29.110 -19.725 66.565 1.00 67.31 644 LYS A C 1
ATOM 5085 O O . LYS A 1 644 ? -27.923 -19.428 66.495 1.00 67.31 644 LYS A O 1
ATOM 5090 N N . GLN A 1 645 ? -29.613 -20.849 66.050 1.00 68.44 645 GLN A N 1
ATOM 5091 C CA . GLN A 1 645 ? -28.816 -21.814 65.284 1.00 68.44 645 GLN A CA 1
ATOM 5092 C C . GLN A 1 645 ? -28.398 -21.250 63.923 1.00 68.44 645 GLN A C 1
ATOM 5094 O O . GLN A 1 645 ? -27.257 -21.448 63.517 1.00 68.44 645 GLN A O 1
ATOM 5099 N N . THR A 1 646 ? -29.276 -20.499 63.247 1.00 70.00 646 THR A N 1
ATOM 5100 C CA . THR A 1 646 ? -28.942 -19.844 61.973 1.00 70.00 646 THR A CA 1
ATOM 5101 C C . THR A 1 646 ? -27.768 -18.876 62.128 1.00 70.00 646 THR A C 1
ATOM 5103 O O . THR A 1 646 ? -26.877 -18.878 61.285 1.00 70.00 646 THR A O 1
ATOM 5106 N N . ASN A 1 647 ? -27.721 -18.086 63.207 1.00 72.44 647 ASN A N 1
ATOM 5107 C CA . ASN A 1 647 ? -26.621 -17.145 63.441 1.00 72.44 647 ASN A CA 1
ATOM 5108 C C . ASN A 1 647 ? -25.282 -17.854 63.695 1.00 72.44 647 ASN A C 1
ATOM 5110 O O . ASN A 1 647 ? -24.295 -17.501 63.058 1.00 72.44 647 ASN A O 1
ATOM 5114 N N . ASP A 1 648 ? -25.253 -18.877 64.553 1.00 73.19 648 ASP A N 1
ATOM 5115 C CA . ASP A 1 648 ? -24.019 -19.625 64.843 1.00 73.19 648 ASP A CA 1
ATOM 5116 C C . ASP A 1 648 ? -23.491 -20.365 63.597 1.00 73.19 648 ASP A C 1
ATOM 5118 O O . ASP A 1 648 ? -22.311 -20.274 63.255 1.00 73.19 648 ASP A O 1
ATOM 5122 N N . LEU A 1 649 ? -24.385 -21.000 62.828 1.00 74.06 649 LEU A N 1
ATOM 5123 C CA . LEU A 1 649 ? -24.038 -21.635 61.552 1.00 74.06 649 LEU A CA 1
ATOM 5124 C C . LEU A 1 649 ? -23.548 -20.623 60.510 1.00 74.06 649 LEU A C 1
ATOM 5126 O O . LEU A 1 649 ? -22.592 -20.908 59.794 1.00 74.06 649 LEU A O 1
ATOM 5130 N N . THR A 1 650 ? -24.157 -19.435 60.440 1.00 76.00 650 THR A N 1
ATOM 5131 C CA . THR A 1 650 ? -23.735 -18.364 59.521 1.00 76.00 650 THR A CA 1
ATOM 5132 C C . THR A 1 650 ? -22.309 -17.917 59.836 1.00 76.00 650 THR A C 1
ATOM 5134 O O . THR A 1 650 ? -21.463 -17.898 58.941 1.00 76.00 650 THR A O 1
ATOM 5137 N N . THR A 1 651 ? -22.002 -17.643 61.109 1.00 75.88 651 THR A N 1
ATOM 5138 C CA . THR A 1 651 ? -20.651 -17.260 61.547 1.00 75.88 651 THR A CA 1
ATOM 5139 C C . THR A 1 651 ? -19.633 -18.370 61.274 1.00 75.88 651 THR A C 1
ATOM 5141 O O . THR A 1 651 ? -18.540 -18.098 60.774 1.00 75.88 651 THR A O 1
ATOM 5144 N N . GLN A 1 652 ? -19.984 -19.634 61.534 1.00 73.75 652 GLN A N 1
ATOM 5145 C CA . GLN A 1 652 ? -19.102 -20.767 61.244 1.00 73.75 652 GLN A CA 1
ATOM 5146 C C . GLN A 1 652 ? -18.859 -20.959 59.742 1.00 73.75 652 GLN A C 1
ATOM 5148 O O . GLN A 1 652 ? -17.723 -21.223 59.342 1.00 73.75 652 GLN A O 1
ATOM 5153 N N . ILE A 1 653 ? -19.892 -20.817 58.906 1.00 77.81 653 ILE A N 1
ATOM 5154 C CA . ILE A 1 653 ? -19.784 -20.948 57.449 1.00 77.81 653 ILE A CA 1
ATOM 5155 C C . ILE A 1 653 ? -18.913 -19.835 56.878 1.00 77.81 653 ILE A C 1
ATOM 5157 O O . ILE A 1 653 ? -18.013 -20.144 56.107 1.00 77.81 653 ILE A O 1
ATOM 5161 N N . LEU A 1 654 ? -19.109 -18.579 57.289 1.00 75.38 654 LEU A N 1
ATOM 5162 C CA . LEU A 1 654 ? -18.283 -17.453 56.832 1.00 75.38 654 LEU A CA 1
ATOM 5163 C C . LEU A 1 654 ? -16.821 -17.604 57.249 1.00 75.38 654 LEU A C 1
ATOM 5165 O O . LEU A 1 654 ? -15.918 -17.397 56.436 1.00 75.38 654 LEU A O 1
ATOM 5169 N N . ARG A 1 655 ? -16.578 -18.043 58.491 1.00 75.44 655 ARG A N 1
ATOM 5170 C CA . ARG A 1 655 ? -15.222 -18.304 58.987 1.00 75.44 655 ARG A CA 1
ATOM 5171 C C . ARG A 1 655 ? -14.536 -19.423 58.203 1.00 75.44 655 ARG A C 1
ATOM 5173 O O . ARG A 1 655 ? -13.360 -19.302 57.877 1.00 75.44 655 ARG A O 1
ATOM 5180 N N . LYS A 1 656 ? -15.253 -20.509 57.889 1.00 72.88 656 LYS A N 1
ATOM 5181 C CA . LYS A 1 656 ? -14.705 -21.644 57.127 1.00 72.88 656 LYS A CA 1
ATOM 5182 C C . LYS A 1 656 ? -14.567 -21.349 55.634 1.00 72.88 656 LYS A C 1
ATOM 5184 O O . LYS A 1 656 ? -13.637 -21.851 55.014 1.00 72.88 656 LYS A O 1
ATOM 5189 N N . SER A 1 657 ? -15.462 -20.547 55.058 1.00 67.44 657 SER A N 1
ATOM 5190 C CA . SER A 1 657 ? -15.435 -20.196 53.636 1.00 67.44 657 SER A CA 1
ATOM 5191 C C . SER A 1 657 ? -14.444 -19.079 53.316 1.00 67.44 657 SER A C 1
ATOM 5193 O O . SER A 1 657 ? -14.091 -18.909 52.153 1.00 67.44 657 SER A O 1
ATOM 5195 N N . SER A 1 658 ? -13.985 -18.313 54.316 1.00 69.25 658 SER A N 1
ATOM 5196 C CA . SER A 1 658 ? -13.120 -17.136 54.119 1.00 69.25 658 SER A CA 1
ATOM 5197 C C . SER A 1 658 ? -13.669 -16.165 53.056 1.00 69.25 658 SER A C 1
ATOM 5199 O O . SER A 1 658 ? -12.907 -15.559 52.303 1.00 69.25 658 SER A O 1
ATOM 5201 N N . GLY A 1 659 ? -15.002 -16.069 52.955 1.00 62.72 659 GLY A N 1
ATOM 5202 C CA . GLY A 1 659 ? -15.707 -15.244 51.968 1.00 62.72 659 GLY A CA 1
ATOM 5203 C C . GLY A 1 659 ? -15.781 -15.817 50.544 1.00 62.72 659 GLY A C 1
ATOM 5204 O O . GLY A 1 659 ? -16.207 -15.114 49.629 1.00 62.72 659 GLY A O 1
ATOM 5205 N N . VAL A 1 660 ? -15.394 -17.080 50.334 1.00 63.28 660 VAL A N 1
ATOM 5206 C CA . VAL A 1 660 ? -15.393 -17.751 49.025 1.00 63.28 660 VAL A CA 1
ATOM 5207 C C . VAL A 1 660 ? -16.577 -18.708 48.905 1.00 63.28 660 VAL A C 1
ATOM 5209 O O . VAL A 1 660 ? -16.671 -19.691 49.637 1.00 63.28 660 VAL A O 1
ATOM 5212 N N . PHE A 1 661 ? -17.456 -18.476 47.927 1.00 63.16 661 PHE A N 1
ATOM 5213 C CA . PHE A 1 661 ? -18.580 -19.370 47.636 1.00 63.16 661 PHE A CA 1
ATOM 5214 C C . PHE A 1 661 ? -18.510 -19.866 46.187 1.00 63.16 661 PHE A C 1
ATOM 5216 O O . PHE A 1 661 ? -18.573 -19.080 45.241 1.00 63.16 661 PHE A O 1
ATOM 5223 N N . MET A 1 662 ? -18.372 -21.184 46.001 1.00 51.34 662 MET A N 1
ATOM 5224 C CA . MET A 1 662 ? -18.417 -21.811 44.677 1.00 51.34 662 MET A CA 1
ATOM 5225 C C . MET A 1 662 ? -19.855 -22.190 44.331 1.00 51.34 662 MET A C 1
ATOM 5227 O O . MET A 1 662 ? -20.521 -22.896 45.085 1.00 51.34 662 MET A O 1
ATOM 5231 N N . THR A 1 663 ? -20.334 -21.733 43.178 1.00 43.88 663 THR A N 1
ATOM 5232 C CA . THR A 1 663 ? -21.560 -22.261 42.579 1.00 43.88 663 THR A CA 1
ATOM 5233 C C . THR A 1 663 ? -21.175 -23.498 41.769 1.00 43.88 663 THR A C 1
ATOM 5235 O O . THR A 1 663 ? -20.362 -23.398 40.853 1.00 43.88 663 THR A O 1
ATOM 5238 N N . LYS A 1 664 ? -21.674 -24.670 42.180 1.00 30.81 664 LYS A N 1
ATOM 5239 C CA . LYS A 1 664 ? -21.749 -25.835 41.291 1.00 30.81 664 LYS A CA 1
ATOM 5240 C C . LYS A 1 664 ? -22.903 -25.646 40.321 1.00 30.81 664 LYS A C 1
ATOM 5242 O O . LYS A 1 664 ? -23.934 -25.079 40.765 1.00 30.81 664 LYS A O 1
#

InterPro domains:
  IPR000845 Nucleoside phosphorylase domain [PF01048] (82-368)
  IPR027417 P-loop containing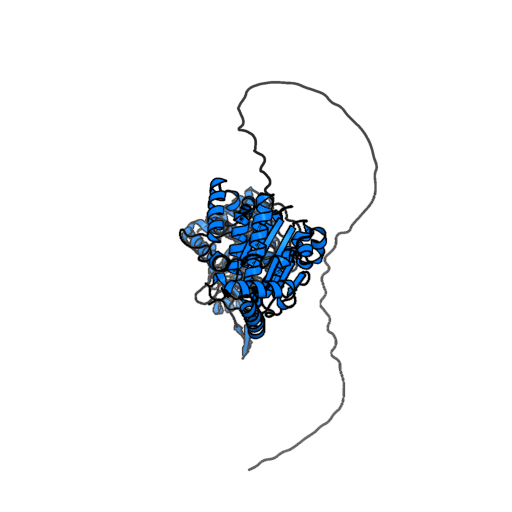 nucleoside triphosphate hydrolase [G3DSA:3.40.50.300] (431-607)
  IPR027417 P-loop containing nucleoside triphosphate hydrolase [SSF52540] (449-660)
  IPR035994 Nucleoside phosphorylase superfamily [G3DSA:3.40.50.1580] (65-384)
  IPR035994 Nucleoside phosphorylase superfamily [SSF53167] (76-378)
  IPR053137 Nucleotide-binding leucine-rich repeat (NLR)-like [PTHR46082] (75-444)
  IPR056884 Nephrocystin 3-like, N-terminal [PF24883] (426-605)